Protein AF-0000000066530764 (afdb_homodimer)

InterPro domains:
  IPR000792 Transcription regulator LuxR, C-terminal [PF00196] (176-230)
  IPR000792 Transcription regulator LuxR, C-terminal [PR00038] (176-190)
  IPR000792 Transcription regulator LuxR, C-terminal [PR00038] (190-206)
  IPR000792 Transcription regulator LuxR, C-terminal [PR00038] (206-218)
  IPR000792 Transcription regulator LuxR, C-terminal [PS00622] (190-217)
  IPR000792 Transcription regulator LuxR, C-terminal [PS50043] (169-234)
  IPR000792 Transcription regulator LuxR, C-terminal [SM00421] (173-230)
  IPR000792 Transcription regulator LuxR, C-terminal [cd06170] (176-230)
  IPR005143 Transcription factor LuxR-like, autoinducer-binding domain [PF03472] (17-157)
  IPR016032 Signal transduction response regulator, C-terminal effector [SSF46894] (163-236)
  IPR036388 Winged helix-like DNA-binding domain superfamily [G3DSA:1.10.10.10] (168-237)
  IPR036693 Transcription factor LuxR-like, autoinducer-binding domain superfamily [G3DSA:3.30.450.80] (1-167)
  IPR036693 Transcription factor LuxR-like, autoinducer-binding domain superfamily [SSF75516] (4-166)

Sequence (474 aa):
MHDEREGYLEILSRITTEEEFFSLVLEICGNYGFEFFSFGARAPFPLTAPKYHFLSNYPGEWKSRYISEDYTSIDPIVRHGLLEYTPLIWNGEDFQENRFFWEEALHHGIRHGWSIPVRGKYGLISMLSLVRSSESIAATEILEKESFLLWITSMLQATFGDLLAPRIVPESNVRLTAR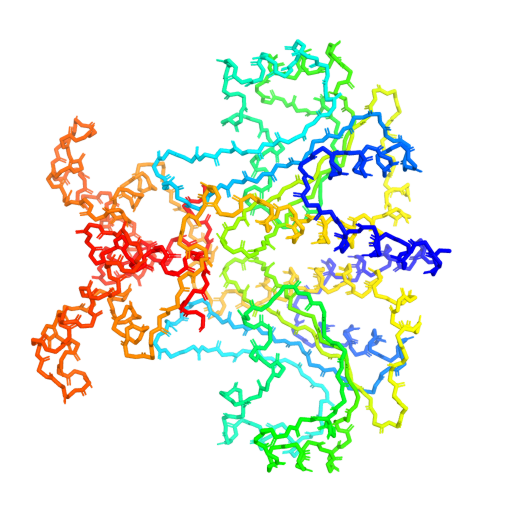ETEMLKWTAVGKTYGEIGLILSIDQRTVKFHIVNAMRKLNSSNKAEATMKAYAIGLLNMHDEREGYLEILSRITTEEEFFSLVLEICGNYGFEFFSFGARAPFPLTAPKYHFLSNYPGEWKSRYISEDYTSIDPIVRHGLLEYTPLIWNGEDFQENRFFWEEALHHGIRHGWSIPVRGKYGLISMLSLVRSSESIAATEILEKESFLLWITSMLQATFGDLLAPRIVPESNVRLTARETEMLKWTAVGKTYGEIGLILSIDQRTVKFHIVNAMRKLNSSNKAEATMKAYAIGLLN

pLDDT: mean 93.6, std 6.38, range [45.28, 98.62]

Structure (mmCIF, N/CA/C/O backbone):
data_AF-0000000066530764-model_v1
#
loop_
_entity.id
_entity.type
_entity.pdbx_description
1 polymer 'Quorum-sensing control repressor'
#
loop_
_atom_site.group_PDB
_atom_site.id
_atom_site.type_symbol
_atom_site.label_atom_id
_atom_site.label_alt_id
_atom_site.label_comp_id
_atom_site.label_asym_id
_atom_site.label_entity_id
_atom_site.label_seq_id
_atom_site.pdbx_PDB_ins_code
_atom_site.Cartn_x
_atom_site.Cartn_y
_atom_site.Cartn_z
_atom_site.occupancy
_atom_site.B_iso_or_equiv
_atom_site.auth_seq_id
_atom_site.auth_comp_id
_atom_site.auth_asym_id
_atom_site.auth_atom_id
_atom_site.pdbx_PDB_model_num
ATOM 1 N N . MET A 1 1 ? -0.906 -23.344 -18.797 1 45.28 1 MET A N 1
ATOM 2 C CA . MET A 1 1 ? -0.918 -22.359 -17.719 1 45.28 1 MET A CA 1
ATOM 3 C C . MET A 1 1 ? -0.268 -21.062 -18.156 1 45.28 1 MET A C 1
ATOM 5 O O . MET A 1 1 ? -0.785 -19.969 -17.875 1 45.28 1 MET A O 1
ATOM 9 N N . HIS A 1 2 ? 1.044 -21.141 -18.969 1 55.12 2 HIS A N 1
ATOM 10 C CA . HIS A 1 2 ? 1.862 -20.078 -19.531 1 55.12 2 HIS A CA 1
ATOM 11 C C . HIS A 1 2 ? 1.062 -19.234 -20.531 1 55.12 2 HIS A C 1
ATOM 13 O O . HIS A 1 2 ? 1.062 -18.016 -20.453 1 55.12 2 HIS A O 1
ATOM 19 N N . ASP A 1 3 ? 0.26 -20 -21.312 1 59.53 3 ASP A N 1
ATOM 20 C CA . ASP A 1 3 ? -0.562 -19.453 -22.375 1 59.53 3 ASP A CA 1
ATOM 21 C C . ASP A 1 3 ? -1.774 -18.719 -21.812 1 59.53 3 ASP A C 1
ATOM 23 O O . ASP A 1 3 ? -2.148 -17.656 -22.328 1 59.53 3 ASP A O 1
ATOM 27 N N . GLU A 1 4 ? -2.016 -19.047 -20.578 1 74.88 4 GLU A N 1
ATOM 28 C CA . GLU A 1 4 ? -3.254 -18.484 -20.047 1 74.88 4 GLU A CA 1
ATOM 29 C C . GLU A 1 4 ? -3.029 -17.078 -19.484 1 74.88 4 GLU A C 1
ATOM 31 O O . GLU A 1 4 ? -3.863 -16.188 -19.672 1 74.88 4 GLU A O 1
ATOM 36 N N . ARG A 1 5 ? -1.903 -16.766 -18.984 1 77.94 5 ARG A N 1
ATOM 37 C CA . ARG A 1 5 ? -1.623 -15.453 -18.406 1 77.94 5 ARG A CA 1
ATOM 38 C C . ARG A 1 5 ? -1.436 -14.398 -19.5 1 77.94 5 ARG A C 1
ATOM 40 O O . ARG A 1 5 ? -1.908 -13.273 -19.359 1 77.94 5 ARG A O 1
ATOM 47 N N . GLU A 1 6 ? -0.764 -14.875 -20.469 1 80.94 6 GLU A N 1
ATOM 48 C CA . GLU A 1 6 ? -0.585 -13.953 -21.578 1 80.94 6 GLU A CA 1
ATOM 49 C C . GLU A 1 6 ? -1.93 -13.516 -22.156 1 80.94 6 GLU A C 1
ATOM 51 O O . GLU A 1 6 ? -2.109 -12.352 -22.516 1 80.94 6 GLU A O 1
ATOM 56 N N . GLY A 1 7 ? -2.756 -14.453 -22.234 1 86.44 7 GLY A N 1
ATOM 57 C CA . GLY A 1 7 ? -4.094 -14.141 -22.719 1 86.44 7 GLY A CA 1
ATOM 58 C C . GLY A 1 7 ? -4.82 -13.133 -21.844 1 86.44 7 GLY A C 1
ATOM 59 O O . GLY A 1 7 ? -5.43 -12.188 -22.344 1 86.44 7 GLY A O 1
ATOM 60 N N . TYR A 1 8 ? -4.707 -13.281 -20.547 1 88.81 8 TYR A N 1
ATOM 61 C CA . TYR A 1 8 ? -5.352 -12.359 -19.625 1 88.81 8 TYR A CA 1
ATOM 62 C C . TYR A 1 8 ? -4.73 -10.969 -19.719 1 88.81 8 TYR A C 1
ATOM 64 O O . TYR A 1 8 ? -5.438 -9.961 -19.641 1 88.81 8 TYR A O 1
ATOM 72 N N . LEU A 1 9 ? -3.418 -10.977 -19.844 1 85.75 9 LEU A N 1
ATOM 73 C CA . LEU A 1 9 ? -2.734 -9.688 -19.953 1 85.75 9 LEU A CA 1
ATOM 74 C C . LEU A 1 9 ? -3.207 -8.922 -21.172 1 85.75 9 LEU A C 1
ATOM 76 O O . LEU A 1 9 ? -3.383 -7.703 -21.125 1 85.75 9 LEU A O 1
ATOM 80 N N . GLU A 1 10 ? -3.367 -9.672 -22.172 1 89.75 10 GLU A N 1
ATOM 81 C CA . GLU A 1 10 ? -3.854 -9.062 -23.406 1 89.75 10 GLU A CA 1
ATOM 82 C C . GLU A 1 10 ? -5.27 -8.516 -23.219 1 89.75 10 GLU A C 1
ATOM 84 O O . GLU A 1 10 ? -5.566 -7.402 -23.656 1 89.75 10 GLU A O 1
ATOM 89 N N . ILE A 1 11 ? -6.109 -9.258 -22.656 1 94.75 11 ILE A N 1
ATOM 90 C CA . ILE A 1 11 ? -7.484 -8.836 -22.422 1 94.75 11 ILE A CA 1
ATOM 91 C C . ILE A 1 11 ? -7.496 -7.598 -21.516 1 94.75 11 ILE A C 1
ATOM 93 O O . ILE A 1 11 ? -8.164 -6.609 -21.828 1 94.75 11 ILE A O 1
ATOM 97 N N . LEU A 1 12 ? -6.719 -7.621 -20.453 1 94.25 12 LEU A N 1
ATOM 98 C CA . LEU A 1 12 ? -6.672 -6.539 -19.484 1 94.25 12 LEU A CA 1
ATOM 99 C C . LEU A 1 12 ? -6.195 -5.242 -20.125 1 94.25 12 LEU A C 1
ATOM 101 O O . LEU A 1 12 ? -6.695 -4.164 -19.797 1 94.25 12 LEU A O 1
ATOM 105 N N . SER A 1 13 ? -5.23 -5.391 -21.016 1 91.81 13 SER A N 1
ATOM 106 C CA . SER A 1 13 ? -4.648 -4.211 -21.656 1 91.81 13 SER A CA 1
ATOM 107 C C . SER A 1 13 ? -5.668 -3.506 -22.531 1 91.81 13 SER A C 1
ATOM 109 O O . SER A 1 13 ? -5.48 -2.342 -22.906 1 91.81 13 SER A O 1
ATOM 111 N N . ARG A 1 14 ? -6.844 -4.156 -22.828 1 94.81 14 ARG A N 1
ATOM 112 C CA . ARG A 1 14 ? -7.824 -3.629 -23.766 1 94.81 14 ARG A CA 1
ATOM 113 C C . ARG A 1 14 ? -9.078 -3.16 -23.031 1 94.81 14 ARG A C 1
ATOM 115 O O . ARG A 1 14 ? -9.992 -2.607 -23.656 1 94.81 14 ARG A O 1
ATOM 122 N N . ILE A 1 15 ? -9.109 -3.371 -21.812 1 96.5 15 ILE A N 1
ATOM 123 C CA . ILE A 1 15 ? -10.305 -3.02 -21.047 1 96.5 15 ILE A CA 1
ATOM 124 C C . ILE A 1 15 ? -10.375 -1.505 -20.875 1 96.5 15 ILE A C 1
ATOM 126 O O . ILE A 1 15 ? -9.422 -0.876 -20.406 1 96.5 15 ILE A O 1
ATOM 130 N N . THR A 1 16 ? -11.578 -0.927 -21.219 1 95.06 16 THR A N 1
ATOM 131 C CA . THR A 1 16 ? -11.75 0.514 -21.078 1 95.06 16 THR A CA 1
ATOM 132 C C . THR A 1 16 ? -13.055 0.831 -20.344 1 95.06 16 THR A C 1
ATOM 134 O O . THR A 1 16 ? -13.328 1.992 -20.047 1 95.06 16 THR A O 1
ATOM 137 N N . THR A 1 17 ? -13.844 -0.212 -20.078 1 96.19 17 THR A N 1
ATOM 138 C CA . THR A 1 17 ? -15.109 0.01 -19.391 1 96.19 17 THR A CA 1
ATOM 139 C C . THR A 1 17 ? -15.258 -0.928 -18.188 1 96.19 17 THR A C 1
ATOM 141 O O . THR A 1 17 ? -14.617 -1.983 -18.141 1 96.19 17 THR A O 1
ATOM 144 N N . GLU A 1 18 ? -16.109 -0.542 -17.266 1 95.75 18 GLU A N 1
ATOM 145 C CA . GLU A 1 18 ? -16.375 -1.383 -16.109 1 95.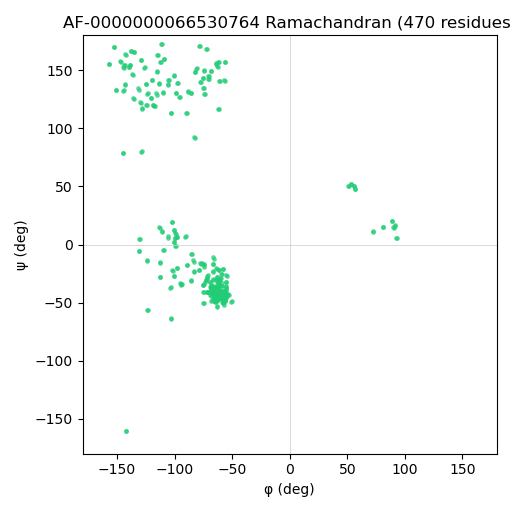75 18 GLU A CA 1
ATOM 146 C C . GLU A 1 18 ? -17.094 -2.672 -16.516 1 95.75 18 GLU A C 1
ATOM 148 O O . GLU A 1 18 ? -16.906 -3.713 -15.875 1 95.75 18 GLU A O 1
ATOM 153 N N . GLU A 1 19 ? -17.859 -2.6 -17.578 1 97 19 GLU A N 1
ATOM 154 C CA . GLU A 1 19 ? -18.562 -3.775 -18.062 1 97 19 GLU A CA 1
ATOM 155 C C . GLU A 1 19 ? -17.594 -4.84 -18.562 1 97 19 GLU A C 1
ATOM 157 O O . GLU A 1 19 ? -17.781 -6.027 -18.297 1 97 19 GLU A O 1
ATOM 162 N N . GLU A 1 20 ? -16.641 -4.379 -19.312 1 97.81 20 GLU A N 1
ATOM 163 C CA . GLU A 1 20 ? -15.617 -5.301 -19.781 1 97.81 20 GLU A CA 1
ATOM 164 C C . GLU A 1 20 ? -14.844 -5.91 -18.625 1 97.81 20 GLU A C 1
ATOM 166 O O . GLU A 1 20 ? -14.539 -7.105 -18.641 1 97.81 20 GLU A O 1
ATOM 171 N N . PHE A 1 21 ? -14.555 -5.066 -17.719 1 97.75 21 PHE A N 1
ATOM 172 C CA . PHE A 1 21 ? -13.875 -5.523 -16.5 1 97.75 21 PHE A CA 1
ATOM 173 C C . PHE A 1 21 ? -14.719 -6.562 -15.773 1 97.75 21 PHE A C 1
ATOM 175 O O . PHE A 1 21 ? -14.219 -7.641 -15.438 1 97.75 21 PHE A O 1
ATOM 182 N N . PHE A 1 22 ? -15.945 -6.281 -15.641 1 98 22 PHE A N 1
ATOM 183 C CA . PHE A 1 22 ? -16.891 -7.18 -14.984 1 98 22 PHE A CA 1
ATOM 184 C C . PHE A 1 22 ? -16.922 -8.539 -15.68 1 98 22 PHE A C 1
ATOM 186 O O . PHE A 1 22 ? -16.844 -9.578 -15.023 1 98 22 PHE A O 1
ATOM 193 N N . SER A 1 23 ? -17.016 -8.508 -16.953 1 97.88 23 SER A N 1
ATOM 194 C CA . SER A 1 23 ? -17.109 -9.734 -17.719 1 97.88 23 SER A CA 1
ATOM 195 C C . SER A 1 23 ? -15.875 -10.602 -17.531 1 97.88 23 SER A C 1
ATOM 197 O O . SER A 1 23 ? -15.977 -11.828 -17.406 1 97.88 23 SER A O 1
ATOM 199 N N . LEU A 1 24 ? -14.773 -9.953 -17.484 1 97.62 24 LEU A N 1
ATOM 200 C CA . LEU A 1 24 ? -13.523 -10.688 -17.297 1 97.62 24 LEU A CA 1
ATOM 201 C C . LEU A 1 24 ? -13.484 -11.336 -15.914 1 97.62 24 LEU A C 1
ATOM 203 O O . LEU A 1 24 ? -13.156 -12.516 -15.781 1 97.62 24 LEU A O 1
ATOM 207 N N . VAL A 1 25 ? -13.789 -10.57 -14.852 1 97.94 25 VAL A N 1
ATOM 208 C CA . VAL A 1 25 ? -13.719 -11.094 -13.492 1 97.94 25 VAL A CA 1
ATOM 209 C C . VAL A 1 25 ? -14.734 -12.227 -13.32 1 97.94 25 VAL A C 1
ATOM 211 O O . VAL A 1 25 ? -14.461 -13.227 -12.648 1 97.94 25 VAL A O 1
ATOM 214 N N . LEU A 1 26 ? -15.867 -12.055 -13.953 1 98 26 LEU A N 1
ATOM 215 C CA . LEU A 1 26 ? -16.891 -13.102 -13.922 1 98 26 LEU A CA 1
ATOM 216 C C . LEU A 1 26 ? -16.359 -14.391 -14.539 1 98 26 LEU A C 1
ATOM 218 O O . LEU A 1 26 ? -16.578 -15.477 -13.992 1 98 26 LEU A O 1
ATOM 222 N N . GLU A 1 27 ? -15.742 -14.219 -15.625 1 97.06 27 GLU A N 1
ATOM 223 C CA . GLU A 1 27 ? -15.156 -15.383 -16.281 1 97.06 27 GLU A CA 1
ATOM 224 C C . GLU A 1 27 ? -14.125 -16.062 -15.391 1 97.06 27 GLU A C 1
ATOM 226 O O . GLU A 1 27 ? -14.125 -17.297 -15.266 1 97.06 27 GLU A O 1
ATOM 231 N N . ILE A 1 28 ? -13.258 -15.305 -14.766 1 95.5 28 ILE A N 1
ATOM 232 C CA . ILE A 1 28 ? -12.242 -15.836 -13.867 1 95.5 28 ILE A CA 1
ATOM 233 C C . ILE A 1 28 ? -12.906 -16.531 -12.688 1 95.5 28 ILE A C 1
ATOM 235 O O . ILE A 1 28 ? -12.516 -17.641 -12.312 1 95.5 28 ILE A O 1
ATOM 239 N N . CYS A 1 29 ? -13.859 -15.883 -12.133 1 96.75 29 CYS A N 1
ATOM 240 C CA . CYS A 1 29 ? -14.625 -16.438 -11.023 1 96.75 29 CYS A CA 1
ATOM 241 C C . CYS A 1 29 ? -15.141 -17.828 -11.352 1 96.75 29 CYS A C 1
ATOM 243 O O . CYS A 1 29 ? -14.906 -18.781 -10.602 1 96.75 29 CYS A O 1
ATOM 245 N N . GLY A 1 30 ? -15.758 -18 -12.5 1 96.19 30 GLY A N 1
ATOM 246 C CA . GLY A 1 30 ? -16.281 -19.281 -12.938 1 96.19 30 GLY A CA 1
ATOM 247 C C . GLY A 1 30 ? -15.195 -20.297 -13.211 1 96.19 30 GLY A C 1
ATOM 248 O O . GLY A 1 30 ? -15.312 -21.469 -12.805 1 96.19 30 GLY A O 1
ATOM 249 N N . ASN A 1 31 ? -14.117 -19.906 -13.828 1 94.44 31 ASN A N 1
ATOM 250 C CA . ASN A 1 31 ? -13.023 -20.781 -14.203 1 94.44 31 ASN A CA 1
ATOM 251 C C . ASN A 1 31 ? -12.344 -21.391 -12.977 1 94.44 31 ASN A C 1
ATOM 253 O O . ASN A 1 31 ? -11.758 -22.469 -13.047 1 94.44 31 ASN A O 1
ATOM 257 N N . TYR A 1 32 ? -12.539 -20.719 -11.859 1 93.69 32 TYR A N 1
ATOM 258 C CA . TYR A 1 32 ? -11.82 -21.188 -10.688 1 93.69 32 TYR A CA 1
ATOM 259 C C . TYR A 1 32 ? -12.781 -21.75 -9.648 1 93.69 32 TYR A C 1
ATOM 261 O O . TYR A 1 32 ? -12.422 -21.906 -8.477 1 93.69 32 TYR A O 1
ATOM 269 N N . GLY A 1 33 ? -14.008 -21.984 -10.086 1 93.81 33 GLY A N 1
ATOM 270 C CA . GLY A 1 33 ? -14.938 -22.797 -9.312 1 93.81 33 GLY A CA 1
ATOM 271 C C . GLY A 1 33 ? -15.75 -22 -8.32 1 93.81 33 GLY A C 1
ATOM 272 O O . GLY A 1 33 ? -16.234 -22.531 -7.316 1 93.81 33 GLY A O 1
ATOM 273 N N . PHE A 1 34 ? -15.852 -20.734 -8.516 1 97.06 34 PHE A N 1
ATOM 274 C CA . PHE A 1 34 ? -16.656 -19.875 -7.648 1 97.06 34 PHE A CA 1
ATOM 275 C C . PHE A 1 34 ? -17.906 -19.406 -8.375 1 97.06 34 PHE A C 1
ATOM 277 O O . PHE A 1 34 ? -18 -19.5 -9.602 1 97.06 34 PHE A O 1
ATOM 284 N N . GLU A 1 35 ? -18.812 -19.016 -7.617 1 97.69 35 GLU A N 1
ATOM 285 C CA . GLU A 1 35 ? -20.109 -18.625 -8.148 1 97.69 35 GLU A CA 1
ATOM 286 C C . GLU A 1 35 ? -20.25 -17.109 -8.156 1 97.69 35 GLU A C 1
ATOM 288 O O . GLU A 1 35 ? -20.891 -16.547 -9.039 1 97.69 35 GLU A O 1
ATOM 293 N N . PHE A 1 36 ? -19.734 -16.5 -7.152 1 98.19 36 PHE A N 1
ATOM 294 C CA . PHE A 1 36 ? -19.875 -15.055 -6.98 1 98.19 36 PHE A CA 1
ATOM 295 C C . PHE A 1 36 ? -18.516 -14.406 -6.805 1 98.19 36 PHE A C 1
ATOM 297 O O . PHE A 1 36 ? -17.562 -15.047 -6.34 1 98.19 36 PHE A O 1
ATOM 304 N N . PHE A 1 37 ? -18.469 -13.18 -7.191 1 98.44 37 PHE A N 1
ATOM 305 C CA . PHE A 1 37 ? -17.297 -12.375 -6.898 1 98.44 37 PHE A CA 1
ATOM 306 C C . PHE A 1 37 ? -17.688 -10.961 -6.484 1 98.44 37 PHE A C 1
ATOM 308 O O . PHE A 1 37 ? -18.797 -10.508 -6.797 1 98.44 37 PHE A O 1
ATOM 315 N N . SER A 1 38 ? -16.891 -10.359 -5.738 1 97.81 38 SER A N 1
ATOM 316 C CA . SER A 1 38 ? -16.906 -8.914 -5.547 1 97.81 38 SER A CA 1
ATOM 317 C C . SER A 1 38 ? -15.508 -8.328 -5.695 1 97.81 38 SER A C 1
ATOM 319 O O . SER A 1 38 ? -14.523 -8.938 -5.266 1 97.81 38 SER A O 1
ATOM 321 N N . PHE A 1 39 ? -15.398 -7.285 -6.402 1 97.56 39 PHE A N 1
ATOM 322 C CA . PHE A 1 39 ? -14.18 -6.484 -6.496 1 97.56 39 PHE A CA 1
ATOM 323 C C . PHE A 1 39 ? -14.461 -5.027 -6.145 1 97.56 39 PHE A C 1
ATOM 325 O O . PHE A 1 39 ? -15.289 -4.379 -6.789 1 97.56 39 PHE A O 1
ATOM 332 N N . GLY A 1 40 ? -13.773 -4.586 -5.129 1 94.81 40 GLY A N 1
ATOM 333 C CA . GLY A 1 40 ? -14.039 -3.236 -4.664 1 94.81 40 GLY A CA 1
ATOM 334 C C . GLY A 1 40 ? -12.781 -2.461 -4.32 1 94.81 40 GLY A C 1
ATOM 335 O O . GLY A 1 40 ? -11.695 -3.033 -4.25 1 94.81 40 GLY A O 1
ATOM 336 N N . ALA A 1 41 ? -12.961 -1.152 -4.16 1 94.94 41 ALA A N 1
ATOM 337 C CA . ALA A 1 41 ? -11.883 -0.251 -3.77 1 94.94 41 ALA A CA 1
ATOM 338 C C . ALA A 1 41 ? -12.391 0.846 -2.84 1 94.94 41 ALA A C 1
ATOM 340 O O . ALA A 1 41 ? -13.492 1.37 -3.035 1 94.94 41 ALA A O 1
ATOM 341 N N . ARG A 1 42 ? -11.641 1.085 -1.899 1 95.38 42 ARG A N 1
ATOM 342 C CA . ARG A 1 42 ? -11.859 2.244 -1.041 1 95.38 42 ARG A CA 1
ATOM 343 C C . ARG A 1 42 ? -11 3.428 -1.488 1 95.38 42 ARG A C 1
ATOM 345 O O . ARG A 1 42 ? -9.781 3.305 -1.618 1 95.38 42 ARG A O 1
ATOM 352 N N . ALA A 1 43 ? -11.711 4.543 -1.678 1 94.19 43 ALA A N 1
ATOM 353 C CA . ALA A 1 43 ? -10.977 5.762 -2.012 1 94.19 43 ALA A CA 1
ATOM 354 C C . ALA A 1 43 ? -10.148 6.25 -0.823 1 94.19 43 ALA A C 1
ATOM 356 O O . ALA A 1 43 ? -10.555 6.074 0.331 1 94.19 43 ALA A O 1
ATOM 357 N N . PRO A 1 44 ? -9.023 6.891 -1.1 1 93.38 44 PRO A N 1
ATOM 358 C CA . PRO A 1 44 ? -8.164 7.352 -0.008 1 93.38 44 PRO A CA 1
ATOM 359 C C . PRO A 1 44 ? -8.758 8.531 0.756 1 93.38 44 PRO A C 1
ATOM 361 O O . PRO A 1 44 ? -8.43 8.742 1.929 1 93.38 44 PRO A O 1
ATOM 364 N N . PHE A 1 45 ? -9.609 9.352 0.112 1 92 45 PHE A N 1
ATOM 365 C CA . PHE A 1 45 ? -10.25 10.5 0.75 1 92 45 PHE A CA 1
ATOM 366 C C . PHE A 1 45 ? -11.711 10.609 0.327 1 92 45 PHE A C 1
ATOM 368 O O . PHE A 1 45 ? -12.086 10.156 -0.757 1 92 45 PHE A O 1
ATOM 375 N N . PRO A 1 46 ? -12.484 11.234 1.188 1 92.56 46 PRO A N 1
ATOM 376 C CA . PRO A 1 46 ? -12.141 11.789 2.5 1 92.56 46 PRO A CA 1
ATOM 377 C C . PRO A 1 46 ? -11.953 10.711 3.564 1 92.56 46 PRO A C 1
ATOM 379 O O . PRO A 1 46 ? -12.648 9.695 3.549 1 92.56 46 PRO A O 1
ATOM 382 N N . LEU A 1 47 ? -11.078 10.969 4.562 1 92.5 47 LEU A N 1
ATOM 383 C CA . LEU A 1 47 ? -10.773 10.016 5.625 1 92.5 47 LEU A CA 1
ATOM 384 C C . LEU A 1 47 ? -11.938 9.906 6.602 1 92.5 47 LEU A C 1
ATOM 386 O O . LEU A 1 47 ? -12.148 8.852 7.203 1 92.5 47 LEU A O 1
ATOM 390 N N . THR A 1 48 ? -12.664 10.977 6.75 1 93.25 48 THR A N 1
ATOM 391 C CA . THR A 1 48 ? -13.727 11.055 7.746 1 93.25 48 THR A CA 1
ATOM 392 C C . THR A 1 48 ? -14.977 10.336 7.258 1 93.25 48 THR A C 1
ATOM 394 O O . THR A 1 48 ? -15.859 9.992 8.055 1 93.25 48 THR A O 1
ATOM 397 N N . ALA A 1 49 ? -15.141 10.156 5.988 1 91.5 49 ALA A N 1
ATOM 398 C CA . ALA A 1 49 ? -16.266 9.469 5.367 1 91.5 49 ALA A CA 1
ATOM 399 C C . ALA A 1 49 ? -15.82 8.688 4.133 1 91.5 49 ALA A C 1
ATOM 401 O O . ALA A 1 49 ? -16.062 9.109 3 1 91.5 49 ALA A O 1
ATOM 402 N N . PRO A 1 50 ? -15.25 7.555 4.387 1 89.56 50 PRO A N 1
ATOM 403 C CA . PRO A 1 50 ? -14.672 6.797 3.271 1 89.56 50 PRO A CA 1
ATOM 404 C C . PRO A 1 50 ? -15.719 6.391 2.234 1 89.56 50 PRO A C 1
ATOM 406 O O . PRO A 1 50 ? -16.844 6.059 2.59 1 89.56 50 PRO A O 1
ATOM 409 N N . LYS A 1 51 ? -15.336 6.469 0.997 1 92.56 51 LYS A N 1
ATOM 410 C CA . LYS A 1 51 ? -16.188 6.051 -0.114 1 92.56 51 LYS A CA 1
ATOM 411 C C . LYS A 1 51 ? -15.711 4.719 -0.693 1 92.56 51 LYS A C 1
ATOM 413 O O . LYS A 1 51 ? -14.516 4.496 -0.861 1 92.56 51 LYS A O 1
ATOM 418 N N . TYR A 1 52 ? -16.672 3.885 -0.977 1 93.31 52 TYR A N 1
ATOM 419 C CA . TYR A 1 52 ? -16.391 2.568 -1.544 1 93.31 52 TYR A CA 1
ATOM 420 C C . TYR A 1 52 ? -17.062 2.416 -2.908 1 93.31 52 TYR A C 1
ATOM 422 O O . TYR A 1 52 ? -18.172 2.885 -3.117 1 93.31 52 TYR A O 1
ATOM 430 N N . HIS A 1 53 ? -16.328 1.763 -3.758 1 92.81 53 HIS A N 1
ATOM 431 C CA . HIS A 1 53 ? -16.812 1.411 -5.086 1 92.81 53 HIS A CA 1
ATOM 432 C C . HIS A 1 53 ? -16.594 -0.066 -5.383 1 92.81 53 HIS A C 1
ATOM 434 O O . HIS A 1 53 ? -15.469 -0.567 -5.242 1 92.81 53 HIS A O 1
ATOM 440 N N . PHE A 1 54 ? -17.672 -0.767 -5.676 1 92.12 54 PHE A N 1
ATOM 441 C CA . PHE A 1 54 ? -17.406 -2.174 -5.953 1 92.12 54 PHE A CA 1
ATOM 442 C C . PHE A 1 54 ? -18.312 -2.689 -7.055 1 92.12 54 PHE A C 1
ATOM 444 O O . PHE A 1 54 ? -19.375 -2.102 -7.32 1 92.12 54 PHE A O 1
ATOM 451 N N . LEU A 1 55 ? -17.844 -3.707 -7.734 1 95.75 55 LEU A N 1
ATOM 452 C CA . LEU A 1 55 ? -18.547 -4.531 -8.711 1 95.75 55 LEU A CA 1
ATOM 453 C C . LEU A 1 55 ? -18.719 -5.953 -8.188 1 95.75 55 LEU A C 1
ATOM 455 O O . LEU A 1 55 ? -17.828 -6.504 -7.547 1 95.75 55 LEU A O 1
ATOM 459 N N . SER A 1 56 ? -19.891 -6.492 -8.43 1 97.31 56 SER A N 1
ATOM 460 C CA . SER A 1 56 ? -20.141 -7.863 -7.988 1 97.31 56 SER A CA 1
ATOM 461 C C . SER A 1 56 ? -21.266 -8.508 -8.797 1 97.31 56 SER A C 1
ATOM 463 O O . SER A 1 56 ? -22.047 -7.809 -9.445 1 97.31 56 SER A O 1
ATOM 465 N N . ASN A 1 57 ? -21.219 -9.797 -8.844 1 97.94 57 ASN A N 1
ATOM 466 C CA . ASN A 1 57 ? -22.359 -10.516 -9.406 1 97.94 57 ASN A CA 1
ATOM 467 C C . ASN A 1 57 ? -23.234 -11.125 -8.32 1 97.94 57 ASN A C 1
ATOM 469 O O . ASN A 1 57 ? -23.922 -12.117 -8.555 1 97.94 57 ASN A O 1
ATOM 473 N N . TYR A 1 58 ? -23.078 -10.586 -7.109 1 97 58 TYR A N 1
ATOM 474 C CA . TYR A 1 58 ? -23.953 -11.031 -6.031 1 97 58 TYR A CA 1
ATOM 475 C C . TYR A 1 58 ? -25.422 -10.852 -6.406 1 97 58 TYR A C 1
ATOM 477 O O . TYR A 1 58 ? -25.75 -10.023 -7.254 1 97 58 TYR A O 1
ATOM 485 N N . PRO A 1 59 ? -26.266 -11.648 -5.719 1 96.44 59 PRO A N 1
ATOM 486 C CA . PRO A 1 59 ? -27.688 -11.461 -5.961 1 96.44 59 PRO A CA 1
ATOM 487 C C . PRO A 1 59 ? -28.156 -10.031 -5.688 1 96.44 59 PRO A C 1
ATOM 489 O O . PRO A 1 59 ? -27.719 -9.406 -4.719 1 96.44 59 PRO A O 1
ATOM 492 N N . GLY A 1 60 ? -29.047 -9.547 -6.512 1 95.69 60 GLY A N 1
ATOM 493 C CA . GLY A 1 60 ? -29.5 -8.172 -6.453 1 95.69 60 GLY A CA 1
ATOM 494 C C . GLY A 1 60 ? -30.047 -7.777 -5.094 1 95.69 60 GLY A C 1
ATOM 495 O O . GLY A 1 60 ? -29.75 -6.691 -4.59 1 95.69 60 GLY A O 1
ATOM 496 N N . GLU A 1 61 ? -30.781 -8.656 -4.492 1 95.62 61 GLU A N 1
ATOM 497 C CA . GLU A 1 61 ? -31.359 -8.383 -3.178 1 95.62 61 GLU A CA 1
ATOM 498 C C . GLU A 1 61 ? -30.266 -8.172 -2.129 1 95.62 61 GLU A C 1
ATOM 500 O O . GLU A 1 61 ? -30.359 -7.266 -1.3 1 95.62 61 GLU A O 1
ATOM 505 N N . TRP A 1 62 ? -29.359 -9.016 -2.207 1 95.88 62 TRP A N 1
ATOM 506 C CA . TRP A 1 62 ? -28.25 -8.906 -1.261 1 95.88 62 TRP A CA 1
ATOM 507 C C . TRP A 1 62 ? -27.484 -7.605 -1.474 1 95.88 62 TRP A C 1
ATOM 509 O O . TRP A 1 62 ? -27.156 -6.902 -0.514 1 95.88 62 TRP A O 1
ATOM 519 N N . LYS A 1 63 ? -27.25 -7.305 -2.721 1 94.56 63 LYS A N 1
ATOM 520 C CA . LYS A 1 63 ? -26.516 -6.074 -3.043 1 94.56 63 LYS A CA 1
ATOM 521 C C . LYS A 1 63 ? -27.25 -4.852 -2.494 1 94.56 63 LYS A C 1
ATOM 523 O O . LYS A 1 63 ? -26.641 -3.99 -1.861 1 94.56 63 LYS A O 1
ATOM 528 N N . SER A 1 64 ? -28.5 -4.777 -2.766 1 95.06 64 SER A N 1
ATOM 529 C CA . SER A 1 64 ? -29.328 -3.664 -2.301 1 95.06 64 SER A CA 1
ATOM 530 C C . SER A 1 64 ? -29.328 -3.574 -0.778 1 95.06 64 SER A C 1
ATOM 532 O O . SER A 1 64 ? -29.188 -2.484 -0.217 1 95.06 64 SER A O 1
ATOM 534 N N . ARG A 1 65 ? -29.422 -4.695 -0.182 1 94.88 65 ARG A N 1
ATOM 535 C CA . ARG A 1 65 ? -29.438 -4.758 1.276 1 94.88 65 ARG A CA 1
ATOM 536 C C . ARG A 1 65 ? -28.094 -4.328 1.854 1 94.88 65 ARG A C 1
ATOM 538 O O . ARG A 1 65 ? -28.047 -3.584 2.836 1 94.88 65 ARG A O 1
ATOM 545 N N . TYR A 1 66 ? -27.078 -4.766 1.292 1 95.56 66 TYR A N 1
ATOM 546 C CA . TYR A 1 66 ? -25.719 -4.477 1.738 1 95.56 66 TYR A CA 1
ATOM 547 C C . TYR A 1 66 ? -25.469 -2.975 1.765 1 95.56 66 TYR A C 1
ATOM 549 O O . TYR A 1 66 ? -24.859 -2.455 2.713 1 95.56 66 TYR A O 1
ATOM 557 N N . ILE A 1 67 ? -25.969 -2.287 0.741 1 92.38 67 ILE A N 1
ATOM 558 C CA . ILE A 1 67 ? -25.797 -0.844 0.61 1 92.38 67 ILE A CA 1
ATOM 559 C C . ILE A 1 67 ? -26.719 -0.122 1.591 1 92.38 67 ILE A C 1
ATOM 561 O O . ILE A 1 67 ? -26.266 0.742 2.35 1 92.38 67 ILE A O 1
ATOM 565 N N . SER A 1 68 ? -27.953 -0.488 1.581 1 94.88 68 SER A N 1
ATOM 566 C CA . SER A 1 68 ? -28.953 0.208 2.377 1 94.88 68 SER A CA 1
ATOM 567 C C . SER A 1 68 ? -28.625 0.13 3.865 1 94.88 68 SER A C 1
ATOM 569 O O . SER A 1 68 ? -28.875 1.081 4.609 1 94.88 68 SER A O 1
ATOM 571 N N . GLU A 1 69 ? -27.969 -0.979 4.297 1 94.88 69 GLU A N 1
ATOM 572 C CA . GLU A 1 69 ? -27.703 -1.185 5.715 1 94.88 69 GLU A CA 1
ATOM 573 C C . GLU A 1 69 ? -26.266 -0.793 6.059 1 94.88 69 GLU A C 1
ATOM 575 O O . GLU A 1 69 ? -25.812 -0.974 7.195 1 94.88 69 GLU A O 1
ATOM 580 N N . ASP A 1 70 ? -25.484 -0.369 5.125 1 93.56 70 ASP A N 1
ATOM 581 C CA . ASP A 1 70 ? -24.094 0 5.309 1 93.56 70 ASP A CA 1
ATOM 582 C C . ASP A 1 70 ? -23.297 -1.147 5.926 1 93.56 70 ASP A C 1
ATOM 584 O O . ASP A 1 70 ? -22.609 -0.966 6.941 1 93.56 70 ASP A O 1
ATOM 588 N N . TYR A 1 71 ? -23.438 -2.287 5.348 1 95.31 71 TYR A N 1
ATOM 589 C CA . TYR A 1 71 ? -22.781 -3.475 5.879 1 95.31 71 TYR A CA 1
ATOM 590 C C . TYR A 1 71 ? -21.266 -3.363 5.742 1 95.31 71 TYR A C 1
ATOM 592 O O . TYR A 1 71 ? -20.516 -4.094 6.398 1 95.31 71 TYR A O 1
ATOM 600 N N . THR A 1 72 ? -20.781 -2.469 4.91 1 93.56 72 THR A N 1
ATOM 601 C CA . THR A 1 72 ? -19.359 -2.242 4.77 1 93.56 72 THR A CA 1
ATOM 602 C C . THR A 1 72 ? -18.719 -1.923 6.121 1 93.56 72 THR A C 1
ATOM 604 O O . THR A 1 72 ? -17.578 -2.295 6.379 1 93.56 72 THR A O 1
ATOM 607 N N . SER A 1 73 ? -19.422 -1.294 6.977 1 91.62 73 SER A N 1
ATOM 608 C CA . SER A 1 73 ? -18.906 -0.816 8.25 1 91.62 73 SER A CA 1
ATOM 609 C C . SER A 1 73 ? -18.781 -1.953 9.266 1 91.62 73 SER A C 1
ATOM 611 O O . SER A 1 73 ? -18.047 -1.841 10.25 1 91.62 73 SER A O 1
ATOM 613 N N . ILE A 1 74 ? -19.438 -3.072 9 1 94.44 74 ILE A N 1
ATOM 614 C CA . ILE A 1 74 ? -19.438 -4.117 10.016 1 94.44 74 ILE A CA 1
ATOM 615 C C . ILE A 1 74 ? -18.906 -5.422 9.414 1 94.44 74 ILE A C 1
ATOM 617 O O . ILE A 1 74 ? -18.672 -6.395 10.133 1 94.44 74 ILE A O 1
ATOM 621 N N . ASP A 1 75 ? -18.797 -5.547 8.102 1 96.38 75 ASP A N 1
ATOM 622 C CA . ASP A 1 75 ? -18.328 -6.742 7.402 1 96.38 75 ASP A CA 1
ATOM 623 C C . ASP A 1 75 ? -16.891 -7.074 7.789 1 96.38 75 ASP A C 1
ATOM 625 O O . ASP A 1 75 ? -15.977 -6.312 7.492 1 96.38 75 ASP A O 1
ATOM 629 N N . PRO A 1 76 ? -16.703 -8.242 8.414 1 96.5 76 PRO A N 1
ATOM 630 C CA . PRO A 1 76 ? -15.344 -8.586 8.844 1 96.5 76 PRO A CA 1
ATOM 631 C C . PRO A 1 76 ? -14.398 -8.82 7.672 1 96.5 76 PRO A C 1
ATOM 633 O O . PRO A 1 76 ? -13.172 -8.734 7.832 1 96.5 76 PRO A O 1
ATOM 636 N N . ILE A 1 77 ? -14.953 -9.141 6.516 1 96.75 77 ILE A N 1
ATOM 637 C CA . ILE A 1 77 ? -14.109 -9.344 5.34 1 96.75 77 ILE A CA 1
ATOM 638 C C . ILE A 1 77 ? -13.555 -8 4.867 1 96.75 77 ILE A C 1
ATOM 640 O O . ILE A 1 77 ? -12.375 -7.895 4.543 1 96.75 77 ILE A O 1
ATOM 644 N N . VAL A 1 78 ? -14.406 -7.027 4.914 1 95.75 78 VAL A N 1
ATOM 645 C CA . VAL A 1 78 ? -13.969 -5.68 4.57 1 95.75 78 VAL A CA 1
ATOM 646 C C . VAL A 1 78 ? -12.945 -5.191 5.59 1 95.75 78 VAL A C 1
ATOM 648 O O . VAL A 1 78 ? -11.914 -4.621 5.223 1 95.75 78 VAL A O 1
ATOM 651 N N . ARG A 1 79 ? -13.219 -5.48 6.828 1 94.12 79 ARG A N 1
ATOM 652 C CA . ARG A 1 79 ? -12.273 -5.109 7.879 1 94.12 79 ARG A CA 1
ATOM 653 C C . ARG A 1 79 ? -10.914 -5.75 7.641 1 94.12 79 ARG A C 1
ATOM 655 O O . ARG A 1 79 ? -9.883 -5.09 7.77 1 94.12 79 ARG A O 1
ATOM 662 N N . HIS A 1 80 ? -10.906 -6.992 7.312 1 94.5 80 HIS A N 1
ATOM 663 C CA . HIS A 1 80 ? -9.664 -7.68 6.984 1 94.5 80 HIS A CA 1
ATOM 664 C C . HIS A 1 80 ? -8.938 -6.988 5.836 1 94.5 80 HIS A C 1
ATOM 666 O O . HIS A 1 80 ? -7.73 -6.758 5.906 1 94.5 80 HIS A O 1
ATOM 672 N N . GLY A 1 81 ? -9.664 -6.621 4.824 1 94.38 81 GLY A N 1
ATOM 673 C CA . GLY A 1 81 ? -9.07 -5.996 3.652 1 94.38 81 GLY A CA 1
ATOM 674 C C . GLY A 1 81 ? -8.438 -4.652 3.951 1 94.38 81 GLY A C 1
ATOM 675 O O . GLY A 1 81 ? -7.445 -4.27 3.32 1 94.38 81 GLY A O 1
ATOM 676 N N . LEU A 1 82 ? -8.977 -3.979 4.926 1 92.5 82 LEU A N 1
ATOM 677 C CA . LEU A 1 82 ? -8.492 -2.643 5.262 1 92.5 82 LEU A CA 1
ATOM 678 C C . LEU A 1 82 ? -7.266 -2.715 6.16 1 92.5 82 LEU A C 1
ATOM 680 O O . LEU A 1 82 ? -6.43 -1.81 6.148 1 92.5 82 LEU A O 1
ATOM 684 N N . LEU A 1 83 ? -7.125 -3.834 6.855 1 89.12 83 LEU A N 1
ATOM 685 C CA . LEU A 1 83 ? -6.117 -3.875 7.91 1 89.12 83 LEU A CA 1
ATOM 686 C C . LEU A 1 83 ? -4.988 -4.836 7.551 1 89.12 83 LEU A C 1
ATOM 688 O O . LEU A 1 83 ? -3.863 -4.691 8.031 1 89.12 83 LEU A O 1
ATOM 692 N N . GLU A 1 84 ? -5.379 -5.797 6.758 1 88.25 84 GLU A N 1
ATOM 693 C CA . GLU A 1 84 ? -4.418 -6.863 6.484 1 88.25 84 GLU A CA 1
ATOM 694 C C . GLU A 1 84 ? -3.949 -6.828 5.035 1 88.25 84 GLU A C 1
ATOM 696 O O . GLU A 1 84 ? -4.465 -6.051 4.227 1 88.25 84 GLU A O 1
ATOM 701 N N . TYR A 1 85 ? -2.945 -7.691 4.789 1 86.94 85 TYR A N 1
ATOM 702 C CA . TYR A 1 85 ? -2.33 -7.719 3.465 1 86.94 85 TYR A CA 1
ATOM 703 C C . TYR A 1 85 ? -2.256 -9.141 2.93 1 86.94 85 TYR A C 1
ATOM 705 O O . TYR A 1 85 ? -1.621 -9.398 1.902 1 86.94 85 TYR A O 1
ATOM 713 N N . THR A 1 86 ? -2.811 -10.102 3.643 1 85.06 86 THR A N 1
ATOM 714 C CA . THR A 1 86 ? -2.789 -11.516 3.268 1 85.06 86 THR A CA 1
ATOM 715 C C . THR A 1 86 ? -4.191 -12 2.9 1 85.06 86 THR A C 1
ATOM 717 O O . THR A 1 86 ? -5.188 -11.406 3.318 1 85.06 86 THR A O 1
ATOM 720 N N . PRO A 1 87 ? -4.219 -13.055 2.133 1 89.75 87 PRO A N 1
ATOM 721 C CA . PRO A 1 87 ? -5.531 -13.625 1.829 1 89.75 87 PRO A CA 1
ATOM 722 C C . PRO A 1 87 ? -6.238 -14.172 3.066 1 89.75 87 PRO A C 1
ATOM 724 O O . PRO A 1 87 ? -5.586 -14.492 4.066 1 89.75 87 PRO A O 1
ATOM 727 N N . LEU A 1 88 ? -7.527 -14.211 2.932 1 92.44 88 LEU A N 1
ATOM 728 C CA . LEU A 1 88 ? -8.367 -14.797 3.971 1 92.44 88 LEU A CA 1
ATOM 729 C C . LEU A 1 88 ? -9.312 -15.836 3.383 1 92.44 88 LEU A C 1
ATOM 731 O O . LEU A 1 88 ? -10.094 -15.531 2.477 1 92.44 88 LEU A O 1
ATOM 735 N N . ILE A 1 89 ? -9.148 -17.016 3.807 1 94.31 89 ILE A N 1
ATOM 736 C CA . ILE A 1 89 ? -10.156 -18.031 3.553 1 94.31 89 ILE A CA 1
ATOM 737 C C . ILE A 1 89 ? -11.203 -18.016 4.672 1 94.31 89 ILE A C 1
ATOM 739 O O . ILE A 1 89 ? -10.852 -17.984 5.852 1 94.31 89 ILE A O 1
ATOM 743 N N . TRP A 1 90 ? -12.469 -18.016 4.258 1 95.44 90 TRP A N 1
ATOM 744 C CA . TRP A 1 90 ? -13.453 -17.844 5.32 1 95.44 90 TRP A CA 1
ATOM 745 C C . TRP A 1 90 ? -14.711 -18.656 5.031 1 95.44 90 TRP A C 1
ATOM 747 O O . TRP A 1 90 ? -14.984 -19.016 3.879 1 95.44 90 TRP A O 1
ATOM 757 N N . ASN A 1 91 ? -15.328 -19 6.082 1 96.25 91 ASN A N 1
ATOM 758 C CA . ASN A 1 91 ? -16.656 -19.578 6.148 1 96.25 91 ASN A CA 1
ATOM 759 C C . ASN A 1 91 ? -17.625 -18.703 6.945 1 96.25 91 ASN A C 1
ATOM 761 O O . ASN A 1 91 ? -17.391 -18.438 8.125 1 96.25 91 ASN A O 1
ATOM 765 N N . GLY A 1 92 ? -18.688 -18.281 6.266 1 95.69 92 GLY A N 1
ATOM 766 C CA . GLY A 1 92 ? -19.625 -17.375 6.883 1 95.69 92 GLY A CA 1
ATOM 767 C C . GLY A 1 92 ? -20.172 -17.875 8.203 1 95.69 92 GLY A C 1
ATOM 768 O O . GLY A 1 92 ? -20.484 -17.078 9.102 1 95.69 92 GLY A O 1
ATOM 769 N N . GLU A 1 93 ? -20.219 -19.109 8.383 1 94.44 93 GLU A N 1
ATOM 770 C CA . GLU A 1 93 ? -20.781 -19.719 9.586 1 94.44 93 GLU A CA 1
ATOM 771 C C . GLU A 1 93 ? -19.844 -19.578 10.773 1 94.44 93 GLU A C 1
ATOM 773 O O . GLU A 1 93 ? -20.25 -19.734 11.922 1 94.44 93 GLU A O 1
ATOM 778 N N . ASP A 1 94 ? -18.625 -19.281 10.5 1 93.81 94 ASP A N 1
ATOM 779 C CA . ASP A 1 94 ? -17.625 -19.266 11.555 1 93.81 94 ASP A CA 1
ATOM 780 C C . ASP A 1 94 ? -17.625 -17.922 12.289 1 93.81 94 ASP A C 1
ATOM 782 O O . ASP A 1 94 ? -17.047 -17.812 13.375 1 93.81 94 ASP A O 1
ATOM 786 N N . PHE A 1 95 ? -18.297 -16.922 11.688 1 93.38 95 PHE A N 1
ATOM 787 C CA . PHE A 1 95 ? -18.266 -15.594 12.297 1 93.38 95 PHE A CA 1
ATOM 788 C C . PHE A 1 95 ? -19.344 -15.461 13.367 1 93.38 95 PHE A C 1
ATOM 790 O O . PHE A 1 95 ? -20.5 -15.781 13.125 1 93.38 95 PHE A O 1
ATOM 797 N N . GLN A 1 96 ? -18.859 -14.992 14.492 1 91 96 GLN A N 1
ATOM 798 C CA . GLN A 1 96 ? -19.75 -14.906 15.641 1 91 96 GLN A CA 1
ATOM 799 C C . GLN A 1 96 ? -20.266 -13.477 15.836 1 91 96 GLN A C 1
ATOM 801 O O . GLN A 1 96 ? -21.312 -13.266 16.438 1 91 96 GLN A O 1
ATOM 806 N N . GLU A 1 97 ? -19.516 -12.578 15.414 1 91 97 GLU A N 1
ATOM 807 C CA . GLU A 1 97 ? -19.953 -11.18 15.5 1 91 97 GLU A CA 1
ATOM 808 C C . GLU A 1 97 ? -20.875 -10.812 14.352 1 91 97 GLU A C 1
ATOM 810 O O . GLU A 1 97 ? -20.766 -11.383 13.258 1 91 97 GLU A O 1
ATOM 815 N N . ASN A 1 98 ? -21.828 -9.875 14.641 1 91 98 ASN A N 1
ATOM 816 C CA . ASN A 1 98 ? -22.766 -9.414 13.617 1 91 98 ASN A CA 1
ATOM 817 C C . ASN A 1 98 ? -23.484 -10.578 12.945 1 91 98 ASN A C 1
ATOM 819 O O . ASN A 1 98 ? -23.531 -10.656 11.711 1 91 98 ASN A O 1
ATOM 823 N N . ARG A 1 99 ? -24.078 -11.453 13.656 1 92.5 99 ARG A N 1
ATOM 824 C CA . ARG A 1 99 ? -24.703 -12.672 13.164 1 92.5 99 ARG A CA 1
ATOM 825 C C . ARG A 1 99 ? -25.844 -12.344 12.195 1 92.5 99 ARG A C 1
ATOM 827 O O . ARG A 1 99 ? -26.094 -13.094 11.25 1 92.5 99 ARG A O 1
ATOM 834 N N . PHE A 1 100 ? -26.5 -11.258 12.477 1 93.62 100 PHE A N 1
ATOM 835 C CA . PHE A 1 100 ? -27.594 -10.875 11.586 1 93.62 100 PHE A CA 1
ATOM 836 C C . PHE A 1 100 ? -27.078 -10.648 10.172 1 93.62 100 PHE A C 1
ATOM 838 O O . PHE A 1 100 ? -27.75 -11.023 9.203 1 93.62 100 PHE A O 1
ATOM 845 N N . PHE A 1 101 ? -25.969 -10.023 10.031 1 96.31 101 PHE A N 1
ATOM 846 C CA . PHE A 1 101 ? -25.328 -9.82 8.742 1 96.31 101 PHE A CA 1
ATOM 847 C C . PHE A 1 101 ? -25.078 -11.148 8.039 1 96.31 101 PHE A C 1
ATOM 849 O O . PHE A 1 101 ? -25.422 -11.32 6.871 1 96.31 101 PHE A O 1
ATOM 856 N N . TRP A 1 102 ? -24.547 -12.102 8.719 1 96 102 TRP A N 1
ATOM 857 C CA . TRP A 1 102 ? -24.156 -13.367 8.109 1 96 102 TRP A CA 1
ATOM 858 C C . TRP A 1 102 ? -25.375 -14.242 7.816 1 96 102 TRP A C 1
ATOM 860 O O . TRP A 1 102 ? -25.391 -14.984 6.836 1 96 102 TRP A O 1
ATOM 870 N N . GLU A 1 103 ? -26.359 -14.164 8.672 1 95.38 103 GLU A N 1
ATOM 871 C CA . GLU A 1 103 ? -27.594 -14.875 8.375 1 95.38 103 GLU A CA 1
ATOM 872 C C . GLU A 1 103 ? -28.156 -14.469 7.012 1 95.38 103 GLU A C 1
ATOM 874 O O . GLU A 1 103 ? -28.578 -15.312 6.223 1 95.38 103 GLU A O 1
ATOM 879 N N . GLU A 1 104 ? -28.109 -13.211 6.777 1 95.88 104 GLU A N 1
ATOM 880 C CA . GLU A 1 104 ? -28.562 -12.711 5.488 1 95.88 104 GLU A CA 1
ATOM 881 C C . GLU A 1 104 ? -27.641 -13.148 4.359 1 95.88 104 GLU A C 1
ATOM 883 O O . GLU A 1 104 ? -28.109 -13.602 3.309 1 95.88 104 GLU A O 1
ATOM 888 N N . ALA A 1 105 ? -26.391 -12.977 4.559 1 96.5 105 ALA A N 1
ATOM 889 C CA . ALA A 1 105 ? -25.406 -13.383 3.559 1 96.5 105 ALA A CA 1
ATOM 890 C C . ALA A 1 105 ? -25.562 -14.852 3.197 1 96.5 105 ALA A C 1
ATOM 892 O O . ALA A 1 105 ? -25.609 -15.211 2.018 1 96.5 105 ALA A O 1
ATOM 893 N N . LEU A 1 106 ? -25.75 -15.711 4.227 1 95.88 106 LEU A N 1
ATOM 894 C CA . LEU A 1 106 ? -25.891 -17.156 4.039 1 95.88 106 LEU A CA 1
ATOM 895 C C . LEU A 1 106 ? -27.172 -17.484 3.275 1 95.88 106 LEU A C 1
ATOM 897 O O . LEU A 1 106 ? -27.188 -18.391 2.443 1 95.88 106 LEU A O 1
ATOM 901 N N . HIS A 1 107 ? -28.156 -16.75 3.596 1 95.88 107 HIS A N 1
ATOM 902 C CA . HIS A 1 107 ? -29.438 -16.953 2.928 1 95.88 107 HIS A CA 1
ATOM 903 C C . HIS A 1 107 ? -29.312 -16.734 1.425 1 95.88 107 HIS A C 1
ATOM 905 O O . HIS A 1 107 ? -30.016 -17.359 0.639 1 95.88 107 HIS A O 1
ATOM 911 N N . HIS A 1 108 ? -28.375 -15.891 1.065 1 96.38 108 HIS A N 1
ATOM 912 C CA . HIS A 1 108 ? -28.219 -15.562 -0.347 1 96.38 108 HIS A CA 1
ATOM 913 C C . HIS A 1 108 ? -27.094 -16.391 -0.975 1 96.38 108 HIS A C 1
ATOM 915 O O . HIS A 1 108 ? -26.656 -16.094 -2.094 1 96.38 108 HIS A O 1
ATOM 921 N N . GLY A 1 109 ? -26.562 -17.297 -0.248 1 95.44 109 GLY A N 1
ATOM 922 C CA . GLY A 1 109 ? -25.578 -18.219 -0.799 1 95.44 109 GLY A CA 1
ATOM 923 C C . GLY A 1 109 ? -24.156 -17.734 -0.598 1 95.44 109 GLY A C 1
ATOM 924 O O . GLY A 1 109 ? -23.219 -18.328 -1.141 1 95.44 109 GLY A O 1
ATOM 925 N N . ILE A 1 110 ? -23.922 -16.656 0.101 1 96.88 110 ILE A N 1
ATOM 926 C CA . ILE A 1 110 ? -22.594 -16.172 0.436 1 96.88 110 ILE A CA 1
ATOM 927 C C . ILE A 1 110 ? -22.062 -16.906 1.662 1 96.88 110 ILE A C 1
ATOM 929 O O . ILE A 1 110 ? -22.266 -16.469 2.797 1 96.88 110 ILE A O 1
ATOM 933 N N . ARG A 1 111 ? -21.328 -18 1.376 1 97 111 ARG A N 1
ATOM 934 C CA . ARG A 1 111 ? -21.047 -18.922 2.475 1 97 111 ARG A CA 1
ATOM 935 C C . ARG A 1 111 ? -19.547 -19.141 2.639 1 97 111 ARG A C 1
ATOM 937 O O . ARG A 1 111 ? -19.016 -19 3.742 1 97 111 ARG A O 1
ATOM 944 N N . HIS A 1 112 ? -18.906 -19.594 1.536 1 97.31 112 HIS A N 1
ATOM 945 C CA . HIS A 1 112 ? -17.469 -19.875 1.533 1 97.31 112 HIS A CA 1
ATOM 946 C C . HIS A 1 112 ? -16.734 -18.938 0.585 1 97.31 112 HIS A C 1
ATOM 948 O O . HIS A 1 112 ? -17.156 -18.75 -0.564 1 97.31 112 HIS A O 1
ATOM 954 N N . GLY A 1 113 ? -15.672 -18.312 1.134 1 97.31 113 GLY A N 1
ATOM 955 C CA . GLY A 1 113 ? -15.039 -17.344 0.255 1 97.31 113 GLY A CA 1
ATOM 956 C C . GLY A 1 113 ? -13.539 -17.25 0.454 1 97.31 113 GLY A C 1
ATOM 957 O O . GLY A 1 113 ? -13.008 -17.75 1.443 1 97.31 113 GLY A O 1
ATOM 958 N N . TRP A 1 114 ? -12.883 -16.812 -0.501 1 96.44 114 TRP A N 1
ATOM 959 C CA . TRP A 1 114 ? -11.484 -16.375 -0.515 1 96.44 114 TRP A CA 1
ATOM 960 C C . TRP A 1 114 ? -11.383 -14.891 -0.866 1 96.44 114 TRP A C 1
ATOM 962 O O . TRP A 1 114 ? -11.93 -14.445 -1.878 1 96.44 114 TRP A O 1
ATOM 972 N N . SER A 1 115 ? -10.828 -14.133 0.054 1 96.69 115 SER A N 1
ATOM 973 C CA . SER A 1 115 ? -10.703 -12.695 -0.154 1 96.69 115 SER A CA 1
ATOM 974 C C . SER A 1 115 ? -9.258 -12.234 0.001 1 96.69 115 SER A C 1
ATOM 976 O O . SER A 1 115 ? -8.547 -12.695 0.896 1 96.69 115 SER A O 1
ATOM 978 N N . ILE A 1 116 ? -8.797 -11.352 -0.873 1 94.31 116 ILE A N 1
ATOM 979 C CA . ILE A 1 116 ? -7.438 -10.836 -0.786 1 94.31 116 ILE A CA 1
ATOM 980 C C . ILE A 1 116 ? -7.441 -9.328 -0.997 1 94.31 116 ILE A C 1
ATOM 982 O O . ILE A 1 116 ? -7.984 -8.828 -1.987 1 94.31 116 ILE A O 1
ATOM 986 N N . PRO A 1 117 ? -6.879 -8.617 -0.072 1 93.94 117 PRO A N 1
ATOM 987 C CA . PRO A 1 117 ? -6.699 -7.18 -0.286 1 93.94 117 PRO A CA 1
ATOM 988 C C . PRO A 1 117 ? -5.473 -6.863 -1.144 1 93.94 117 PRO A C 1
ATOM 990 O O . PRO A 1 117 ? -4.488 -7.605 -1.118 1 93.94 117 PRO A O 1
ATOM 993 N N . VAL A 1 118 ? -5.555 -5.801 -1.817 1 91.56 118 VAL A N 1
ATOM 994 C CA . VAL A 1 118 ? -4.426 -5.34 -2.619 1 91.56 118 VAL A CA 1
ATOM 995 C C . VAL A 1 118 ? -4.367 -3.812 -2.596 1 91.56 118 VAL A C 1
ATOM 997 O O . VAL A 1 118 ? -5.402 -3.145 -2.678 1 91.56 118 VAL A O 1
ATOM 1000 N N . ARG A 1 119 ? -3.191 -3.359 -2.354 1 90.69 119 ARG A N 1
ATOM 1001 C CA . ARG A 1 119 ? -2.953 -1.922 -2.441 1 90.69 119 ARG A CA 1
ATOM 1002 C C . ARG A 1 119 ? -2.363 -1.546 -3.797 1 90.69 119 ARG A C 1
ATOM 1004 O O . ARG A 1 119 ? -1.522 -2.27 -4.336 1 90.69 119 ARG A O 1
ATOM 1011 N N . GLY A 1 120 ? -2.838 -0.465 -4.32 1 88.25 120 GLY A N 1
ATOM 1012 C CA . GLY A 1 120 ? -2.365 -0.053 -5.633 1 88.25 120 GLY A CA 1
ATOM 1013 C C . GLY A 1 120 ? -2.209 1.45 -5.766 1 88.25 120 GLY A C 1
ATOM 1014 O O . GLY A 1 120 ? -2.082 2.156 -4.766 1 88.25 120 GLY A O 1
ATOM 1015 N N . LYS A 1 121 ? -2.176 1.873 -6.996 1 88.75 121 LYS A N 1
ATOM 1016 C CA . LYS A 1 121 ? -1.962 3.285 -7.297 1 88.75 121 LYS A CA 1
ATOM 1017 C C . LYS A 1 121 ? -3.086 4.145 -6.73 1 88.75 121 LYS A C 1
ATOM 1019 O O . LYS A 1 121 ? -4.133 3.627 -6.332 1 88.75 121 LYS A O 1
ATOM 1024 N N . TYR A 1 122 ? -2.807 5.379 -6.523 1 92.81 122 TYR A N 1
ATOM 1025 C CA . TYR A 1 122 ? -3.752 6.438 -6.191 1 92.81 122 TYR A CA 1
ATOM 1026 C C . TYR A 1 122 ? -4.262 6.285 -4.766 1 92.81 122 TYR A C 1
ATOM 1028 O O . TYR A 1 122 ? -5.324 6.805 -4.418 1 92.81 122 TYR A O 1
ATOM 1036 N N . GLY A 1 123 ? -3.629 5.422 -4.016 1 92.44 123 GLY A N 1
ATOM 1037 C CA . GLY A 1 123 ? -4.016 5.246 -2.625 1 92.44 123 GLY A CA 1
ATOM 1038 C C . GLY A 1 123 ? -5.23 4.352 -2.453 1 92.44 123 GLY A C 1
ATOM 1039 O O . GLY A 1 123 ? -5.836 4.316 -1.38 1 92.44 123 GLY A O 1
ATOM 1040 N N . LEU A 1 124 ? -5.562 3.646 -3.49 1 94.06 124 LEU A N 1
ATOM 1041 C CA . LEU A 1 124 ? -6.723 2.766 -3.428 1 94.06 124 LEU A CA 1
ATOM 1042 C C . LEU A 1 124 ? -6.414 1.516 -2.609 1 94.06 124 LEU A C 1
ATOM 1044 O O . LEU A 1 124 ? -5.32 0.956 -2.711 1 94.06 124 LEU A O 1
ATOM 1048 N N . ILE A 1 125 ? -7.293 1.128 -1.74 1 94.88 125 ILE A N 1
ATOM 1049 C CA . ILE A 1 125 ? -7.312 -0.185 -1.105 1 94.88 125 ILE A CA 1
ATOM 1050 C C . ILE A 1 125 ? -8.391 -1.053 -1.743 1 94.88 125 ILE A C 1
ATOM 1052 O O . ILE A 1 125 ? -9.586 -0.783 -1.585 1 94.88 125 ILE A O 1
ATOM 1056 N N . SER A 1 126 ? -7.957 -2.076 -2.418 1 95.75 126 SER A N 1
ATOM 1057 C CA . SER A 1 126 ? -8.891 -2.928 -3.146 1 95.75 126 SER A CA 1
ATOM 1058 C C . SER A 1 126 ? -8.922 -4.336 -2.562 1 95.75 126 SER A C 1
ATOM 1060 O O . SER A 1 126 ? -8.047 -4.715 -1.786 1 95.75 126 SER A O 1
ATOM 1062 N N . MET A 1 127 ? -9.961 -5.023 -2.934 1 96.62 127 MET A N 1
ATOM 1063 C CA . MET A 1 127 ? -10.109 -6.406 -2.488 1 96.62 127 MET A CA 1
ATOM 1064 C C . MET A 1 127 ? -10.891 -7.227 -3.504 1 96.62 127 MET A C 1
ATOM 1066 O O . MET A 1 127 ? -11.922 -6.773 -4.012 1 96.62 127 MET A O 1
ATOM 1070 N N . LEU A 1 128 ? -10.391 -8.352 -3.812 1 97.5 128 LEU A N 1
ATOM 1071 C CA . LEU A 1 128 ? -11.141 -9.359 -4.543 1 97.5 128 LEU A CA 1
ATOM 1072 C C . LEU A 1 128 ? -11.703 -10.414 -3.588 1 97.5 128 LEU A C 1
ATOM 1074 O O . LEU A 1 128 ? -10.992 -10.914 -2.721 1 97.5 128 LEU A O 1
ATOM 1078 N N . SER A 1 129 ? -12.953 -10.695 -3.709 1 97.88 129 SER A N 1
ATOM 1079 C CA . SER A 1 129 ? -13.586 -11.82 -3.02 1 97.88 129 SER A CA 1
ATOM 1080 C C . SER A 1 129 ? -14.211 -12.797 -4.008 1 97.88 129 SER A C 1
ATOM 1082 O O . SER A 1 129 ? -14.969 -12.391 -4.895 1 97.88 129 SER A O 1
ATOM 1084 N N . LEU A 1 130 ? -13.859 -13.992 -3.896 1 97.75 130 LEU A N 1
ATOM 1085 C CA . LEU A 1 130 ? -14.484 -15.094 -4.613 1 97.75 130 LEU A CA 1
ATOM 1086 C C . LEU A 1 130 ? -15.273 -15.984 -3.654 1 97.75 130 LEU A C 1
ATOM 1088 O O . LEU A 1 130 ? -14.75 -16.406 -2.619 1 97.75 130 LEU A O 1
ATOM 1092 N N . VAL A 1 131 ? -16.484 -16.25 -4.074 1 97.94 131 VAL A N 1
ATOM 1093 C CA . VAL A 1 131 ? -17.391 -16.859 -3.109 1 97.94 131 VAL A CA 1
ATOM 1094 C C . VAL A 1 131 ? -18.172 -17.984 -3.777 1 97.94 131 VAL A C 1
ATOM 1096 O O . VAL A 1 131 ? -18.453 -17.938 -4.977 1 97.94 131 VAL A O 1
ATOM 1099 N N . ARG A 1 132 ? -18.453 -18.953 -3.027 1 97.25 132 ARG A N 1
ATOM 1100 C CA . ARG A 1 132 ? -19.359 -20 -3.5 1 97.25 132 ARG A CA 1
ATOM 1101 C C . ARG A 1 132 ? -20.25 -20.5 -2.371 1 97.25 132 ARG A C 1
ATOM 1103 O O . ARG A 1 132 ? -19.953 -20.281 -1.193 1 97.25 132 ARG A O 1
ATOM 1110 N N . SER A 1 133 ? -21.344 -21.203 -2.744 1 95.38 133 SER A N 1
ATOM 1111 C CA . SER A 1 133 ? -22.422 -21.5 -1.816 1 95.38 133 SER A CA 1
ATOM 1112 C C . SER A 1 133 ? -22.344 -22.938 -1.323 1 95.38 133 SER A C 1
ATOM 1114 O O . SER A 1 133 ? -22.922 -23.281 -0.286 1 95.38 133 SER A O 1
ATOM 1116 N N . SER A 1 134 ? -21.75 -23.75 -1.969 1 89.38 134 SER A N 1
ATOM 1117 C CA . SER A 1 134 ? -21.953 -25.172 -1.735 1 89.38 134 SER A CA 1
ATOM 1118 C C . SER A 1 134 ? -20.797 -25.781 -0.95 1 89.38 134 SER A C 1
ATOM 1120 O O . SER A 1 134 ? -21 -26.281 0.162 1 89.38 134 SER A O 1
ATOM 1122 N N . GLU A 1 135 ? -19.625 -25.812 -1.461 1 91.31 135 GLU A N 1
ATOM 1123 C CA . GLU A 1 135 ? -18.5 -26.531 -0.862 1 91.31 135 GLU A CA 1
ATOM 1124 C C . GLU A 1 135 ? -17.516 -25.562 -0.207 1 91.31 135 GLU A C 1
ATOM 1126 O O . GLU A 1 135 ? -17.266 -24.484 -0.73 1 91.31 135 GLU A O 1
ATOM 1131 N N . SER A 1 136 ? -17.078 -26.109 0.906 1 93.5 136 SER A N 1
ATOM 1132 C CA . SER A 1 136 ? -16 -25.359 1.562 1 93.5 136 SER A CA 1
ATOM 1133 C C . SER A 1 136 ? -14.75 -25.297 0.685 1 93.5 136 SER A C 1
ATOM 1135 O O . SER A 1 136 ? -14.57 -26.141 -0.207 1 93.5 136 SER A O 1
ATOM 1137 N N . ILE A 1 137 ? -14.031 -24.281 0.926 1 93.5 137 ILE A N 1
ATOM 1138 C CA . ILE A 1 137 ? -12.766 -24.125 0.206 1 93.5 137 ILE A CA 1
ATOM 1139 C C . ILE A 1 137 ? -11.648 -24.797 0.986 1 93.5 137 ILE A C 1
ATOM 1141 O O . ILE A 1 137 ? -11.258 -24.328 2.057 1 93.5 137 ILE A O 1
ATOM 1145 N N . ALA A 1 138 ? -11.148 -25.812 0.412 1 90.56 138 ALA A N 1
ATOM 1146 C CA . ALA A 1 138 ? -10.07 -26.547 1.071 1 90.56 138 ALA A CA 1
ATOM 1147 C C . ALA A 1 138 ? -8.75 -25.781 0.964 1 90.56 138 ALA A C 1
ATOM 1149 O O . ALA A 1 138 ? -8.461 -25.172 -0.067 1 90.56 138 ALA A O 1
ATOM 1150 N N . ALA A 1 139 ? -8.016 -25.891 2.035 1 81.81 139 ALA A N 1
ATOM 1151 C CA . ALA A 1 139 ? -6.711 -25.234 2.045 1 81.81 139 ALA A CA 1
ATOM 1152 C C . ALA A 1 139 ? -5.855 -25.688 0.868 1 81.81 139 ALA A C 1
ATOM 1154 O O . ALA A 1 139 ? -5.148 -24.891 0.254 1 81.81 139 ALA A O 1
ATOM 1155 N N . THR A 1 140 ? -5.949 -26.922 0.56 1 82.5 140 THR A N 1
ATOM 1156 C CA . THR A 1 140 ? -5.164 -27.5 -0.527 1 82.5 140 THR A CA 1
ATOM 1157 C C . THR A 1 140 ? -5.625 -26.953 -1.875 1 82.5 140 THR A C 1
ATOM 1159 O O . THR A 1 140 ? -4.812 -26.75 -2.777 1 82.5 140 THR A O 1
ATOM 1162 N N . GLU A 1 141 ? -6.895 -26.766 -1.935 1 87.31 141 GLU A N 1
ATOM 1163 C CA . GLU A 1 141 ? -7.461 -26.203 -3.16 1 87.31 141 GLU A CA 1
ATOM 1164 C C . GLU A 1 141 ? -6.926 -24.797 -3.43 1 87.31 141 GLU A C 1
ATOM 1166 O O . GLU A 1 141 ? -6.488 -24.5 -4.543 1 87.31 141 GLU A O 1
ATOM 1171 N N . ILE A 1 142 ? -6.949 -24.016 -2.426 1 82.69 142 ILE A N 1
ATOM 1172 C CA . ILE A 1 142 ? -6.516 -22.625 -2.574 1 82.69 142 ILE A CA 1
ATOM 1173 C C . ILE A 1 142 ? -5.008 -22.578 -2.822 1 82.69 142 ILE A C 1
ATOM 1175 O O . ILE A 1 142 ? -4.531 -21.766 -3.617 1 82.69 142 ILE A O 1
ATOM 1179 N N . LEU A 1 143 ? -4.387 -23.422 -2.162 1 75.38 143 LEU A N 1
ATOM 1180 C CA . LEU A 1 143 ? -2.943 -23.453 -2.377 1 75.38 143 LEU A CA 1
ATOM 1181 C C . LEU A 1 143 ? -2.617 -23.641 -3.854 1 75.38 143 LEU A C 1
ATOM 1183 O O . LEU A 1 143 ? -1.685 -23.016 -4.371 1 75.38 143 LEU A O 1
ATOM 1187 N N . GLU A 1 144 ? -3.363 -24.359 -4.5 1 80.12 144 GLU A N 1
ATOM 1188 C CA . GLU A 1 144 ? -3.154 -24.641 -5.918 1 80.12 144 GLU A CA 1
ATOM 1189 C C . GLU A 1 144 ? -3.529 -23.422 -6.773 1 80.12 144 GLU A C 1
ATOM 1191 O O . GLU A 1 144 ? -2.887 -23.156 -7.789 1 80.12 144 GLU A O 1
ATOM 1196 N N . LYS A 1 145 ? -4.504 -22.688 -6.352 1 85.44 145 LYS A N 1
ATOM 1197 C CA . LYS A 1 145 ? -5.078 -21.625 -7.172 1 85.44 145 LYS A CA 1
ATOM 1198 C C . LYS A 1 145 ? -4.496 -20.266 -6.801 1 85.44 145 LYS A C 1
ATOM 1200 O O . LYS A 1 145 ? -4.59 -19.312 -7.574 1 85.44 145 LYS A O 1
ATOM 1205 N N . GLU A 1 146 ? -3.977 -20.188 -5.691 1 83.38 146 GLU A N 1
ATOM 1206 C CA . GLU A 1 146 ? -3.725 -18.906 -5.051 1 83.38 146 GLU A CA 1
ATOM 1207 C C . GLU A 1 146 ? -2.65 -18.109 -5.797 1 83.38 146 GLU A C 1
ATOM 1209 O O . GLU A 1 146 ? -2.707 -16.891 -5.863 1 83.38 146 GLU A O 1
ATOM 1214 N N . SER A 1 147 ? -1.635 -18.875 -6.293 1 78.38 147 SER A N 1
ATOM 1215 C CA . SER A 1 147 ? -0.587 -18.156 -7.016 1 78.38 147 SER A CA 1
ATOM 1216 C C . SER A 1 147 ? -1.167 -17.344 -8.172 1 78.38 147 SER A C 1
ATOM 1218 O O . SER A 1 147 ? -0.839 -16.172 -8.336 1 78.38 147 SER A O 1
ATOM 1220 N N . PHE A 1 148 ? -1.983 -17.984 -8.938 1 82.69 148 PHE A N 1
ATOM 1221 C CA . PHE A 1 148 ? -2.619 -17.281 -10.047 1 82.69 148 PHE A CA 1
ATOM 1222 C C . PHE A 1 148 ? -3.551 -16.188 -9.539 1 82.69 148 PHE A C 1
ATOM 1224 O O . PHE A 1 148 ? -3.566 -15.078 -10.078 1 82.69 148 PHE A O 1
ATOM 1231 N N . LEU A 1 149 ? -4.297 -16.469 -8.555 1 89.19 149 LEU A N 1
ATOM 1232 C CA . LEU A 1 149 ? -5.297 -15.531 -8.047 1 89.19 149 LEU A CA 1
ATOM 1233 C C . LEU A 1 149 ? -4.637 -14.281 -7.488 1 89.19 149 LEU A C 1
ATOM 1235 O O . LEU A 1 149 ? -5.152 -13.172 -7.656 1 89.19 149 LEU A O 1
ATOM 1239 N N . LEU A 1 150 ? -3.523 -14.492 -6.855 1 86.62 150 LEU A N 1
ATOM 1240 C CA . LEU A 1 150 ? -2.768 -13.344 -6.367 1 86.62 150 LEU A CA 1
ATOM 1241 C C . LEU A 1 150 ? -2.275 -12.484 -7.527 1 86.62 150 LEU A C 1
ATOM 1243 O O . LEU A 1 150 ? -2.402 -11.258 -7.496 1 86.62 150 LEU A O 1
ATOM 1247 N N . TRP A 1 151 ? -1.777 -13.133 -8.492 1 83.38 151 TRP A N 1
ATOM 1248 C CA . TRP A 1 151 ? -1.265 -12.422 -9.664 1 83.38 151 TRP A CA 1
ATOM 1249 C C . TRP A 1 151 ? -2.381 -11.672 -10.375 1 83.38 151 TRP A C 1
ATOM 1251 O O . TRP A 1 151 ? -2.27 -10.469 -10.617 1 83.38 151 TRP A O 1
ATOM 1261 N N . ILE A 1 152 ? -3.436 -12.398 -10.695 1 89.62 152 ILE A N 1
ATOM 1262 C CA . ILE A 1 152 ? -4.492 -11.789 -11.5 1 89.62 152 ILE A CA 1
ATOM 1263 C C . ILE A 1 152 ? -5.145 -10.648 -10.727 1 89.62 152 ILE A C 1
ATOM 1265 O O . ILE A 1 152 ? -5.547 -9.641 -11.312 1 89.62 152 ILE A O 1
ATOM 1269 N N . THR A 1 153 ? -5.266 -10.812 -9.398 1 92.5 153 THR A N 1
ATOM 1270 C CA . THR A 1 153 ? -5.848 -9.75 -8.586 1 92.5 153 THR A CA 1
ATOM 1271 C C . THR A 1 153 ? -5.012 -8.477 -8.672 1 92.5 153 THR A C 1
ATOM 1273 O O . THR A 1 153 ? -5.559 -7.371 -8.734 1 92.5 153 THR A O 1
ATOM 1276 N N . SER A 1 154 ? -3.736 -8.648 -8.633 1 87.94 154 SER A N 1
ATOM 1277 C CA . SER A 1 154 ? -2.859 -7.488 -8.773 1 87.94 154 SER A CA 1
ATOM 1278 C C . SER A 1 154 ? -3.072 -6.793 -10.117 1 87.94 154 SER A C 1
ATOM 1280 O O . SER A 1 154 ? -3.07 -5.559 -10.188 1 87.94 154 SER A O 1
ATOM 1282 N N . MET A 1 155 ? -3.246 -7.582 -11.148 1 88.56 155 MET A N 1
ATOM 1283 C CA . MET A 1 155 ? -3.5 -7.004 -12.469 1 88.56 155 MET A CA 1
ATOM 1284 C C . MET A 1 155 ? -4.871 -6.34 -12.516 1 88.56 155 MET A C 1
ATOM 1286 O O . MET A 1 155 ? -5.023 -5.262 -13.086 1 88.56 155 MET A O 1
ATOM 1290 N N . LEU A 1 156 ? -5.789 -6.977 -11.945 1 94.56 156 LEU A N 1
ATOM 1291 C CA . LEU A 1 156 ? -7.141 -6.426 -11.891 1 94.56 156 LEU A CA 1
ATOM 1292 C C . LEU A 1 156 ? -7.152 -5.098 -11.141 1 94.56 156 LEU A C 1
ATOM 1294 O O . LEU A 1 156 ? -7.836 -4.156 -11.555 1 94.56 156 LEU A O 1
ATOM 1298 N N . GLN A 1 157 ? -6.473 -5.098 -10.062 1 93.38 157 GLN A N 1
ATOM 1299 C CA . GLN A 1 157 ? -6.41 -3.865 -9.289 1 93.38 157 GLN A CA 1
ATOM 1300 C C . GLN A 1 157 ? -5.867 -2.711 -10.125 1 93.38 157 GLN A C 1
ATOM 1302 O O . GLN A 1 157 ? -6.406 -1.603 -10.094 1 93.38 157 GLN A O 1
ATOM 1307 N N . ALA A 1 158 ? -4.797 -2.945 -10.805 1 91 158 ALA A N 1
ATOM 1308 C CA . ALA A 1 158 ? -4.211 -1.906 -11.648 1 91 158 ALA A CA 1
ATOM 1309 C C . ALA A 1 158 ? -5.215 -1.405 -12.68 1 91 158 ALA A C 1
ATOM 1311 O O . ALA A 1 158 ? -5.391 -0.196 -12.852 1 91 158 ALA A O 1
ATOM 1312 N N . THR A 1 159 ? -5.844 -2.326 -13.32 1 93.62 159 THR A N 1
ATOM 1313 C CA . THR A 1 159 ? -6.812 -1.996 -14.359 1 93.62 159 THR A CA 1
ATOM 1314 C C . THR A 1 159 ? -8.016 -1.271 -13.766 1 93.62 159 THR A C 1
ATOM 1316 O O . THR A 1 159 ? -8.453 -0.246 -14.297 1 93.62 159 THR A O 1
ATOM 1319 N N . PHE A 1 160 ? -8.5 -1.787 -12.695 1 94.5 160 PHE A N 1
ATOM 1320 C CA . PHE A 1 160 ? -9.656 -1.197 -12.023 1 94.5 160 PHE A CA 1
ATOM 1321 C C . PHE A 1 160 ? -9.328 0.204 -11.516 1 94.5 160 PHE A C 1
ATOM 1323 O O . PHE A 1 160 ? -10.156 1.114 -11.625 1 94.5 160 PHE A O 1
ATOM 1330 N N . GLY A 1 161 ? -8.164 0.322 -10.945 1 93.12 161 GLY A N 1
ATOM 1331 C CA . GLY A 1 161 ? -7.715 1.63 -10.5 1 93.12 161 GLY A CA 1
ATOM 1332 C C . GLY A 1 161 ? -7.691 2.666 -11.609 1 93.12 161 GLY A C 1
ATOM 1333 O O . GLY A 1 161 ? -8.172 3.789 -11.422 1 93.12 161 GLY A O 1
ATOM 1334 N N . ASP A 1 162 ? -7.234 2.291 -12.695 1 92.62 162 ASP A N 1
ATOM 1335 C CA . ASP A 1 162 ? -7.156 3.209 -13.828 1 92.62 162 ASP A CA 1
ATOM 1336 C C . ASP A 1 162 ? -8.555 3.598 -14.32 1 92.62 162 ASP A C 1
ATOM 1338 O O . ASP A 1 162 ? -8.773 4.73 -14.75 1 92.62 162 ASP A O 1
ATOM 1342 N N . LEU A 1 163 ? -9.406 2.646 -14.266 1 93.94 163 LEU A N 1
ATOM 1343 C CA . LEU A 1 163 ? -10.773 2.895 -14.703 1 93.94 163 LEU A CA 1
ATOM 1344 C C . LEU A 1 163 ? -11.484 3.848 -13.75 1 93.94 163 LEU A C 1
ATOM 1346 O O . LEU A 1 163 ? -12.242 4.715 -14.188 1 93.94 163 LEU A O 1
ATOM 1350 N N . LEU A 1 164 ? -11.203 3.752 -12.461 1 93.19 164 LEU A N 1
ATOM 1351 C CA . LEU A 1 164 ? -11.984 4.445 -11.445 1 93.19 164 LEU A CA 1
ATOM 1352 C C . LEU A 1 164 ? -11.344 5.781 -11.078 1 93.19 164 LEU A C 1
ATOM 1354 O O . LEU A 1 164 ? -12.047 6.738 -10.742 1 93.19 164 LEU A O 1
ATOM 1358 N N . ALA A 1 165 ? -10.07 5.816 -11.117 1 91.94 165 ALA A N 1
ATOM 1359 C CA . ALA A 1 165 ? -9.289 6.898 -10.516 1 91.94 165 ALA A CA 1
ATOM 1360 C C . ALA A 1 165 ? -9.75 8.258 -11.031 1 91.94 165 ALA A C 1
ATOM 1362 O O . ALA A 1 165 ? -9.961 9.188 -10.242 1 91.94 165 ALA A O 1
ATOM 1363 N N . PRO A 1 166 ? -10.016 8.414 -12.312 1 90.62 166 PRO A N 1
ATOM 1364 C CA . PRO A 1 166 ? -10.438 9.734 -12.781 1 90.62 166 PRO A CA 1
ATOM 1365 C C . PRO A 1 166 ? -11.711 10.227 -12.094 1 90.62 166 PRO A C 1
ATOM 1367 O O . PRO A 1 166 ? -11.906 11.438 -11.953 1 90.62 166 PRO A O 1
ATOM 1370 N N . ARG A 1 167 ? -12.5 9.32 -11.633 1 91.81 167 ARG A N 1
ATOM 1371 C CA . ARG A 1 167 ? -13.789 9.664 -11.039 1 91.81 167 ARG A CA 1
ATOM 1372 C C . ARG A 1 167 ? -13.68 9.812 -9.523 1 91.81 167 ARG A C 1
ATOM 1374 O O . ARG A 1 167 ? -14.305 10.695 -8.93 1 91.81 167 ARG A O 1
ATOM 1381 N N . ILE A 1 168 ? -12.828 9.016 -8.914 1 91.88 168 ILE A N 1
ATOM 1382 C CA . ILE A 1 168 ? -12.938 8.938 -7.465 1 91.88 168 ILE A CA 1
ATOM 1383 C C . ILE A 1 168 ? -11.695 9.547 -6.82 1 91.88 168 ILE A C 1
ATOM 1385 O O . ILE A 1 168 ? -11.688 9.82 -5.613 1 91.88 168 ILE A O 1
ATOM 1389 N N . VAL A 1 169 ? -10.719 9.711 -7.578 1 94 169 VAL A N 1
ATOM 1390 C CA . VAL A 1 169 ? -9.508 10.406 -7.152 1 94 169 VAL A CA 1
ATOM 1391 C C . VAL A 1 169 ? -9.148 11.492 -8.172 1 94 169 VAL A C 1
ATOM 1393 O O . VAL A 1 169 ? -8.211 11.328 -8.953 1 94 169 VAL A O 1
ATOM 1396 N N . PRO A 1 170 ? -9.82 12.57 -8.07 1 92.31 170 PRO A N 1
ATOM 1397 C CA . PRO A 1 170 ? -9.617 13.609 -9.086 1 92.31 170 PRO A CA 1
ATOM 1398 C C . PRO A 1 170 ? -8.164 14.07 -9.18 1 92.31 170 PRO A C 1
ATOM 1400 O O . PRO A 1 170 ? -7.738 14.562 -10.227 1 92.31 170 PRO A O 1
ATOM 1403 N N . GLU A 1 171 ? -7.41 13.859 -8.195 1 94.31 171 GLU A N 1
ATOM 1404 C CA . GLU A 1 171 ? -6.023 14.312 -8.156 1 94.31 171 GLU A CA 1
ATOM 1405 C C . GLU A 1 171 ? -5.078 13.25 -8.711 1 94.31 171 GLU A C 1
ATOM 1407 O O . GLU A 1 171 ? -3.857 13.398 -8.656 1 94.31 171 GLU A O 1
ATOM 1412 N N . SER A 1 172 ? -5.613 12.188 -9.25 1 91.88 172 SER A N 1
ATOM 1413 C CA . SER A 1 172 ? -4.801 11.047 -9.672 1 91.88 172 SER A CA 1
ATOM 1414 C C . SER A 1 172 ? -3.811 11.453 -10.758 1 91.88 172 SER A C 1
ATOM 1416 O O . SER A 1 172 ? -2.768 10.812 -10.922 1 91.88 172 SER A O 1
ATOM 1418 N N . ASN A 1 173 ? -4.055 12.547 -11.484 1 92.12 173 ASN A N 1
ATOM 1419 C CA . ASN A 1 173 ? -3.184 12.938 -12.586 1 92.12 173 ASN A CA 1
ATOM 1420 C C . ASN A 1 173 ? -2.312 14.133 -12.211 1 92.12 173 ASN A C 1
ATOM 1422 O O . ASN A 1 173 ? -1.591 14.672 -13.055 1 92.12 173 ASN A O 1
ATOM 1426 N N . VAL A 1 174 ? -2.387 14.5 -11.039 1 95.38 174 VAL A N 1
ATOM 1427 C CA . VAL A 1 174 ? -1.622 15.656 -10.578 1 95.38 174 VAL A CA 1
ATOM 1428 C C . VAL A 1 174 ? -0.135 15.312 -10.547 1 95.38 174 VAL A C 1
ATOM 1430 O O . VAL A 1 174 ? 0.242 14.188 -10.211 1 95.38 174 VAL A O 1
ATOM 1433 N N . ARG A 1 175 ? 0.682 16.328 -10.93 1 95.56 175 ARG A N 1
ATOM 1434 C CA . ARG A 1 175 ? 2.135 16.281 -10.805 1 95.56 175 ARG A CA 1
ATOM 1435 C C . ARG A 1 175 ? 2.658 17.453 -9.984 1 95.56 175 ARG A C 1
ATOM 1437 O O . ARG A 1 175 ? 2.236 18.594 -10.18 1 95.56 175 ARG A O 1
ATOM 1444 N N . LEU A 1 176 ? 3.484 17.109 -9.023 1 97.88 176 LEU A N 1
ATOM 1445 C CA . LEU A 1 176 ? 4.105 18.156 -8.219 1 97.88 176 LEU A CA 1
ATOM 1446 C C . LEU A 1 176 ? 5.535 18.422 -8.68 1 97.88 176 LEU A C 1
ATOM 1448 O O . LEU A 1 176 ? 6.238 17.5 -9.102 1 97.88 176 LEU A O 1
ATOM 1452 N N . THR A 1 177 ? 5.934 19.641 -8.594 1 97.56 177 THR A N 1
ATOM 1453 C CA . THR A 1 177 ? 7.344 19.969 -8.805 1 97.56 177 THR A CA 1
ATOM 1454 C C . THR A 1 177 ? 8.188 19.484 -7.629 1 97.56 177 THR A C 1
ATOM 1456 O O . THR A 1 177 ? 7.656 19.172 -6.562 1 97.56 177 THR A O 1
ATOM 1459 N N . ALA A 1 178 ? 9.469 19.516 -7.852 1 96 178 ALA A N 1
ATOM 1460 C CA . ALA A 1 178 ? 10.383 19.109 -6.793 1 96 178 ALA A CA 1
ATOM 1461 C C . ALA A 1 178 ? 10.25 20 -5.57 1 96 178 ALA A C 1
ATOM 1463 O O . ALA A 1 178 ? 10.266 19.531 -4.434 1 96 178 ALA A O 1
ATOM 1464 N N . ARG A 1 179 ? 10.078 21.25 -5.789 1 97.56 179 ARG A N 1
ATOM 1465 C CA . ARG A 1 179 ? 9.984 22.203 -4.691 1 97.56 179 ARG A CA 1
ATOM 1466 C C . ARG A 1 179 ? 8.664 22.062 -3.939 1 97.56 179 ARG A C 1
ATOM 1468 O O . ARG A 1 179 ? 8.633 22.125 -2.711 1 97.56 179 ARG A O 1
ATOM 1475 N N . GLU A 1 180 ? 7.586 21.859 -4.715 1 98.31 180 GLU A N 1
ATOM 1476 C CA . GLU A 1 180 ? 6.293 21.625 -4.074 1 98.31 180 GLU A CA 1
ATOM 1477 C C . GLU A 1 180 ? 6.328 20.391 -3.191 1 98.31 180 GLU A C 1
ATOM 1479 O O . GLU A 1 180 ? 5.836 20.406 -2.062 1 98.31 180 GLU A O 1
ATOM 1484 N N . THR A 1 181 ? 6.949 19.359 -3.729 1 97.88 181 THR A N 1
ATOM 1485 C CA . THR A 1 181 ? 7.098 18.109 -2.986 1 97.88 181 THR A CA 1
ATOM 1486 C C . THR A 1 181 ? 7.914 18.328 -1.717 1 97.88 181 THR A C 1
ATOM 1488 O O . THR A 1 181 ? 7.531 17.875 -0.637 1 97.88 181 THR A O 1
ATOM 1491 N N . GLU A 1 182 ? 8.945 19 -1.879 1 97.56 182 GLU A N 1
ATOM 1492 C CA . GLU A 1 182 ? 9.828 19.266 -0.749 1 97.56 182 GLU A CA 1
ATOM 1493 C C . GLU A 1 182 ? 9.102 20.062 0.334 1 97.56 182 GLU A C 1
ATOM 1495 O O . GLU A 1 182 ? 9.227 19.766 1.522 1 97.56 182 GLU A O 1
ATOM 1500 N N . MET A 1 183 ? 8.344 21.094 -0.052 1 98.38 183 MET A N 1
ATOM 1501 C CA . MET A 1 183 ? 7.57 21.891 0.897 1 98.38 183 MET A CA 1
ATOM 1502 C C . MET A 1 183 ? 6.594 21 1.668 1 98.38 183 MET A C 1
ATOM 1504 O O . MET A 1 183 ? 6.465 21.141 2.887 1 98.38 183 MET A O 1
ATOM 1508 N N . LEU A 1 184 ? 5.93 20.141 0.951 1 98.31 184 LEU A N 1
ATOM 1509 C CA . LEU A 1 184 ? 4.902 19.312 1.574 1 98.31 184 LEU A CA 1
ATOM 1510 C C . LEU A 1 184 ? 5.527 18.297 2.521 1 98.31 184 LEU A C 1
ATOM 1512 O O . LEU A 1 184 ? 4.938 17.953 3.547 1 98.31 184 LEU A O 1
ATOM 1516 N N . LYS A 1 185 ? 6.723 17.844 2.193 1 98.12 185 LYS A N 1
ATOM 1517 C CA . LYS A 1 185 ? 7.406 16.906 3.086 1 98.12 185 LYS A CA 1
ATOM 1518 C C . LYS A 1 185 ? 7.727 17.562 4.426 1 98.12 185 LYS A C 1
ATOM 1520 O O . LYS A 1 185 ? 7.543 16.953 5.48 1 98.12 185 LYS A O 1
ATOM 1525 N N . TRP A 1 186 ? 8.172 18.766 4.383 1 98.12 186 TRP A N 1
ATOM 1526 C CA . TRP A 1 186 ? 8.445 19.484 5.617 1 98.12 186 TRP A CA 1
ATOM 1527 C C . TRP A 1 186 ? 7.156 19.812 6.359 1 98.12 186 TRP A C 1
ATOM 1529 O O . TRP A 1 186 ? 7.113 19.766 7.59 1 98.12 186 TRP A O 1
ATOM 1539 N N . THR A 1 187 ? 6.086 20.125 5.59 1 97.75 187 THR A N 1
ATOM 1540 C CA . THR A 1 187 ? 4.777 20.375 6.191 1 97.75 187 THR A CA 1
ATOM 1541 C C . THR A 1 187 ? 4.277 19.125 6.918 1 97.75 187 THR A C 1
ATOM 1543 O O . THR A 1 187 ? 3.674 19.234 7.992 1 97.75 187 THR A O 1
ATOM 1546 N N . ALA A 1 188 ? 4.578 17.984 6.383 1 97.25 188 ALA A N 1
ATOM 1547 C CA . ALA A 1 188 ? 4.133 16.703 6.934 1 97.25 188 ALA A CA 1
ATOM 1548 C C . ALA A 1 188 ? 4.707 16.484 8.328 1 97.25 188 ALA A C 1
ATOM 1550 O O . ALA A 1 188 ? 4.098 15.789 9.156 1 97.25 188 ALA A O 1
ATOM 1551 N N . VAL A 1 189 ? 5.871 17.094 8.539 1 96.19 189 VAL A N 1
ATOM 1552 C CA . VAL A 1 189 ? 6.492 16.891 9.844 1 96.19 189 VAL A CA 1
ATOM 1553 C C . VAL A 1 189 ? 6.234 18.094 10.734 1 96.19 189 VAL A C 1
ATOM 1555 O O . VAL A 1 189 ? 6.91 18.281 11.75 1 96.19 189 VAL A O 1
ATOM 1558 N N . GLY A 1 190 ? 5.301 18.969 10.281 1 96.5 190 GLY A N 1
ATOM 1559 C CA . GLY A 1 190 ? 4.746 20 11.148 1 96.5 190 GLY A CA 1
ATOM 1560 C C . GLY A 1 190 ? 5.527 21.297 11.109 1 96.5 190 GLY A C 1
ATOM 1561 O O . GLY A 1 190 ? 5.383 22.141 11.992 1 96.5 190 GLY A O 1
ATOM 1562 N N . LYS A 1 191 ? 6.391 21.438 10.117 1 97.69 191 LYS A N 1
ATOM 1563 C CA . LYS A 1 191 ? 7.145 22.688 10.039 1 97.69 191 LYS A CA 1
ATOM 1564 C C . LYS A 1 191 ? 6.281 23.828 9.484 1 97.69 191 LYS A C 1
ATOM 1566 O O . LYS A 1 191 ? 5.492 23.609 8.562 1 97.69 191 LYS A O 1
ATOM 1571 N N . THR A 1 192 ? 6.434 25.016 10.07 1 96.94 192 THR A N 1
ATOM 1572 C CA . THR A 1 192 ? 5.738 26.203 9.594 1 96.94 192 THR A CA 1
ATOM 1573 C C . THR A 1 192 ? 6.426 26.781 8.359 1 96.94 192 THR A C 1
ATOM 1575 O O . THR A 1 192 ? 7.547 26.375 8.023 1 96.94 192 THR A O 1
ATOM 1578 N N . TYR A 1 193 ? 5.715 27.75 7.762 1 97.69 193 TYR A N 1
ATOM 1579 C CA . TYR A 1 193 ? 6.309 28.438 6.613 1 97.69 193 TYR A CA 1
ATOM 1580 C C . TYR A 1 193 ? 7.66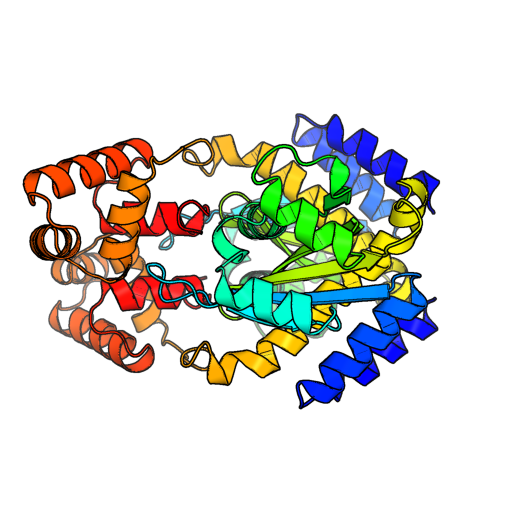 29.031 6.973 1 97.69 193 TYR A C 1
ATOM 1582 O O . TYR A 1 193 ? 8.625 28.906 6.215 1 97.69 193 TYR A O 1
ATOM 1590 N N . GLY A 1 194 ? 7.645 29.656 8.094 1 98 194 GLY A N 1
ATOM 1591 C CA . GLY A 1 194 ? 8.875 30.281 8.547 1 98 194 GLY A CA 1
ATOM 1592 C C . GLY A 1 194 ? 9.992 29.281 8.797 1 98 194 GLY A C 1
ATOM 1593 O O . GLY A 1 194 ? 11.133 29.516 8.375 1 98 194 GLY A O 1
ATOM 1594 N N . GLU A 1 195 ? 9.734 28.203 9.438 1 98.25 195 GLU A N 1
ATOM 1595 C CA . GLU A 1 195 ? 10.719 27.172 9.734 1 98.25 195 GLU A CA 1
ATOM 1596 C C . GLU A 1 195 ? 11.25 26.531 8.445 1 98.25 195 GLU A C 1
ATOM 1598 O O . GLU A 1 195 ? 12.453 26.312 8.32 1 98.25 195 GLU A O 1
ATOM 1603 N N . ILE A 1 196 ? 10.375 26.344 7.523 1 98.25 196 ILE A N 1
ATOM 1604 C CA . ILE A 1 196 ? 10.781 25.75 6.254 1 98.25 196 ILE A CA 1
ATOM 1605 C C . ILE A 1 196 ? 11.711 26.703 5.516 1 98.25 196 ILE A C 1
ATOM 1607 O O . ILE A 1 196 ? 12.734 26.281 4.965 1 98.25 196 ILE A O 1
ATOM 1611 N N . GLY A 1 197 ? 11.352 27.938 5.566 1 98.44 197 GLY A N 1
ATOM 1612 C CA . GLY A 1 197 ? 12.219 28.938 4.969 1 98.44 197 GLY A CA 1
ATOM 1613 C C . GLY A 1 197 ? 13.633 28.922 5.531 1 98.44 197 GLY A C 1
ATOM 1614 O O . GLY A 1 197 ? 14.609 28.984 4.781 1 98.44 197 GLY A O 1
ATOM 1615 N N . LEU A 1 198 ? 13.719 28.797 6.793 1 98.31 198 LEU A N 1
ATOM 1616 C CA . LEU A 1 198 ? 15.008 28.75 7.465 1 98.31 198 LEU A CA 1
ATOM 1617 C C . LEU A 1 198 ? 15.781 27.5 7.078 1 98.31 198 LEU A C 1
ATOM 1619 O O . LEU A 1 198 ? 16.969 27.562 6.777 1 98.31 198 LEU A O 1
ATOM 1623 N N . ILE A 1 199 ? 15.109 26.422 7.055 1 97.69 199 ILE A N 1
ATOM 1624 C CA . ILE A 1 199 ? 15.727 25.125 6.762 1 97.69 199 ILE A CA 1
ATOM 1625 C C . ILE A 1 199 ? 16.297 25.141 5.344 1 97.69 199 ILE A C 1
ATOM 1627 O O . ILE A 1 199 ? 17.391 24.641 5.109 1 97.69 199 ILE A O 1
ATOM 1631 N N . LEU A 1 200 ? 15.523 25.734 4.438 1 97.38 200 LEU A N 1
ATOM 1632 C CA . LEU A 1 200 ? 15.883 25.641 3.027 1 97.38 200 LEU A CA 1
ATOM 1633 C C . LEU A 1 200 ? 16.562 26.922 2.555 1 97.38 200 LEU A C 1
ATOM 1635 O O . LEU A 1 200 ? 16.922 27.031 1.381 1 97.38 200 LEU A O 1
ATOM 1639 N N . SER A 1 201 ? 16.734 27.797 3.418 1 98 201 SER A N 1
ATOM 1640 C CA . SER A 1 201 ? 17.391 29.062 3.131 1 98 201 SER A CA 1
ATOM 1641 C C . SER A 1 201 ? 16.688 29.812 2.006 1 98 201 SER A C 1
ATOM 1643 O O . SER A 1 201 ? 17.328 30.25 1.048 1 98 201 SER A O 1
ATOM 1645 N N . ILE A 1 202 ? 15.352 29.875 2.15 1 97.94 202 ILE A N 1
ATOM 1646 C CA . ILE A 1 202 ? 14.539 30.672 1.239 1 97.94 202 ILE A CA 1
ATOM 1647 C C . ILE A 1 202 ? 13.516 31.484 2.035 1 97.94 202 ILE A C 1
ATOM 1649 O O . ILE A 1 202 ? 13.32 31.25 3.229 1 97.94 202 ILE A O 1
ATOM 1653 N N . ASP A 1 203 ? 12.953 32.438 1.359 1 97.81 203 ASP A N 1
ATOM 1654 C CA . ASP A 1 203 ? 11.984 33.312 2.012 1 97.81 203 ASP A CA 1
ATOM 1655 C C . ASP A 1 203 ? 10.688 32.562 2.311 1 97.81 203 ASP A C 1
ATOM 1657 O O . ASP A 1 203 ? 10.227 31.781 1.499 1 97.81 203 ASP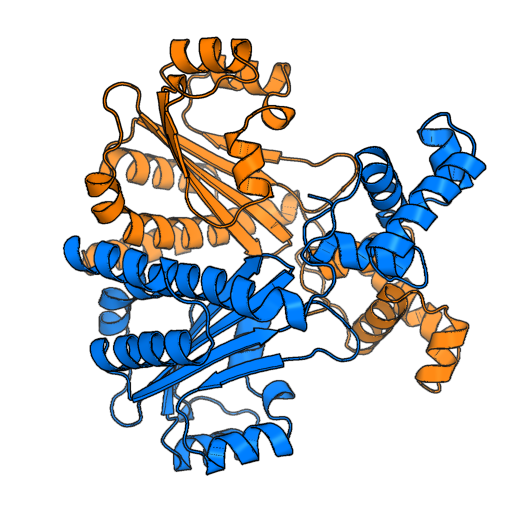 A O 1
ATOM 1661 N N . GLN A 1 204 ? 10.133 32.938 3.408 1 97.69 204 GLN A N 1
ATOM 1662 C CA . GLN A 1 204 ? 8.867 32.344 3.801 1 97.69 204 GLN A CA 1
ATOM 1663 C C . GLN A 1 204 ? 7.789 32.562 2.748 1 97.69 204 GLN A C 1
ATOM 1665 O O . GLN A 1 204 ? 6.93 31.703 2.523 1 97.69 204 GLN A O 1
ATOM 1670 N N . ARG A 1 205 ? 7.875 33.688 2.08 1 98 205 ARG A N 1
ATOM 1671 C CA . ARG A 1 205 ? 6.918 34 1.019 1 98 205 ARG A CA 1
ATOM 1672 C C . ARG A 1 205 ? 7.051 33 -0.131 1 98 205 ARG A C 1
ATOM 1674 O O . ARG A 1 205 ? 6.051 32.625 -0.741 1 98 205 ARG A O 1
ATOM 1681 N N . THR A 1 206 ? 8.211 32.625 -0.409 1 98.12 206 THR A N 1
ATOM 1682 C CA . THR A 1 206 ? 8.469 31.609 -1.44 1 98.12 206 THR A CA 1
ATOM 1683 C C . THR A 1 206 ? 7.934 30.25 -1.019 1 98.12 206 THR A C 1
ATOM 1685 O O . THR A 1 206 ? 7.355 29.531 -1.831 1 98.12 206 THR A O 1
ATOM 1688 N N . VAL A 1 207 ? 8.148 29.953 0.212 1 98.44 207 VAL A N 1
ATOM 1689 C CA . VAL A 1 207 ? 7.602 28.703 0.754 1 98.44 207 VAL A CA 1
ATOM 1690 C C . VAL A 1 207 ? 6.086 28.688 0.562 1 98.44 207 VAL A C 1
ATOM 1692 O O . VAL A 1 207 ? 5.539 27.719 0.025 1 98.44 207 VAL A O 1
ATOM 1695 N N . LYS A 1 208 ? 5.461 29.734 0.996 1 98.38 208 LYS A N 1
ATOM 1696 C CA . LYS A 1 208 ? 4.008 29.844 0.884 1 98.38 208 LYS A CA 1
ATOM 1697 C C . LYS A 1 208 ? 3.561 29.719 -0.569 1 98.38 208 LYS A C 1
ATOM 1699 O O . LYS A 1 208 ? 2.549 29.062 -0.859 1 98.38 208 LYS A O 1
ATOM 1704 N N . PHE A 1 209 ? 4.32 30.312 -1.425 1 98.44 209 PHE A N 1
ATOM 1705 C CA . PHE A 1 209 ? 4.008 30.25 -2.848 1 98.44 209 PHE A CA 1
ATOM 1706 C C . PHE A 1 209 ? 3.941 28.797 -3.322 1 98.44 209 PHE A C 1
ATOM 1708 O O . PHE A 1 209 ? 2.969 28.391 -3.965 1 98.44 209 PHE A O 1
ATOM 1715 N N . HIS A 1 210 ? 4.926 27.984 -2.994 1 98.62 210 HIS A N 1
ATOM 1716 C CA . HIS A 1 210 ? 4.98 26.594 -3.43 1 98.62 210 HIS A CA 1
ATOM 1717 C C . HIS A 1 210 ? 3.875 25.766 -2.781 1 98.62 210 HIS A C 1
ATOM 1719 O O . HIS A 1 210 ? 3.275 24.906 -3.43 1 98.62 210 HIS A O 1
ATOM 1725 N N . ILE A 1 211 ? 3.625 26.031 -1.57 1 98.5 211 ILE A N 1
ATOM 1726 C CA . ILE A 1 211 ? 2.605 25.281 -0.855 1 98.5 211 ILE A CA 1
ATOM 1727 C C . ILE A 1 211 ? 1.225 25.609 -1.414 1 98.5 211 ILE A C 1
ATOM 1729 O O . ILE A 1 211 ? 0.401 24.719 -1.632 1 98.5 211 ILE A O 1
ATOM 1733 N N . VAL A 1 212 ? 0.958 26.828 -1.641 1 98.56 212 VAL A N 1
ATOM 1734 C CA . VAL A 1 212 ? -0.327 27.25 -2.186 1 98.56 212 VAL A CA 1
ATOM 1735 C C . VAL A 1 212 ? -0.517 26.672 -3.582 1 98.56 212 VAL A C 1
ATOM 1737 O O . VAL A 1 212 ? -1.614 26.234 -3.934 1 98.56 212 VAL A O 1
ATOM 1740 N N . ASN A 1 213 ? 0.546 26.656 -4.359 1 98.56 213 ASN A N 1
ATOM 1741 C CA . ASN A 1 213 ? 0.483 26.016 -5.668 1 98.56 213 ASN A CA 1
ATOM 1742 C C . ASN A 1 213 ? 0.12 24.531 -5.551 1 98.56 213 ASN A C 1
ATOM 1744 O O . ASN A 1 213 ? -0.72 24.031 -6.301 1 98.56 213 ASN A O 1
ATOM 1748 N N . ALA A 1 214 ? 0.753 23.859 -4.641 1 98.5 214 ALA A N 1
ATOM 1749 C CA . ALA A 1 214 ? 0.454 22.453 -4.402 1 98.5 214 ALA A CA 1
ATOM 1750 C C . ALA A 1 214 ? -0.996 22.266 -3.965 1 98.5 214 ALA A C 1
ATOM 1752 O O . ALA A 1 214 ? -1.669 21.328 -4.406 1 98.5 214 ALA A O 1
ATOM 1753 N N . MET A 1 215 ? -1.447 23.156 -3.096 1 98.38 215 MET A N 1
ATOM 1754 C CA . MET A 1 215 ? -2.834 23.109 -2.641 1 98.38 215 MET A CA 1
ATOM 1755 C C . MET A 1 215 ? -3.797 23.219 -3.816 1 98.38 215 MET A C 1
ATOM 1757 O O . MET A 1 215 ? -4.77 22.469 -3.908 1 98.38 215 MET A O 1
ATOM 1761 N N . ARG A 1 216 ? -3.523 24.078 -4.672 1 98.12 216 ARG A N 1
ATOM 1762 C CA . ARG A 1 216 ? -4.363 24.281 -5.848 1 98.12 216 ARG A CA 1
ATOM 1763 C C . ARG A 1 216 ? -4.371 23.047 -6.734 1 98.12 216 ARG A C 1
ATOM 1765 O O . ARG A 1 216 ? -5.438 22.562 -7.133 1 98.12 216 ARG A O 1
ATOM 1772 N N . LYS A 1 217 ? -3.221 22.453 -6.973 1 98.06 217 LYS A N 1
ATOM 1773 C CA . LYS A 1 217 ? -3.104 21.266 -7.805 1 98.06 217 LYS A CA 1
ATOM 1774 C C . LYS A 1 217 ? -3.857 20.094 -7.188 1 98.06 217 LYS A C 1
ATOM 1776 O O . LYS A 1 217 ? -4.438 19.281 -7.906 1 98.06 217 LYS A O 1
ATOM 1781 N N . LEU A 1 218 ? -3.885 20.078 -5.871 1 97.62 218 LEU A N 1
ATOM 1782 C CA . LEU A 1 218 ? -4.457 18.938 -5.16 1 97.62 218 LEU A CA 1
ATOM 1783 C C . LEU A 1 218 ? -5.879 19.25 -4.703 1 97.62 218 LEU A C 1
ATOM 1785 O O . LEU A 1 218 ? -6.469 18.484 -3.932 1 97.62 218 LEU A O 1
ATOM 1789 N N . ASN A 1 219 ? -6.398 20.406 -5.113 1 96 219 ASN A N 1
ATOM 1790 C CA . ASN A 1 219 ? -7.746 20.828 -4.754 1 96 219 ASN A CA 1
ATOM 1791 C C . ASN A 1 219 ? -7.984 20.734 -3.25 1 96 219 ASN A C 1
ATOM 1793 O O . ASN A 1 219 ? -8.938 20.078 -2.809 1 96 219 ASN A O 1
ATOM 1797 N N . SER A 1 220 ? -7.07 21.312 -2.535 1 97.12 220 SER A N 1
ATOM 1798 C CA . SER A 1 220 ? -7.133 21.266 -1.077 1 97.12 220 SER A CA 1
ATOM 1799 C C . SER A 1 220 ? -7.344 22.656 -0.488 1 97.12 220 SER A C 1
ATOM 1801 O O . SER A 1 220 ? -6.82 23.641 -1.009 1 97.12 220 SER A O 1
ATOM 1803 N N . SER A 1 221 ? -8 22.703 0.596 1 96 221 SER A N 1
ATOM 1804 C CA . SER A 1 221 ? -8.359 23.969 1.207 1 96 221 SER A CA 1
ATOM 1805 C C . SER A 1 221 ? -7.273 24.453 2.16 1 96 221 SER A C 1
ATOM 1807 O O . SER A 1 221 ? -7.266 25.625 2.561 1 96 221 SER A O 1
ATOM 1809 N N . ASN A 1 222 ? -6.434 23.594 2.553 1 97.12 222 ASN A N 1
ATOM 1810 C CA . ASN A 1 222 ? -5.344 23.938 3.461 1 97.12 222 ASN A CA 1
ATOM 1811 C C . ASN A 1 222 ? -4.148 23.016 3.277 1 97.12 222 ASN A C 1
ATOM 1813 O O . ASN A 1 222 ? -4.23 22.016 2.549 1 97.12 222 ASN A O 1
ATOM 1817 N N . LYS A 1 223 ? -3.029 23.391 3.918 1 97.38 223 LYS A N 1
ATOM 1818 C CA . LYS A 1 223 ? -1.779 22.688 3.654 1 97.38 223 LYS A CA 1
ATOM 1819 C C . LYS A 1 223 ? -1.792 21.281 4.277 1 97.38 223 LYS A C 1
ATOM 1821 O O . LYS A 1 223 ? -1.16 20.359 3.76 1 97.38 223 LYS A O 1
ATOM 1826 N N . ALA A 1 224 ? -2.545 21.125 5.371 1 96.88 224 ALA A N 1
ATOM 1827 C CA . ALA A 1 224 ? -2.637 19.797 5.98 1 96.88 224 ALA A CA 1
ATOM 1828 C C . ALA A 1 224 ? -3.318 18.812 5.043 1 96.88 224 ALA A C 1
ATOM 1830 O O . ALA A 1 224 ? -2.805 17.719 4.805 1 96.88 224 ALA A O 1
ATOM 1831 N N . GLU A 1 225 ? -4.43 19.219 4.527 1 97.19 225 GLU A N 1
ATOM 1832 C CA . GLU A 1 225 ? -5.164 18.375 3.584 1 97.19 225 GLU A CA 1
ATOM 1833 C C . GLU A 1 225 ? -4.332 18.094 2.336 1 97.19 225 GLU A C 1
ATOM 1835 O O . GLU A 1 225 ? -4.312 16.969 1.838 1 97.19 225 GLU A O 1
ATOM 1840 N N . ALA A 1 226 ? -3.672 19.062 1.811 1 98.06 226 ALA A N 1
ATOM 1841 C CA . ALA A 1 226 ? -2.828 18.906 0.629 1 98.06 226 ALA A CA 1
ATOM 1842 C C . ALA A 1 226 ? -1.725 17.875 0.883 1 98.06 226 ALA A C 1
ATOM 1844 O O . ALA A 1 226 ? -1.463 17.016 0.041 1 98.06 226 ALA A O 1
ATOM 1845 N N . THR A 1 227 ? -1.108 18.016 2.047 1 98.06 227 THR A N 1
ATOM 1846 C CA . THR A 1 227 ? -0.026 17.109 2.418 1 98.06 227 THR A CA 1
ATOM 1847 C C . THR A 1 227 ? -0.536 15.672 2.529 1 98.06 227 THR A C 1
ATOM 1849 O O . THR A 1 227 ? 0.078 14.742 1.994 1 98.06 227 THR A O 1
ATOM 1852 N N . MET A 1 228 ? -1.665 15.484 3.131 1 96.81 228 MET A N 1
ATOM 1853 C CA . MET A 1 228 ? -2.258 14.164 3.301 1 96.81 228 MET A CA 1
ATOM 1854 C C . MET A 1 228 ? -2.633 13.562 1.952 1 96.81 228 MET A C 1
ATOM 1856 O O . MET A 1 228 ? -2.344 12.391 1.69 1 96.81 228 MET A O 1
ATOM 1860 N N . LYS A 1 229 ? -3.252 14.359 1.144 1 96.62 229 LYS A N 1
ATOM 1861 C CA . LYS A 1 229 ? -3.641 13.883 -0.181 1 96.62 229 LYS A CA 1
ATOM 1862 C C . LYS A 1 229 ? -2.418 13.484 -1.002 1 96.62 229 LYS A C 1
ATOM 1864 O O . LYS A 1 229 ? -2.406 12.422 -1.626 1 96.62 229 LYS A O 1
ATOM 1869 N N . ALA A 1 230 ? -1.414 14.305 -0.981 1 97.56 230 ALA A N 1
ATOM 1870 C CA . ALA A 1 230 ? -0.192 14.031 -1.729 1 97.56 230 ALA A CA 1
ATOM 1871 C C . ALA A 1 230 ? 0.442 12.719 -1.276 1 97.56 230 ALA A C 1
ATOM 1873 O O . ALA A 1 230 ? 0.853 11.898 -2.104 1 97.56 230 ALA A O 1
ATOM 1874 N N . TYR A 1 231 ? 0.465 12.562 -0.003 1 96.25 231 TYR A N 1
ATOM 1875 C CA . TYR A 1 231 ? 1.04 11.328 0.531 1 96.25 231 TYR A CA 1
ATOM 1876 C C . TYR A 1 231 ? 0.214 10.117 0.119 1 96.25 231 TYR A C 1
ATOM 1878 O O . TYR A 1 231 ? 0.762 9.109 -0.336 1 96.25 231 TYR A O 1
ATOM 1886 N N . ALA A 1 232 ? -1.019 10.227 0.292 1 94.56 232 ALA A N 1
ATOM 1887 C CA . ALA A 1 232 ? -1.936 9.117 0.06 1 94.56 232 ALA A CA 1
ATOM 1888 C C . ALA A 1 232 ? -1.849 8.625 -1.383 1 94.56 232 ALA A C 1
ATOM 1890 O O . ALA A 1 232 ? -1.925 7.418 -1.642 1 94.56 232 ALA A O 1
ATOM 1891 N N . ILE A 1 233 ? -1.649 9.555 -2.291 1 93.94 233 ILE A N 1
ATOM 1892 C CA . ILE A 1 233 ? -1.69 9.133 -3.688 1 93.94 233 ILE A CA 1
ATOM 1893 C C . ILE A 1 233 ? -0.269 8.938 -4.211 1 93.94 233 ILE A C 1
ATOM 1895 O O . ILE A 1 233 ? -0.05 8.875 -5.422 1 93.94 233 ILE A O 1
ATOM 1899 N N . GLY A 1 234 ? 0.727 8.984 -3.316 1 93.5 234 GLY A N 1
ATOM 1900 C CA . GLY A 1 234 ? 2.07 8.539 -3.641 1 93.5 234 GLY A CA 1
ATOM 1901 C C . GLY A 1 234 ? 2.959 9.648 -4.172 1 93.5 234 GLY A C 1
ATOM 1902 O O . GLY A 1 234 ? 4.016 9.383 -4.746 1 93.5 234 GLY A O 1
ATOM 1903 N N . LEU A 1 235 ? 2.59 10.867 -3.99 1 95.19 235 LEU A N 1
ATOM 1904 C CA . LEU A 1 235 ? 3.344 11.969 -4.578 1 95.19 235 LEU A CA 1
ATOM 1905 C C . LEU A 1 235 ? 4.508 12.375 -3.68 1 95.19 235 LEU A C 1
ATOM 1907 O O . LEU A 1 235 ? 5.383 13.141 -4.098 1 95.19 235 LEU A O 1
ATOM 1911 N N . LEU A 1 236 ? 4.551 11.805 -2.469 1 95.06 236 LEU A N 1
ATOM 1912 C CA . LEU A 1 236 ? 5.613 12.203 -1.551 1 95.06 236 LEU A CA 1
ATOM 1913 C C . LEU A 1 236 ? 6.605 11.062 -1.346 1 95.06 236 LEU A C 1
ATOM 1915 O O . LEU A 1 236 ? 7.383 11.078 -0.388 1 95.06 236 LEU A O 1
ATOM 1919 N N . ASN A 1 237 ? 6.5 10.008 -2.18 1 85.88 237 ASN A N 1
ATOM 1920 C CA . ASN A 1 237 ? 7.422 8.883 -2.074 1 85.88 237 ASN A CA 1
ATOM 1921 C C . ASN A 1 237 ? 8.82 9.258 -2.557 1 85.88 237 ASN A C 1
ATOM 1923 O O . ASN A 1 237 ? 8.977 10.156 -3.385 1 85.88 237 ASN A O 1
ATOM 1927 N N . MET B 1 1 ? 4.426 -28.797 -7.039 1 45.38 1 MET B N 1
ATOM 1928 C CA . MET B 1 1 ? 4.277 -27.344 -6.93 1 45.38 1 MET B CA 1
ATOM 1929 C C . MET B 1 1 ? 3.531 -26.969 -5.656 1 45.38 1 MET B C 1
ATOM 1931 O O . MET B 1 1 ? 3.922 -26.047 -4.953 1 45.38 1 MET B O 1
ATOM 1935 N N . HIS B 1 2 ? 2.279 -27.781 -5.262 1 55.03 2 HIS B N 1
ATOM 1936 C CA . HIS B 1 2 ? 1.399 -27.672 -4.102 1 55.03 2 HIS B CA 1
ATOM 1937 C C . HIS B 1 2 ? 2.178 -27.859 -2.803 1 55.03 2 HIS B C 1
ATOM 1939 O O . HIS B 1 2 ? 2.045 -27.047 -1.876 1 55.03 2 HIS B O 1
ATOM 1945 N N . ASP B 1 3 ? 3.09 -28.844 -2.895 1 59.75 3 ASP B N 1
ATOM 1946 C CA . ASP B 1 3 ? 3.924 -29.266 -1.773 1 59.75 3 ASP B CA 1
ATOM 1947 C C . ASP B 1 3 ? 5.023 -28.234 -1.491 1 59.75 3 ASP B C 1
ATOM 1949 O O . ASP B 1 3 ? 5.328 -27.953 -0.331 1 59.75 3 ASP B O 1
ATOM 1953 N N . GLU B 1 4 ? 5.227 -27.453 -2.496 1 75.06 4 GLU B N 1
ATOM 1954 C CA . GLU B 1 4 ? 6.371 -26.562 -2.336 1 75.06 4 GLU B CA 1
ATOM 1955 C C . GLU B 1 4 ? 5.98 -25.297 -1.589 1 75.06 4 GLU B C 1
ATOM 1957 O O . GLU B 1 4 ? 6.734 -24.812 -0.742 1 75.06 4 GLU B O 1
ATOM 1962 N N . ARG B 1 5 ? 4.809 -24.812 -1.704 1 78.06 5 ARG B N 1
ATOM 1963 C CA . ARG B 1 5 ? 4.367 -23.578 -1.047 1 78.06 5 ARG B CA 1
ATOM 1964 C C . ARG B 1 5 ? 4.133 -23.812 0.442 1 78.06 5 ARG B C 1
ATOM 1966 O O . ARG B 1 5 ? 4.484 -22.969 1.27 1 78.06 5 ARG B O 1
ATOM 1973 N N . GLU B 1 6 ? 3.564 -24.938 0.646 1 81.06 6 GLU B N 1
ATOM 1974 C CA . GLU B 1 6 ? 3.355 -25.281 2.051 1 81.06 6 GLU B CA 1
ATOM 1975 C C . GLU B 1 6 ? 4.68 -25.328 2.809 1 81.06 6 GLU B C 1
ATOM 1977 O O . GLU B 1 6 ? 4.762 -24.891 3.957 1 81.06 6 GLU B O 1
ATOM 1982 N N . GLY B 1 7 ? 5.594 -25.875 2.17 1 86.5 7 GLY B N 1
ATOM 1983 C CA . GLY B 1 7 ? 6.918 -25.922 2.771 1 86.5 7 GLY B CA 1
ATOM 1984 C C . GLY B 1 7 ? 7.492 -24.547 3.061 1 86.5 7 GLY B C 1
ATOM 1985 O O . GLY B 1 7 ? 8.031 -24.312 4.145 1 86.5 7 GLY B O 1
ATOM 1986 N N . TYR B 1 8 ? 7.332 -23.625 2.133 1 88.94 8 TYR B N 1
ATOM 1987 C CA . TYR B 1 8 ? 7.836 -22.266 2.32 1 88.94 8 TYR B CA 1
ATOM 1988 C C . TYR B 1 8 ? 7.086 -21.562 3.441 1 88.94 8 TYR B C 1
ATOM 1990 O O . TYR B 1 8 ? 7.684 -20.828 4.227 1 88.94 8 TYR B O 1
ATOM 1998 N N . LEU B 1 9 ? 5.797 -21.797 3.463 1 85.94 9 LEU B N 1
ATOM 1999 C CA . LEU B 1 9 ? 4.996 -21.172 4.508 1 85.94 9 LEU B CA 1
ATOM 2000 C C . LEU B 1 9 ? 5.457 -21.625 5.891 1 85.94 9 LEU B C 1
ATOM 2002 O O . LEU B 1 9 ? 5.512 -20.812 6.824 1 85.94 9 LEU B O 1
ATOM 2006 N N . GLU B 1 10 ? 5.746 -22.828 5.918 1 89.94 10 GLU B N 1
ATOM 2007 C CA . GLU B 1 10 ? 6.234 -23.375 7.18 1 89.94 10 GLU B CA 1
ATOM 2008 C C . GLU B 1 10 ? 7.578 -22.766 7.562 1 89.94 10 GLU B C 1
ATOM 2010 O O . GLU B 1 10 ? 7.789 -22.391 8.719 1 89.94 10 GLU B O 1
ATOM 2015 N N . ILE B 1 11 ? 8.453 -22.688 6.676 1 94.88 11 ILE B N 1
ATOM 2016 C CA . ILE B 1 11 ? 9.766 -22.109 6.922 1 94.88 11 ILE B CA 1
ATOM 2017 C C . ILE B 1 11 ? 9.609 -20.641 7.344 1 94.88 11 ILE B C 1
ATOM 2019 O O . ILE B 1 11 ? 10.195 -20.219 8.336 1 94.88 11 ILE B O 1
ATOM 2023 N N . LEU B 1 12 ? 8.773 -19.906 6.633 1 94.31 12 LEU B N 1
ATOM 2024 C CA . LEU B 1 12 ? 8.57 -18.484 6.879 1 94.31 12 LEU B CA 1
ATOM 2025 C C . LEU B 1 12 ? 8.008 -18.25 8.273 1 94.31 12 LEU B C 1
ATOM 2027 O O . LEU B 1 12 ? 8.375 -17.281 8.953 1 94.31 12 LEU B O 1
ATOM 2031 N N . SER B 1 13 ? 7.109 -19.141 8.664 1 92 13 SER B N 1
ATOM 2032 C CA . SER B 1 13 ? 6.449 -18.984 9.961 1 92 13 SER B CA 1
ATOM 2033 C C . SER B 1 13 ? 7.438 -19.156 11.109 1 92 13 SER B C 1
ATOM 2035 O O . SER B 1 13 ? 7.156 -18.75 12.234 1 92 13 SER B O 1
ATOM 2037 N N . ARG B 1 14 ? 8.68 -19.641 10.828 1 95 14 ARG B N 1
ATOM 2038 C CA . ARG B 1 14 ? 9.656 -19.953 11.867 1 95 14 ARG B CA 1
ATOM 2039 C C . ARG B 1 14 ? 10.82 -18.969 11.844 1 95 14 ARG B C 1
ATOM 2041 O O . ARG B 1 14 ? 11.703 -19.031 12.703 1 95 14 ARG B O 1
ATOM 2048 N N . ILE B 1 15 ? 10.812 -18.141 10.93 1 96.56 15 ILE B N 1
ATOM 2049 C CA . ILE B 1 15 ? 11.922 -17.203 10.789 1 96.56 15 ILE B CA 1
ATOM 2050 C C . ILE B 1 15 ? 11.836 -16.141 11.883 1 96.56 15 ILE B C 1
ATOM 2052 O O . ILE B 1 15 ? 10.805 -15.484 12.047 1 96.56 15 ILE B O 1
ATOM 2056 N N . THR B 1 16 ? 12.984 -15.938 12.602 1 95.12 16 THR B N 1
ATOM 2057 C CA . THR B 1 16 ? 13.008 -14.93 13.656 1 95.12 16 THR B CA 1
ATOM 2058 C C . THR B 1 16 ? 14.227 -14.023 13.516 1 95.12 16 THR B C 1
ATOM 2060 O O . THR B 1 16 ? 14.375 -13.055 14.258 1 95.12 16 THR B O 1
ATOM 2063 N N . THR B 1 17 ? 15.109 -14.359 12.555 1 96.31 17 THR B N 1
ATOM 2064 C CA . THR B 1 17 ? 16.312 -13.555 12.367 1 96.31 17 THR B CA 1
ATOM 2065 C C . THR B 1 17 ? 16.469 -13.164 10.898 1 96.31 17 THR B C 1
ATOM 2067 O O . THR B 1 17 ? 15.945 -13.836 10.016 1 96.31 17 THR B O 1
ATOM 2070 N N . GLU B 1 18 ? 17.234 -12.117 10.672 1 95.88 18 GLU B N 1
ATOM 2071 C CA . GLU B 1 18 ? 17.531 -11.688 9.312 1 95.88 18 GLU B CA 1
ATOM 2072 C C . GLU B 1 18 ? 18.375 -12.711 8.57 1 95.88 18 GLU B C 1
ATOM 2074 O O . GLU B 1 18 ? 18.266 -12.867 7.355 1 95.88 18 GLU B O 1
ATOM 2079 N N . GLU B 1 19 ? 19.203 -13.43 9.32 1 97 19 GLU B N 1
ATOM 2080 C CA . GLU B 1 19 ? 20.047 -14.453 8.727 1 97 19 GLU B CA 1
ATOM 2081 C C . GLU B 1 19 ? 19.219 -15.594 8.148 1 97 19 GLU B C 1
ATOM 2083 O O . GLU B 1 19 ? 19.5 -16.094 7.055 1 97 19 GLU B O 1
ATOM 2088 N N . GLU B 1 20 ? 18.266 -16.016 8.93 1 97.81 20 GLU B N 1
ATOM 2089 C CA . GLU B 1 20 ? 17.359 -17.062 8.453 1 97.81 20 GLU B CA 1
ATOM 2090 C C . GLU B 1 20 ? 16.594 -16.594 7.219 1 97.81 20 GLU B C 1
ATOM 2092 O O . GLU B 1 20 ? 16.406 -17.359 6.27 1 97.81 20 GLU B O 1
ATOM 2097 N N . PHE B 1 21 ? 16.172 -15.391 7.312 1 97.81 21 PHE B N 1
ATOM 2098 C CA . PHE B 1 21 ? 15.469 -14.789 6.18 1 97.81 21 PHE B CA 1
ATOM 2099 C C . PHE B 1 21 ? 16.375 -14.75 4.949 1 97.81 21 PHE B C 1
ATOM 2101 O O . PHE B 1 21 ? 15.969 -15.195 3.869 1 97.81 21 PHE B O 1
ATOM 2108 N N . PHE B 1 22 ? 17.547 -14.336 5.137 1 98 22 PHE B N 1
ATOM 2109 C CA . PHE B 1 22 ? 18.547 -14.266 4.07 1 98 22 PHE B CA 1
ATOM 2110 C C . PHE B 1 22 ? 18.75 -15.633 3.43 1 98 22 PHE B C 1
ATOM 2112 O O . PHE B 1 22 ? 18.75 -15.758 2.203 1 98 22 PHE B O 1
ATOM 2119 N N . SER B 1 23 ? 18.922 -16.609 4.234 1 97.94 23 SER B N 1
ATOM 2120 C CA . SER B 1 23 ? 19.172 -17.953 3.748 1 97.94 23 SER B CA 1
ATOM 2121 C C . SER B 1 23 ? 18.016 -18.469 2.891 1 97.94 23 SER B C 1
ATOM 2123 O O . SER B 1 23 ? 18.234 -19.109 1.861 1 97.94 23 SER B O 1
ATOM 2125 N N . LEU B 1 24 ? 16.844 -18.156 3.332 1 97.69 24 LEU B N 1
ATOM 2126 C CA . LEU B 1 24 ? 15.68 -18.578 2.576 1 97.69 24 LEU B CA 1
ATOM 2127 C C . LEU B 1 24 ? 15.625 -17.891 1.218 1 97.69 24 LEU B C 1
ATOM 2129 O O . LEU B 1 24 ? 15.406 -18.547 0.193 1 97.69 24 LEU B O 1
ATOM 2133 N N . VAL B 1 25 ? 15.797 -16.547 1.178 1 98 25 VAL B N 1
ATOM 2134 C CA . VAL B 1 25 ? 15.711 -15.805 -0.074 1 98 25 VAL B CA 1
ATOM 2135 C C . VAL B 1 25 ? 16.828 -16.25 -1.02 1 98 25 VAL B C 1
ATOM 2137 O O . VAL B 1 25 ? 16.609 -16.359 -2.229 1 98 25 VAL B O 1
ATOM 2140 N N . LEU B 1 26 ? 17.969 -16.531 -0.446 1 98 26 LEU B N 1
ATOM 2141 C CA . LEU B 1 26 ? 19.078 -17.047 -1.24 1 98 26 LEU B CA 1
ATOM 2142 C C . LEU B 1 26 ? 18.719 -18.359 -1.907 1 98 26 LEU B C 1
ATOM 2144 O O . LEU B 1 26 ? 19.016 -18.562 -3.086 1 98 26 LEU B O 1
ATOM 2148 N N . GLU B 1 27 ? 18.141 -19.188 -1.134 1 97.12 27 GLU B N 1
ATOM 2149 C CA . GLU B 1 27 ? 17.719 -20.469 -1.671 1 97.12 27 GLU B CA 1
ATOM 2150 C C . GLU B 1 27 ? 16.703 -20.297 -2.805 1 97.12 27 GLU B C 1
ATOM 2152 O O . GLU B 1 27 ? 16.828 -20.938 -3.85 1 97.12 27 GLU B O 1
ATOM 2157 N N . ILE B 1 28 ? 15.75 -19.422 -2.627 1 95.62 28 ILE B N 1
ATOM 2158 C CA . ILE B 1 28 ? 14.742 -19.141 -3.645 1 95.62 28 ILE B CA 1
ATOM 2159 C C . ILE B 1 28 ? 15.414 -18.562 -4.891 1 95.62 28 ILE B C 1
ATOM 2161 O O . ILE B 1 28 ? 15.109 -18.984 -6.012 1 95.62 28 ILE B O 1
ATOM 2165 N N . CYS B 1 29 ? 16.25 -17.625 -4.668 1 96.75 29 CYS B N 1
ATOM 2166 C CA . CYS B 1 29 ? 17.016 -17.016 -5.75 1 96.75 29 CYS B CA 1
ATOM 2167 C C . CYS B 1 29 ? 17.688 -18.062 -6.621 1 96.75 29 CYS B C 1
ATOM 2169 O O . CYS B 1 29 ? 17.5 -18.078 -7.84 1 96.75 29 CYS B O 1
ATOM 2171 N N . GLY B 1 30 ? 18.375 -19.016 -6.023 1 96.25 30 GLY B N 1
ATOM 2172 C CA . GLY B 1 30 ? 19.031 -20.078 -6.738 1 96.25 30 GLY B CA 1
ATOM 2173 C C . GLY B 1 30 ? 18.078 -21.031 -7.43 1 96.25 30 GLY B C 1
ATOM 2174 O O . GLY B 1 30 ? 18.281 -21.406 -8.586 1 96.25 30 GLY B O 1
ATOM 2175 N N . ASN B 1 31 ? 17 -21.391 -6.785 1 94.44 31 ASN B N 1
ATOM 2176 C CA . ASN B 1 31 ? 16.016 -22.344 -7.305 1 94.44 31 ASN B CA 1
ATOM 2177 C C . ASN B 1 31 ? 15.336 -21.812 -8.562 1 94.44 31 ASN B C 1
ATOM 2179 O O . ASN B 1 31 ? 14.867 -22.578 -9.391 1 94.44 31 ASN B O 1
ATOM 2183 N N . TYR B 1 32 ? 15.414 -20.5 -8.711 1 93.69 32 TYR B N 1
ATOM 2184 C CA . TYR B 1 32 ? 14.68 -19.938 -9.844 1 93.69 32 TYR B CA 1
ATOM 2185 C C . TYR B 1 32 ? 15.633 -19.359 -10.883 1 93.69 32 TYR B C 1
ATOM 2187 O O . TYR B 1 32 ? 15.227 -18.578 -11.734 1 93.69 32 TYR B O 1
ATOM 2195 N N . GLY B 1 33 ? 16.891 -19.719 -10.75 1 93.81 33 GLY B N 1
ATOM 2196 C CA . GLY B 1 33 ? 17.859 -19.516 -11.82 1 93.81 33 GLY B CA 1
ATOM 2197 C C . GLY B 1 33 ? 18.531 -18.156 -11.75 1 93.81 33 GLY B C 1
ATOM 2198 O O . GLY B 1 33 ? 19.016 -17.656 -12.766 1 93.81 33 GLY B O 1
ATOM 2199 N N . PHE B 1 34 ? 18.516 -17.531 -10.617 1 97.06 34 PHE B N 1
ATOM 2200 C CA . PHE B 1 34 ? 19.188 -16.25 -10.445 1 97.06 34 PHE B CA 1
ATOM 2201 C C . PHE B 1 34 ? 20.422 -16.391 -9.562 1 97.06 34 PHE B C 1
ATOM 2203 O O . PHE B 1 34 ? 20.594 -17.406 -8.891 1 97.06 34 PHE B O 1
ATOM 2210 N N . GLU B 1 35 ? 21.234 -15.477 -9.703 1 97.69 35 GLU B N 1
ATOM 2211 C CA . GLU B 1 35 ? 22.516 -15.523 -9 1 97.69 35 GLU B CA 1
ATOM 2212 C C . GLU B 1 35 ? 22.516 -14.586 -7.797 1 97.69 35 GLU B C 1
ATOM 2214 O O . GLU B 1 35 ? 23.156 -14.883 -6.781 1 97.69 35 GLU B O 1
ATOM 2219 N N . PHE B 1 36 ? 21.875 -13.484 -7.949 1 98.19 36 PHE B N 1
ATOM 2220 C CA . PHE B 1 36 ? 21.859 -12.453 -6.914 1 98.19 36 PHE B CA 1
ATOM 2221 C C . PHE B 1 36 ? 20.438 -12.055 -6.566 1 98.19 36 PHE B C 1
ATOM 2223 O O . PHE B 1 36 ? 19.531 -12.18 -7.398 1 98.19 36 PHE B O 1
ATOM 2230 N N . PHE B 1 37 ? 20.297 -11.625 -5.367 1 98.44 37 PHE B N 1
ATOM 2231 C CA . PHE B 1 37 ? 19.031 -11.023 -4.965 1 98.44 37 PHE B CA 1
ATOM 2232 C C . PHE B 1 37 ? 19.266 -9.805 -4.086 1 98.44 37 PHE B C 1
ATOM 2234 O O . PHE B 1 37 ? 20.328 -9.656 -3.484 1 98.44 37 PHE B O 1
ATOM 2241 N N . SER B 1 38 ? 18.375 -8.93 -4.117 1 97.81 38 SER B N 1
ATOM 2242 C CA . SER B 1 38 ? 18.234 -7.898 -3.094 1 97.81 38 SER B CA 1
ATOM 2243 C C . SER B 1 38 ? 16.781 -7.801 -2.605 1 97.81 38 SER B C 1
ATOM 2245 O O . SER B 1 38 ? 15.852 -7.938 -3.395 1 97.81 38 SER B O 1
ATOM 2247 N N . PHE B 1 39 ? 16.609 -7.754 -1.35 1 97.56 39 PHE B N 1
ATOM 2248 C CA . PHE B 1 39 ? 15.328 -7.465 -0.715 1 97.56 39 PHE B CA 1
ATOM 2249 C C . PHE B 1 39 ? 15.445 -6.277 0.231 1 97.56 39 PHE B C 1
ATOM 2251 O O . PHE B 1 39 ? 16.234 -6.309 1.178 1 97.56 39 PHE B O 1
ATOM 2258 N N . GLY B 1 40 ? 14.664 -5.27 -0.083 1 94.81 40 GLY B N 1
ATOM 2259 C CA . GLY B 1 40 ? 14.773 -4.059 0.713 1 94.81 40 GLY B CA 1
ATOM 2260 C C . GLY B 1 40 ? 13.43 -3.447 1.056 1 94.81 40 GLY B C 1
ATOM 2261 O O . GLY B 1 40 ? 12.398 -3.848 0.504 1 94.81 40 GLY B O 1
ATOM 2262 N N . ALA B 1 41 ? 13.461 -2.508 2.008 1 94.94 41 ALA B N 1
ATOM 2263 C CA . ALA B 1 41 ? 12.281 -1.764 2.432 1 94.94 41 ALA B CA 1
ATOM 2264 C C . ALA B 1 41 ? 12.633 -0.314 2.756 1 94.94 41 ALA B C 1
ATOM 2266 O O . ALA B 1 41 ? 13.688 -0.04 3.34 1 94.94 41 ALA B O 1
ATOM 2267 N N . ARG B 1 42 ? 11.812 0.5 2.324 1 95.38 42 ARG B N 1
ATOM 2268 C CA . ARG B 1 42 ? 11.867 1.901 2.729 1 95.38 42 ARG B CA 1
ATOM 2269 C C . ARG B 1 42 ? 10.93 2.176 3.896 1 95.38 42 ARG B C 1
ATOM 2271 O O . ARG B 1 42 ? 9.734 1.878 3.818 1 95.38 42 ARG B O 1
ATOM 2278 N N . ALA B 1 43 ? 11.523 2.773 4.934 1 94.19 43 ALA B N 1
ATOM 2279 C CA . ALA B 1 43 ? 10.688 3.176 6.062 1 94.19 43 ALA B CA 1
ATOM 2280 C C . ALA B 1 43 ? 9.758 4.324 5.676 1 94.19 43 ALA B C 1
ATOM 2282 O O . ALA B 1 43 ? 10.117 5.164 4.848 1 94.19 43 ALA B O 1
ATOM 2283 N N . PRO B 1 44 ? 8.586 4.375 6.305 1 93.44 44 PRO B N 1
ATOM 2284 C CA . PRO B 1 44 ? 7.633 5.426 5.957 1 93.44 44 PRO B CA 1
ATOM 2285 C C . PRO B 1 44 ? 8.07 6.805 6.441 1 93.44 44 PRO B C 1
ATOM 2287 O O . PRO B 1 44 ? 7.66 7.82 5.875 1 93.44 44 PRO B O 1
ATOM 2290 N N . PHE B 1 45 ? 8.875 6.891 7.512 1 92.06 45 PHE B N 1
ATOM 2291 C CA . PHE B 1 45 ? 9.359 8.156 8.055 1 92.06 45 PHE B CA 1
ATOM 2292 C C . PHE B 1 45 ? 10.828 8.039 8.453 1 92.06 45 PHE B C 1
ATOM 2294 O O . PHE B 1 45 ? 11.305 6.949 8.773 1 92.06 45 PHE B O 1
ATOM 2301 N N . PRO B 1 46 ? 11.492 9.172 8.453 1 92.56 46 PRO B N 1
ATOM 2302 C CA . PRO B 1 46 ? 11.023 10.5 8.07 1 92.56 46 PRO B CA 1
ATOM 2303 C C . PRO B 1 46 ? 10.891 10.664 6.555 1 92.56 46 PRO B C 1
ATOM 2305 O O . PRO B 1 46 ? 11.688 10.102 5.801 1 92.56 46 PRO B O 1
ATOM 2308 N N . LEU B 1 47 ? 9.938 11.523 6.113 1 92.62 47 LEU B N 1
ATOM 2309 C CA . LEU B 1 47 ? 9.68 11.758 4.695 1 92.62 47 LEU B CA 1
ATOM 2310 C C . LEU B 1 47 ? 10.805 12.578 4.07 1 92.62 47 LEU B C 1
ATOM 2312 O O . LEU B 1 47 ? 11.094 12.438 2.877 1 92.62 47 LEU B O 1
ATOM 2316 N N . THR B 1 48 ? 11.414 13.414 4.859 1 93.38 48 THR B N 1
ATOM 2317 C CA . THR B 1 48 ? 12.414 14.359 4.375 1 93.38 48 THR B CA 1
ATOM 2318 C C . THR B 1 48 ? 13.758 13.664 4.176 1 93.38 48 THR B C 1
ATOM 2320 O O . THR B 1 48 ? 14.625 14.18 3.473 1 93.38 48 THR B O 1
ATOM 2323 N N . ALA B 1 49 ? 13.992 12.57 4.812 1 91.62 49 ALA B N 1
ATOM 2324 C CA . ALA B 1 49 ? 15.211 11.773 4.711 1 91.62 49 ALA B CA 1
ATOM 2325 C C . ALA B 1 49 ? 14.906 10.281 4.816 1 91.62 49 ALA B C 1
ATOM 2327 O O . ALA B 1 49 ? 15.141 9.672 5.859 1 91.62 49 ALA B O 1
ATOM 2328 N N . PRO B 1 50 ? 14.445 9.742 3.734 1 89.69 50 PRO B N 1
ATOM 2329 C CA . PRO B 1 50 ? 14.008 8.344 3.781 1 89.69 50 PRO B CA 1
ATOM 2330 C C . PRO B 1 50 ? 15.133 7.383 4.16 1 89.69 50 PRO B C 1
ATOM 2332 O O . PRO B 1 50 ? 16.281 7.574 3.748 1 89.69 50 PRO B O 1
ATOM 2335 N N . LYS B 1 51 ? 14.805 6.422 4.949 1 92.69 51 LYS B N 1
ATOM 2336 C CA . LYS B 1 51 ? 15.734 5.375 5.352 1 92.69 51 LYS B CA 1
ATOM 2337 C C . LYS B 1 51 ? 15.438 4.062 4.637 1 92.69 51 LYS B C 1
ATOM 2339 O O . LYS B 1 51 ? 14.273 3.668 4.512 1 92.69 51 LYS B O 1
ATOM 2344 N N . TYR B 1 52 ? 16.469 3.426 4.203 1 93.25 52 TYR B N 1
ATOM 2345 C CA . TYR B 1 52 ? 16.359 2.154 3.5 1 93.25 52 TYR B CA 1
ATOM 2346 C C . TYR B 1 52 ? 17.109 1.052 4.25 1 93.25 52 TYR B C 1
ATOM 2348 O O . TYR B 1 52 ? 18.188 1.286 4.809 1 93.25 52 TYR B O 1
ATOM 2356 N N . HIS B 1 53 ? 16.484 -0.086 4.211 1 92.88 53 HIS B N 1
ATOM 2357 C CA . HIS B 1 53 ? 17.078 -1.298 4.77 1 92.88 53 HIS B CA 1
ATOM 2358 C C . HIS B 1 53 ? 17.016 -2.451 3.773 1 92.88 53 HIS B C 1
ATOM 2360 O O . HIS B 1 53 ? 15.945 -2.76 3.242 1 92.88 53 HIS B O 1
ATOM 2366 N N . PHE B 1 54 ? 18.172 -2.992 3.457 1 92.12 54 PHE B N 1
ATOM 2367 C CA . PHE B 1 54 ? 18.062 -4.09 2.504 1 92.12 54 PHE B CA 1
ATOM 2368 C C . PHE B 1 54 ? 19.078 -5.176 2.811 1 92.12 54 PHE B C 1
ATOM 2370 O O . PHE B 1 54 ? 20.078 -4.918 3.48 1 92.12 54 PHE B O 1
ATOM 2377 N N . LEU B 1 55 ? 18.75 -6.375 2.393 1 95.75 55 LEU B N 1
ATOM 2378 C CA . LEU B 1 55 ? 19.578 -7.57 2.373 1 95.75 55 LEU B CA 1
ATOM 2379 C C . LEU B 1 55 ? 19.875 -8 0.941 1 95.75 55 LEU B C 1
ATOM 2381 O O . LEU B 1 55 ? 19 -7.926 0.073 1 95.75 55 LEU B O 1
ATOM 2385 N N . SER B 1 56 ? 21.094 -8.391 0.723 1 97.31 56 SER B N 1
ATOM 2386 C CA . SER B 1 56 ? 21.469 -8.852 -0.615 1 97.31 56 SER B CA 1
ATOM 2387 C C . SER B 1 56 ? 22.688 -9.758 -0.575 1 97.31 56 SER B C 1
ATOM 2389 O O . SER B 1 56 ? 23.438 -9.766 0.406 1 97.31 56 SER B O 1
ATOM 2391 N N . ASN B 1 57 ? 22.766 -10.578 -1.569 1 97.88 57 ASN B N 1
ATOM 2392 C CA . ASN B 1 57 ? 24 -11.344 -1.74 1 97.88 57 ASN B CA 1
ATOM 2393 C C . ASN B 1 57 ? 24.875 -10.766 -2.85 1 97.88 57 ASN B C 1
ATOM 2395 O O . ASN B 1 57 ? 25.688 -11.484 -3.439 1 97.88 57 ASN B O 1
ATOM 2399 N N . TYR B 1 58 ? 24.609 -9.508 -3.17 1 97 58 TYR B N 1
ATOM 2400 C CA . TYR B 1 58 ? 25.469 -8.828 -4.141 1 97 58 TYR B CA 1
ATOM 2401 C C . TYR B 1 58 ? 26.922 -8.859 -3.701 1 97 58 TYR B C 1
ATOM 2403 O O . TYR B 1 58 ? 27.219 -8.984 -2.508 1 97 58 TYR B O 1
ATOM 2411 N N . PRO B 1 59 ? 27.812 -8.719 -4.707 1 96.38 59 PRO B N 1
ATOM 2412 C CA . PRO B 1 59 ? 29.234 -8.641 -4.344 1 96.38 59 PRO B CA 1
ATOM 2413 C C .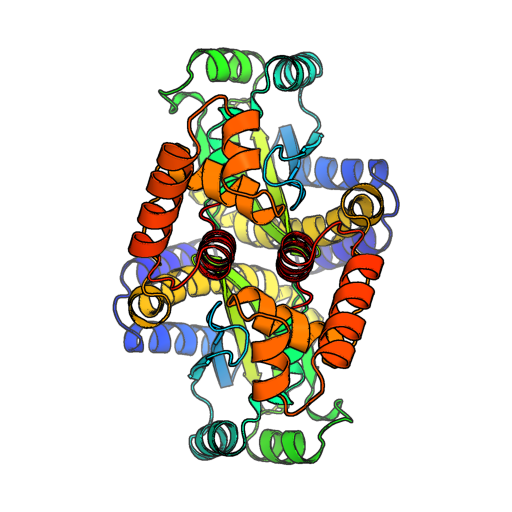 PRO B 1 59 ? 29.531 -7.512 -3.365 1 96.38 59 PRO B C 1
ATOM 2415 O O . PRO B 1 59 ? 28.969 -6.418 -3.49 1 96.38 59 PRO B O 1
ATOM 2418 N N . GLY B 1 60 ? 30.406 -7.777 -2.428 1 95.62 60 GLY B N 1
ATOM 2419 C CA . GLY B 1 60 ? 30.703 -6.844 -1.356 1 95.62 60 GLY B CA 1
ATOM 2420 C C . GLY B 1 60 ? 31.141 -5.48 -1.86 1 95.62 60 GLY B C 1
ATOM 2421 O O . GLY B 1 60 ? 30.719 -4.453 -1.326 1 95.62 60 GLY B O 1
ATOM 2422 N N . GLU B 1 61 ? 31.922 -5.461 -2.887 1 95.5 61 GLU B N 1
ATOM 2423 C CA . GLU B 1 61 ? 32.406 -4.203 -3.455 1 95.5 61 GLU B CA 1
ATOM 2424 C C . GLU B 1 61 ? 31.25 -3.363 -3.986 1 95.5 61 GLU B C 1
ATOM 2426 O O . GLU B 1 61 ? 31.219 -2.148 -3.777 1 95.5 61 GLU B O 1
ATOM 2431 N N . TRP B 1 62 ? 30.438 -4.031 -4.645 1 95.81 62 TRP B N 1
ATOM 2432 C CA . TRP B 1 62 ? 29.281 -3.338 -5.191 1 95.81 62 TRP B CA 1
ATOM 2433 C C . TRP B 1 62 ? 28.391 -2.795 -4.074 1 95.81 62 TRP B C 1
ATOM 2435 O O . TRP B 1 62 ? 27.953 -1.646 -4.125 1 95.81 62 TRP B O 1
ATOM 2445 N N . LYS B 1 63 ? 28.188 -3.615 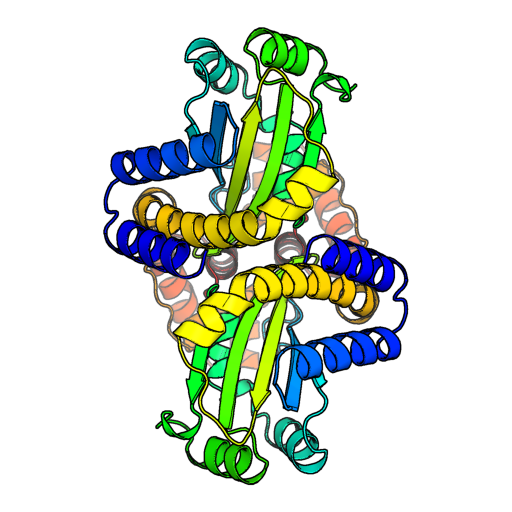-3.082 1 94.5 63 LYS B N 1
ATOM 2446 C CA . LYS B 1 63 ? 27.375 -3.189 -1.95 1 94.5 63 LYS B CA 1
ATOM 2447 C C . LYS B 1 63 ? 27.953 -1.939 -1.293 1 94.5 63 LYS B C 1
ATOM 2449 O O . LYS B 1 63 ? 27.219 -0.979 -1.029 1 94.5 63 LYS B O 1
ATOM 2454 N N . SER B 1 64 ? 29.203 -1.982 -1.005 1 95.06 64 SER B N 1
ATOM 2455 C CA . SER B 1 64 ? 29.891 -0.854 -0.382 1 95.06 64 SER B CA 1
ATOM 2456 C C . SER B 1 64 ? 29.797 0.397 -1.249 1 95.06 64 SER B C 1
ATOM 2458 O O . SER B 1 64 ? 29.531 1.49 -0.744 1 95.06 64 SER B O 1
ATOM 2460 N N . ARG B 1 65 ? 29.984 0.199 -2.492 1 94.81 65 ARG B N 1
ATOM 2461 C CA . ARG B 1 65 ? 29.922 1.307 -3.441 1 94.81 65 ARG B CA 1
ATOM 2462 C C . ARG B 1 65 ? 28.516 1.885 -3.518 1 94.81 65 ARG B C 1
ATOM 2464 O O . ARG B 1 65 ? 28.328 3.105 -3.543 1 94.81 65 ARG B O 1
ATOM 2471 N N . TYR B 1 66 ? 27.562 1.061 -3.564 1 95.56 66 TYR B N 1
ATOM 2472 C CA . TYR B 1 66 ? 26.156 1.449 -3.67 1 95.56 66 TYR B CA 1
ATOM 2473 C C . TYR B 1 66 ? 25.766 2.361 -2.516 1 95.56 66 TYR B C 1
ATOM 2475 O O . TYR B 1 66 ? 25.062 3.359 -2.719 1 95.56 66 TYR B O 1
ATOM 2483 N N . ILE B 1 67 ? 26.25 2.027 -1.32 1 92.38 67 ILE B N 1
ATOM 2484 C CA . ILE B 1 67 ? 25.953 2.787 -0.113 1 92.38 67 ILE B CA 1
ATOM 2485 C C . ILE B 1 67 ? 26.734 4.094 -0.111 1 92.38 67 ILE B C 1
ATOM 2487 O O . ILE B 1 67 ? 26.172 5.172 0.079 1 92.38 67 ILE B O 1
ATOM 2491 N N . SER B 1 68 ? 27.984 3.998 -0.334 1 94.88 68 SER B N 1
ATOM 2492 C CA . SER B 1 68 ? 28.875 5.152 -0.233 1 94.88 68 SER B CA 1
ATOM 2493 C C . SER B 1 68 ? 28.484 6.238 -1.227 1 94.88 68 SER B C 1
ATOM 2495 O O . SER B 1 68 ? 28.594 7.43 -0.926 1 94.88 68 SER B O 1
ATOM 2497 N N . GLU B 1 69 ? 27.922 5.832 -2.4 1 94.88 69 GLU B N 1
ATOM 2498 C CA . GLU B 1 69 ? 27.594 6.793 -3.449 1 94.88 69 GLU B CA 1
ATOM 2499 C C . GLU B 1 69 ? 26.109 7.156 -3.418 1 94.88 69 GLU B C 1
ATOM 2501 O O . GLU B 1 69 ? 25.625 7.895 -4.277 1 94.88 69 GLU B O 1
ATOM 2506 N N . ASP B 1 70 ? 25.344 6.594 -2.537 1 93.56 70 ASP B N 1
ATOM 2507 C CA . ASP B 1 70 ? 23.906 6.816 -2.42 1 93.56 70 ASP B CA 1
ATOM 2508 C C . ASP B 1 70 ? 23.203 6.516 -3.738 1 93.56 70 ASP B C 1
ATOM 2510 O O . ASP B 1 70 ? 22.453 7.352 -4.25 1 93.56 70 ASP B O 1
ATOM 2514 N N . TYR B 1 71 ? 23.484 5.387 -4.285 1 95.38 71 TYR B N 1
ATOM 2515 C CA . TYR B 1 71 ? 22.922 5.008 -5.57 1 95.38 71 TYR B CA 1
ATOM 2516 C C . TYR B 1 71 ? 21.406 4.812 -5.465 1 95.38 71 TYR B C 1
ATOM 2518 O O . TYR B 1 71 ? 20.703 4.805 -6.473 1 95.38 71 TYR B O 1
ATOM 2526 N N . THR B 1 72 ? 20.891 4.66 -4.27 1 93.56 72 THR B N 1
ATOM 2527 C CA . THR B 1 72 ? 19.453 4.539 -4.066 1 93.56 72 THR B CA 1
ATOM 2528 C C . THR B 1 72 ? 18.719 5.727 -4.672 1 93.56 72 THR B C 1
ATOM 2530 O O . THR B 1 72 ? 17.609 5.582 -5.18 1 93.56 72 THR B O 1
ATOM 2533 N N . SER B 1 73 ? 19.312 6.859 -4.672 1 91.69 73 SER B N 1
ATOM 2534 C CA . SER B 1 73 ? 18.672 8.102 -5.102 1 91.69 73 SER B CA 1
ATOM 2535 C C . SER B 1 73 ? 18.609 8.188 -6.625 1 91.69 73 SER B C 1
ATOM 2537 O O . SER B 1 73 ? 17.812 8.953 -7.172 1 91.69 73 SER B O 1
ATOM 2539 N N . ILE B 1 74 ? 19.391 7.367 -7.32 1 94.56 74 ILE B N 1
ATOM 2540 C CA . ILE B 1 74 ? 19.438 7.535 -8.766 1 94.56 74 ILE B CA 1
ATOM 2541 C C . ILE B 1 74 ? 19.078 6.215 -9.453 1 94.56 74 ILE B C 1
ATOM 2543 O O . ILE B 1 74 ? 18.906 6.168 -10.672 1 94.56 74 ILE B O 1
ATOM 2547 N N . ASP B 1 75 ? 19.047 5.09 -8.75 1 96.44 75 ASP B N 1
ATOM 2548 C CA . ASP B 1 75 ? 18.734 3.768 -9.281 1 96.44 75 ASP B CA 1
ATOM 2549 C C . ASP B 1 75 ? 17.312 3.719 -9.844 1 96.44 75 ASP B C 1
ATOM 2551 O O . ASP B 1 75 ? 16.344 3.848 -9.102 1 96.44 75 ASP B O 1
ATOM 2555 N N . PRO B 1 76 ? 17.203 3.48 -11.148 1 96.5 76 PRO B N 1
ATOM 2556 C CA . PRO B 1 76 ? 15.875 3.467 -11.75 1 96.5 76 PRO B CA 1
ATOM 2557 C C . PRO B 1 76 ? 15.016 2.305 -11.25 1 96.5 76 PRO B C 1
ATOM 2559 O O . PRO B 1 76 ? 13.789 2.359 -11.336 1 96.5 76 PRO B O 1
ATOM 2562 N N . ILE B 1 77 ? 15.664 1.255 -10.773 1 96.75 77 ILE B N 1
ATOM 2563 C CA . ILE B 1 77 ? 14.922 0.121 -10.242 1 96.75 77 ILE B CA 1
ATOM 2564 C C . ILE B 1 77 ? 14.266 0.509 -8.922 1 96.75 77 ILE B C 1
ATOM 2566 O O . ILE B 1 77 ? 13.094 0.196 -8.688 1 96.75 77 ILE B O 1
ATOM 2570 N N . VAL B 1 78 ? 15.008 1.229 -8.148 1 95.81 78 VAL B N 1
ATOM 2571 C CA . VAL B 1 78 ? 14.461 1.732 -6.895 1 95.81 78 VAL B CA 1
ATOM 2572 C C . VAL B 1 78 ? 13.336 2.725 -7.184 1 95.81 78 VAL B C 1
ATOM 2574 O O . VAL B 1 78 ? 12.273 2.676 -6.551 1 95.81 78 VAL B O 1
ATOM 2577 N N . ARG B 1 79 ? 13.57 3.553 -8.156 1 94.12 79 ARG B N 1
ATOM 2578 C CA . ARG B 1 79 ? 12.531 4.508 -8.547 1 94.12 79 ARG B CA 1
ATOM 2579 C C . ARG B 1 79 ? 11.258 3.787 -8.969 1 94.12 79 ARG B C 1
ATOM 2581 O O . ARG B 1 79 ? 10.156 4.18 -8.57 1 94.12 79 ARG B O 1
ATOM 2588 N N . HIS B 1 80 ? 11.398 2.77 -9.742 1 94.5 80 HIS B N 1
ATOM 2589 C CA . HIS B 1 80 ? 10.242 1.961 -10.133 1 94.5 80 HIS B CA 1
ATOM 2590 C C . HIS B 1 80 ? 9.523 1.402 -8.914 1 94.5 80 HIS B C 1
ATOM 2592 O O . HIS B 1 80 ? 8.297 1.472 -8.82 1 94.5 80 HIS B O 1
ATOM 2598 N N . GLY B 1 81 ? 10.258 0.902 -7.969 1 94.44 81 GLY B N 1
ATOM 2599 C CA . GLY B 1 81 ? 9.688 0.301 -6.777 1 94.44 81 GLY B CA 1
ATOM 2600 C C . GLY B 1 81 ? 8.898 1.285 -5.934 1 94.44 81 GLY B C 1
ATOM 2601 O O . GLY B 1 81 ? 7.914 0.911 -5.289 1 94.44 81 GLY B O 1
ATOM 2602 N N . LEU B 1 82 ? 9.312 2.518 -5.984 1 92.62 82 LEU B N 1
ATOM 2603 C CA . LEU B 1 82 ? 8.688 3.539 -5.156 1 92.62 82 LEU B CA 1
ATOM 2604 C C . LEU B 1 82 ? 7.422 4.074 -5.82 1 92.62 82 LEU B C 1
ATOM 2606 O O . LEU B 1 82 ? 6.5 4.531 -5.137 1 92.62 82 LEU B O 1
ATOM 2610 N N . LEU B 1 83 ? 7.348 3.938 -7.133 1 89.25 83 LEU B N 1
ATOM 2611 C CA . LEU B 1 83 ? 6.293 4.641 -7.855 1 89.25 83 LEU B CA 1
ATOM 2612 C C . LEU B 1 83 ? 5.289 3.654 -8.445 1 89.25 83 LEU B C 1
ATOM 2614 O O . LEU B 1 83 ? 4.129 4.004 -8.68 1 89.25 83 LEU B O 1
ATOM 2618 N N . GLU B 1 84 ? 5.816 2.492 -8.703 1 88.38 84 GLU B N 1
ATOM 2619 C CA . GLU B 1 84 ? 4.988 1.533 -9.43 1 88.38 84 GLU B CA 1
ATOM 2620 C C . GLU B 1 84 ? 4.59 0.365 -8.531 1 88.38 84 GLU B C 1
ATOM 2622 O O . GLU B 1 84 ? 5.055 0.259 -7.395 1 88.38 84 GLU B O 1
ATOM 2627 N N . TYR B 1 85 ? 3.693 -0.457 -9.117 1 87.06 85 TYR B N 1
ATOM 2628 C CA . TYR B 1 85 ? 3.148 -1.577 -8.359 1 87.06 85 TYR B CA 1
ATOM 2629 C C . TYR B 1 85 ? 3.238 -2.873 -9.156 1 87.06 85 TYR B C 1
ATOM 2631 O O . TYR B 1 85 ? 2.682 -3.896 -8.758 1 87.06 85 TYR B O 1
ATOM 2639 N N . THR B 1 86 ? 3.857 -2.84 -10.312 1 85.12 86 THR B N 1
ATOM 2640 C CA . THR B 1 86 ? 3.994 -3.994 -11.195 1 85.12 86 THR B CA 1
ATOM 2641 C C . THR B 1 86 ? 5.453 -4.434 -11.289 1 85.12 86 THR B C 1
ATOM 2643 O O . THR B 1 86 ? 6.363 -3.645 -11.031 1 85.12 86 THR B O 1
ATOM 2646 N N . PRO B 1 87 ? 5.625 -5.676 -11.648 1 89.62 87 PRO B N 1
ATOM 2647 C CA . PRO B 1 87 ? 7.004 -6.133 -11.852 1 89.62 87 PRO B CA 1
ATOM 2648 C C . PRO B 1 87 ? 7.695 -5.418 -13.008 1 89.62 87 PRO B C 1
ATOM 2650 O O . PRO B 1 87 ? 7.027 -4.887 -13.906 1 89.62 87 PRO B O 1
ATOM 2653 N N . LEU B 1 88 ? 8.984 -5.414 -12.898 1 92.31 88 LEU B N 1
ATOM 2654 C CA . LEU B 1 88 ? 9.82 -4.863 -13.961 1 92.31 88 LEU B CA 1
ATOM 2655 C C . LEU B 1 88 ? 10.898 -5.859 -14.375 1 92.31 88 LEU B C 1
ATOM 2657 O O . LEU B 1 88 ? 11.688 -6.309 -13.539 1 92.31 88 LEU B O 1
ATOM 2661 N N . ILE B 1 89 ? 10.828 -6.262 -15.562 1 94.19 89 ILE B N 1
ATOM 2662 C CA . ILE B 1 89 ? 11.945 -6.98 -16.156 1 94.19 89 ILE B CA 1
ATOM 2663 C C . ILE B 1 89 ? 12.922 -5.988 -16.797 1 94.19 89 ILE B C 1
ATOM 2665 O O . ILE B 1 89 ? 12.508 -5.074 -17.516 1 94.19 89 ILE B O 1
ATOM 2669 N N . TRP B 1 90 ? 14.203 -6.164 -16.484 1 95.5 90 TRP B N 1
ATOM 2670 C CA . TRP B 1 90 ? 15.109 -5.125 -16.953 1 95.5 90 TRP B CA 1
ATOM 2671 C C . TRP B 1 90 ? 16.453 -5.715 -17.359 1 95.5 90 TRP B C 1
ATOM 2673 O O . TRP B 1 90 ? 16.812 -6.805 -16.922 1 95.5 90 TRP B O 1
ATOM 2683 N N . ASN B 1 91 ? 17.031 -5.043 -18.25 1 96.25 91 ASN B N 1
ATOM 2684 C CA . ASN B 1 91 ? 18.422 -5.207 -18.703 1 96.25 91 ASN B CA 1
ATOM 2685 C C . ASN B 1 91 ? 19.234 -3.947 -18.453 1 96.25 91 ASN B C 1
ATOM 2687 O O . ASN B 1 91 ? 18.922 -2.879 -18.984 1 96.25 91 ASN B O 1
ATOM 2691 N N . GLY B 1 92 ? 20.281 -4.125 -17.656 1 95.69 92 GLY B N 1
ATOM 2692 C CA . GLY B 1 92 ? 21.094 -2.984 -17.266 1 95.69 92 GLY B CA 1
ATOM 2693 C C . GLY B 1 92 ? 21.625 -2.199 -18.453 1 95.69 92 GLY B C 1
ATOM 2694 O O . GLY B 1 92 ? 21.812 -0.983 -18.359 1 95.69 92 GLY B O 1
ATOM 2695 N N . GLU B 1 93 ? 21.781 -2.799 -19.547 1 94.44 93 GLU B N 1
ATOM 2696 C CA . GLU B 1 93 ? 22.344 -2.162 -20.719 1 94.44 93 GLU B CA 1
ATOM 2697 C C . GLU B 1 93 ? 21.328 -1.243 -21.391 1 94.44 93 GLU B C 1
ATOM 2699 O O . GLU B 1 93 ? 21.688 -0.391 -22.203 1 94.44 93 GLU B O 1
ATOM 2704 N N . ASP B 1 94 ? 20.109 -1.4 -21.047 1 93.88 94 ASP B N 1
ATOM 2705 C CA . ASP B 1 94 ? 19.047 -0.658 -21.719 1 93.88 94 ASP B CA 1
ATOM 2706 C C . ASP B 1 94 ? 18.891 0.736 -21.125 1 93.88 94 ASP B C 1
ATOM 2708 O O . ASP B 1 94 ? 18.25 1.604 -21.719 1 93.88 94 ASP B O 1
ATOM 2712 N N . PHE B 1 95 ? 19.484 0.947 -19.938 1 93.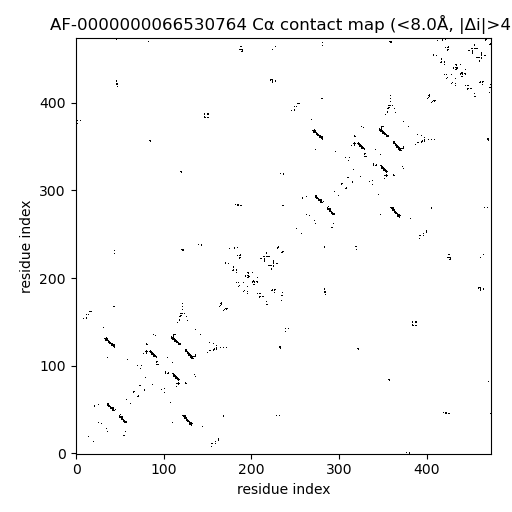38 95 PHE B N 1
ATOM 2713 C CA . PHE B 1 95 ? 19.281 2.227 -19.266 1 93.38 95 PHE B CA 1
ATOM 2714 C C . PHE B 1 95 ? 20.281 3.262 -19.766 1 93.38 95 PHE B C 1
ATOM 2716 O O . PHE B 1 95 ? 21.484 2.998 -19.828 1 93.38 95 PHE B O 1
ATOM 2723 N N . GLN B 1 96 ? 19.688 4.379 -20.109 1 91 96 GLN B N 1
ATOM 2724 C CA . GLN B 1 96 ? 20.5 5.426 -20.703 1 91 96 GLN B CA 1
ATOM 2725 C C . GLN B 1 96 ? 20.859 6.5 -19.688 1 91 96 GLN B C 1
ATOM 2727 O O . GLN B 1 96 ? 21.844 7.215 -19.844 1 91 96 GLN B O 1
ATOM 2732 N N . GLU B 1 97 ? 20.062 6.648 -18.75 1 91.19 97 GLU B N 1
ATOM 2733 C CA . GLU B 1 97 ? 20.344 7.609 -17.688 1 91.19 97 GLU B CA 1
ATOM 2734 C C . GLU B 1 97 ? 21.297 7.02 -16.641 1 91.19 97 GLU B C 1
ATOM 2736 O O . GLU B 1 97 ? 21.312 5.805 -16.422 1 91.19 97 GLU B O 1
ATOM 2741 N N . ASN B 1 98 ? 22.141 7.918 -16.031 1 91.25 98 ASN B N 1
ATOM 2742 C CA . ASN B 1 98 ? 23.078 7.488 -15 1 91.25 98 ASN B CA 1
ATOM 2743 C C . ASN B 1 98 ? 23.953 6.328 -15.469 1 91.25 98 ASN B C 1
ATOM 2745 O O . ASN B 1 98 ? 24.062 5.312 -14.781 1 91.25 98 ASN B O 1
ATOM 2749 N N . ARG B 1 99 ? 24.594 6.422 -16.562 1 92.62 99 ARG B N 1
ATOM 2750 C CA . ARG B 1 99 ? 25.375 5.355 -17.188 1 92.62 99 ARG B CA 1
ATOM 2751 C C . ARG B 1 99 ? 26.516 4.906 -16.297 1 92.62 99 ARG B C 1
ATOM 2753 O O . ARG B 1 99 ? 26.891 3.732 -16.281 1 92.62 99 ARG B O 1
ATOM 2760 N N . PHE B 1 100 ? 27.047 5.848 -15.578 1 93.62 100 PHE B N 1
ATOM 2761 C CA . PHE B 1 100 ? 28.141 5.496 -14.68 1 93.62 100 PHE B CA 1
ATOM 2762 C C . PHE B 1 100 ? 27.688 4.465 -13.656 1 93.62 100 PHE B C 1
ATOM 2764 O O . PHE B 1 100 ? 28.438 3.541 -13.32 1 93.62 100 PHE B O 1
ATOM 2771 N N . PHE B 1 101 ? 26.531 4.625 -13.125 1 96.31 101 PHE B N 1
ATOM 2772 C CA . PHE B 1 101 ? 25.938 3.666 -12.203 1 96.31 101 PHE B CA 1
ATOM 2773 C C . PHE B 1 101 ? 25.859 2.281 -12.828 1 96.31 101 PHE B C 1
ATOM 2775 O O . PHE B 1 101 ? 26.281 1.293 -12.227 1 96.31 101 PHE B O 1
ATOM 2782 N N . TRP B 1 102 ? 25.391 2.182 -14.023 1 96 102 TRP B N 1
ATOM 2783 C CA . TRP B 1 102 ? 25.156 0.893 -14.664 1 96 102 TRP B CA 1
ATOM 2784 C C . TRP B 1 102 ? 26.453 0.258 -15.117 1 96 102 TRP B C 1
ATOM 2786 O O . TRP B 1 102 ? 26.594 -0.967 -15.102 1 96 102 TRP B O 1
ATOM 2796 N N . GLU B 1 103 ? 27.391 1.073 -15.539 1 95.31 103 GLU B N 1
ATOM 2797 C CA . GLU B 1 103 ? 28.703 0.53 -15.859 1 95.31 103 GLU B CA 1
ATOM 2798 C C . GLU B 1 103 ? 29.297 -0.231 -14.672 1 95.31 103 GLU B C 1
ATOM 2800 O O . GLU B 1 103 ? 29.828 -1.328 -14.836 1 95.31 103 GLU B O 1
ATOM 2805 N N . GLU B 1 104 ? 29.125 0.34 -13.539 1 95.88 104 GLU B N 1
ATOM 2806 C CA . GLU B 1 104 ? 29.594 -0.324 -12.336 1 95.88 104 GLU B CA 1
ATOM 2807 C C . GLU B 1 104 ? 28.781 -1.575 -12.031 1 95.88 104 GLU B C 1
ATOM 2809 O O . GLU B 1 104 ? 29.344 -2.629 -11.719 1 95.88 104 GLU B O 1
ATOM 2814 N N . ALA B 1 105 ? 27.516 -1.434 -12.07 1 96.5 105 ALA B N 1
ATOM 2815 C CA . ALA B 1 105 ? 26.625 -2.568 -11.82 1 96.5 105 ALA B CA 1
ATOM 2816 C C . ALA B 1 105 ? 26.953 -3.732 -12.75 1 96.5 105 ALA B C 1
ATOM 2818 O O . ALA B 1 105 ? 27.094 -4.875 -12.305 1 96.5 105 ALA B O 1
ATOM 2819 N N . LEU B 1 106 ? 27.172 -3.43 -14.047 1 95.81 106 LEU B N 1
ATOM 2820 C CA . LEU B 1 106 ? 27.469 -4.438 -15.062 1 95.81 106 LEU B CA 1
ATOM 2821 C C . LEU B 1 106 ? 28.812 -5.105 -14.789 1 95.81 106 LEU B C 1
ATOM 2823 O O . LEU B 1 106 ? 28.969 -6.312 -14.992 1 95.81 106 LEU B O 1
ATOM 2827 N N . HIS B 1 107 ? 29.703 -4.312 -14.375 1 95.88 107 HIS B N 1
ATOM 2828 C CA . HIS B 1 107 ? 31.031 -4.828 -14.055 1 95.88 107 HIS B CA 1
ATOM 2829 C C . HIS B 1 107 ? 30.953 -5.887 -12.961 1 95.88 107 HIS B C 1
ATOM 2831 O O . HIS B 1 107 ? 31.766 -6.82 -12.945 1 95.88 107 HIS B O 1
ATOM 2837 N N . HIS B 1 108 ? 29.969 -5.762 -12.125 1 96.38 108 HIS B N 1
ATOM 2838 C CA . HIS B 1 108 ? 29.844 -6.691 -11.008 1 96.38 108 HIS B CA 1
ATOM 2839 C C . HIS B 1 108 ? 28.844 -7.797 -11.312 1 96.38 108 HIS B C 1
ATOM 2841 O O . HIS B 1 108 ? 28.438 -8.547 -10.422 1 96.38 108 HIS B O 1
ATOM 2847 N N . GLY B 1 109 ? 28.375 -7.836 -12.5 1 95.44 109 GLY B N 1
ATOM 2848 C CA . GLY B 1 109 ? 27.5 -8.93 -12.93 1 95.44 109 GLY B CA 1
ATOM 2849 C C . GLY B 1 109 ? 26.031 -8.625 -12.742 1 95.44 109 GLY B C 1
ATOM 2850 O O . GLY B 1 109 ? 25.188 -9.508 -12.906 1 95.44 109 GLY B O 1
ATOM 2851 N N . ILE B 1 110 ? 25.656 -7.438 -12.336 1 96.88 110 ILE B N 1
ATOM 2852 C CA . ILE B 1 110 ? 24.266 -7.008 -12.219 1 96.88 110 ILE B CA 1
ATOM 2853 C C . ILE B 1 110 ? 23.75 -6.551 -13.586 1 96.88 110 ILE B C 1
ATOM 2855 O O . ILE B 1 110 ? 23.844 -5.371 -13.93 1 96.88 110 ILE B O 1
ATOM 2859 N N . ARG B 1 111 ? 23.156 -7.516 -14.312 1 97 111 ARG B N 1
ATOM 2860 C CA . ARG B 1 111 ? 22.906 -7.238 -15.719 1 97 111 ARG B CA 1
ATOM 2861 C C . ARG B 1 111 ? 21.438 -7.395 -16.062 1 97 111 ARG B C 1
ATOM 2863 O O . ARG B 1 111 ? 20.844 -6.508 -16.672 1 97 111 ARG B O 1
ATOM 2870 N N . HIS B 1 112 ? 20.906 -8.609 -15.766 1 97.31 112 HIS B N 1
ATOM 2871 C CA . HIS B 1 112 ? 19.5 -8.922 -16.047 1 97.31 112 HIS B CA 1
ATOM 2872 C C . HIS B 1 112 ? 18.734 -9.18 -14.75 1 97.31 112 HIS B C 1
ATOM 2874 O O . HIS B 1 112 ? 19.188 -9.93 -13.891 1 97.31 112 HIS B O 1
ATOM 2880 N N . GLY B 1 113 ? 17.578 -8.484 -14.656 1 97.25 113 GLY B N 1
ATOM 2881 C CA . GLY B 1 113 ? 16.906 -8.656 -13.383 1 97.25 113 GLY B CA 1
ATOM 2882 C C . GLY B 1 113 ? 15.391 -8.594 -13.5 1 97.25 113 GLY B C 1
ATOM 2883 O O . GLY B 1 113 ? 14.859 -8.18 -14.531 1 97.25 113 GLY B O 1
ATOM 2884 N N . TRP B 1 114 ? 14.742 -9.141 -12.586 1 96.44 114 TRP B N 1
ATOM 2885 C CA . TRP B 1 114 ? 13.32 -9.031 -12.305 1 96.44 114 TRP B CA 1
ATOM 2886 C C . TRP B 1 114 ? 13.086 -8.422 -10.922 1 96.44 114 TRP B C 1
ATOM 2888 O O . TRP B 1 114 ? 13.633 -8.891 -9.93 1 96.44 114 TRP B O 1
ATOM 2898 N N . SER B 1 115 ? 12.406 -7.289 -10.922 1 96.62 115 SER B N 1
ATOM 2899 C CA . SER B 1 115 ? 12.148 -6.594 -9.664 1 96.62 115 SER B CA 1
ATOM 2900 C C . SER B 1 115 ? 10.656 -6.34 -9.469 1 96.62 115 SER B C 1
ATOM 2902 O O . SER B 1 115 ? 9.953 -5.992 -10.414 1 96.62 115 SER B O 1
ATOM 2904 N N . ILE B 1 116 ? 10.172 -6.539 -8.242 1 94.38 116 ILE B N 1
ATOM 2905 C CA . ILE B 1 116 ? 8.766 -6.301 -7.953 1 94.38 116 ILE B CA 1
ATOM 2906 C C . ILE B 1 116 ? 8.633 -5.547 -6.633 1 94.38 116 ILE B C 1
ATOM 2908 O O . ILE B 1 116 ? 9.18 -5.973 -5.613 1 94.38 116 ILE B O 1
ATOM 2912 N N . PRO B 1 117 ? 7.945 -4.445 -6.676 1 94 117 PRO B N 1
ATOM 2913 C CA . PRO B 1 117 ? 7.629 -3.76 -5.422 1 94 117 PRO B CA 1
ATOM 2914 C C . PRO B 1 117 ? 6.426 -4.367 -4.703 1 94 117 PRO B C 1
ATOM 2916 O O . PRO B 1 117 ? 5.52 -4.898 -5.348 1 94 117 PRO B O 1
ATOM 2919 N N . VAL B 1 118 ? 6.441 -4.25 -3.445 1 91.62 118 VAL B N 1
ATOM 2920 C CA . VAL B 1 118 ? 5.316 -4.715 -2.639 1 91.62 118 VAL B CA 1
ATOM 2921 C C . VAL B 1 118 ? 5.109 -3.775 -1.453 1 91.62 118 VAL B C 1
ATOM 2923 O O . VAL B 1 118 ? 6.074 -3.326 -0.83 1 91.62 118 VAL B O 1
ATOM 2926 N N . ARG B 1 119 ? 3.873 -3.438 -1.298 1 90.69 119 ARG B N 1
ATOM 2927 C CA . ARG B 1 119 ? 3.498 -2.66 -0.123 1 90.69 119 ARG B CA 1
ATOM 2928 C C . ARG B 1 119 ? 2.939 -3.559 0.975 1 90.69 119 ARG B C 1
ATOM 2930 O O . ARG B 1 119 ? 2.203 -4.508 0.693 1 90.69 119 ARG B O 1
ATOM 2937 N N . GLY B 1 120 ? 3.336 -3.264 2.174 1 88.12 120 GLY B N 1
ATOM 2938 C CA . GLY B 1 120 ? 2.889 -4.094 3.281 1 88.12 120 GLY B CA 1
ATOM 2939 C C . GLY B 1 120 ? 2.594 -3.303 4.543 1 88.12 120 GLY B C 1
ATOM 2940 O O . GLY B 1 120 ? 2.344 -2.098 4.477 1 88.12 120 GLY B O 1
ATOM 2941 N N . LYS B 1 121 ? 2.582 -4.016 5.621 1 88.69 121 LYS B N 1
ATOM 2942 C CA . LYS B 1 121 ? 2.248 -3.422 6.914 1 88.69 121 LYS B CA 1
ATOM 2943 C C . LYS B 1 121 ? 3.248 -2.334 7.293 1 88.69 121 LYS B C 1
ATOM 2945 O O . LYS B 1 121 ? 4.312 -2.223 6.684 1 88.69 121 LYS B O 1
ATOM 2950 N N . TYR B 1 122 ? 2.84 -1.457 8.125 1 92.88 122 TYR B N 1
ATOM 2951 C CA . TYR B 1 122 ? 3.658 -0.455 8.805 1 92.88 122 TYR B CA 1
ATOM 2952 C C . TYR B 1 122 ? 4.098 0.633 7.832 1 92.88 122 TYR B C 1
ATOM 2954 O O . TYR B 1 122 ? 5.082 1.336 8.078 1 92.88 122 TYR B O 1
ATOM 2962 N N . GLY B 1 123 ? 3.52 0.637 6.664 1 92.44 123 GLY B N 1
ATOM 2963 C CA . GLY B 1 123 ? 3.85 1.664 5.688 1 92.44 123 GLY B CA 1
ATOM 2964 C C . GLY B 1 123 ? 5.137 1.383 4.934 1 92.44 123 GLY B C 1
ATOM 2965 O O . GLY B 1 123 ? 5.68 2.268 4.273 1 92.44 123 GLY B O 1
ATOM 2966 N N . LEU B 1 124 ? 5.586 0.171 5.027 1 94.19 124 LEU B N 1
ATOM 2967 C CA . LEU B 1 124 ? 6.828 -0.196 4.348 1 94.19 124 LEU B CA 1
ATOM 2968 C C . LEU B 1 124 ? 6.605 -0.34 2.848 1 94.19 124 LEU B C 1
ATOM 2970 O O . LEU B 1 124 ? 5.578 -0.872 2.416 1 94.19 124 LEU B O 1
ATOM 2974 N N . ILE B 1 125 ? 7.469 0.202 2.055 1 94.94 125 ILE B N 1
ATOM 2975 C CA . ILE B 1 125 ? 7.582 -0.087 0.629 1 94.94 125 ILE B CA 1
ATOM 2976 C C . ILE B 1 125 ? 8.781 -1.004 0.383 1 94.94 125 ILE B C 1
ATOM 2978 O O . ILE B 1 125 ? 9.93 -0.593 0.552 1 94.94 125 ILE B O 1
ATOM 2982 N N . SER B 1 126 ? 8.492 -2.205 -0.04 1 95.81 126 SER B N 1
ATOM 2983 C CA . SER B 1 126 ? 9.539 -3.199 -0.219 1 95.81 126 SER B CA 1
ATOM 2984 C C . SER B 1 126 ? 9.688 -3.592 -1.686 1 95.81 126 SER B C 1
ATOM 2986 O O . SER B 1 126 ? 8.812 -3.301 -2.502 1 95.81 126 SER B O 1
ATOM 2988 N N . MET B 1 127 ? 10.805 -4.195 -1.947 1 96.69 127 MET B N 1
ATOM 2989 C CA . MET B 1 127 ? 11.062 -4.672 -3.303 1 96.69 127 MET B CA 1
ATOM 2990 C C . MET B 1 127 ? 11.977 -5.891 -3.287 1 96.69 127 MET B C 1
ATOM 2992 O O . MET B 1 127 ? 12.977 -5.914 -2.566 1 96.69 127 MET B O 1
ATOM 2996 N N . LEU B 1 128 ? 11.617 -6.867 -4.004 1 97.5 128 LEU B N 1
ATOM 2997 C CA . LEU B 1 128 ? 12.508 -7.98 -4.32 1 97.5 128 LEU B CA 1
ATOM 2998 C C . LEU B 1 128 ? 13.117 -7.812 -5.707 1 97.5 128 LEU B C 1
ATOM 3000 O O . LEU B 1 128 ? 12.406 -7.512 -6.668 1 97.5 128 LEU B O 1
ATOM 3004 N N . SER B 1 129 ? 14.383 -7.941 -5.801 1 97.94 129 SER B N 1
ATOM 3005 C CA . SER B 1 129 ? 15.086 -8.016 -7.078 1 97.94 129 SER B CA 1
ATOM 3006 C C . SER B 1 129 ? 15.859 -9.32 -7.211 1 97.94 129 SER B C 1
ATOM 3008 O O . SER B 1 129 ? 16.609 -9.695 -6.312 1 97.94 129 SER B O 1
ATOM 3010 N N . LEU B 1 130 ? 15.625 -10 -8.242 1 97.81 130 LEU B N 1
ATOM 3011 C CA . LEU B 1 130 ? 16.391 -11.172 -8.641 1 97.81 130 LEU B CA 1
ATOM 3012 C C . LEU B 1 130 ? 17.219 -10.883 -9.898 1 97.81 130 LEU B C 1
ATOM 3014 O O . LEU B 1 130 ? 16.688 -10.367 -10.883 1 97.81 130 LEU B O 1
ATOM 3018 N N . VAL B 1 131 ? 18.469 -11.234 -9.789 1 97.94 131 VAL B N 1
ATOM 3019 C CA . VAL B 1 131 ? 19.375 -10.75 -10.82 1 97.94 131 VAL B CA 1
ATOM 3020 C C . VAL B 1 131 ? 20.297 -11.883 -11.266 1 97.94 131 VAL B C 1
ATOM 3022 O O . VAL B 1 131 ? 20.641 -12.766 -10.469 1 97.94 131 VAL B O 1
ATOM 3025 N N . ARG B 1 132 ? 20.625 -11.867 -12.477 1 97.25 132 ARG B N 1
ATOM 3026 C CA . ARG B 1 132 ? 21.656 -12.773 -12.969 1 97.25 132 ARG B CA 1
ATOM 3027 C C . ARG B 1 132 ? 22.531 -12.102 -14.016 1 97.25 132 ARG B C 1
ATOM 3029 O O . ARG B 1 132 ? 22.156 -11.07 -14.586 1 97.25 132 ARG B O 1
ATOM 3036 N N . SER B 1 133 ? 23.703 -12.703 -14.281 1 95.38 133 SER B N 1
ATOM 3037 C CA . SER B 1 133 ? 24.766 -12.039 -15.047 1 95.38 133 SER B CA 1
ATOM 3038 C C . SER B 1 133 ? 24.797 -12.531 -16.484 1 95.38 133 SER B C 1
ATOM 3040 O O . SER B 1 133 ? 25.328 -11.852 -17.375 1 95.38 133 SER B O 1
ATOM 3042 N N . SER B 1 134 ? 24.328 -13.602 -16.766 1 89.56 134 SER B N 1
ATOM 3043 C CA . SER B 1 134 ? 24.656 -14.25 -18.031 1 89.56 134 SER B CA 1
ATOM 3044 C C . SER B 1 134 ? 23.531 -14.125 -19.031 1 89.56 134 SER B C 1
ATOM 3046 O O . SER B 1 134 ? 23.703 -13.539 -20.109 1 89.56 134 SER B O 1
ATOM 3048 N N . GLU B 1 135 ? 22.391 -14.656 -18.797 1 91.38 135 GLU B N 1
ATOM 3049 C CA . GLU B 1 135 ? 21.312 -14.742 -19.781 1 91.38 135 GLU B CA 1
ATOM 3050 C C . GLU B 1 135 ? 20.203 -13.75 -19.469 1 91.38 135 GLU B C 1
ATOM 3052 O O . GLU B 1 135 ? 19.875 -13.516 -18.297 1 91.38 135 GLU B O 1
ATOM 3057 N N . SER B 1 136 ? 19.75 -13.242 -20.594 1 93.5 136 SER B N 1
ATOM 3058 C CA . SER B 1 136 ? 18.562 -12.391 -20.469 1 93.5 136 SER B CA 1
ATOM 3059 C C . SER B 1 136 ? 17.375 -13.172 -19.938 1 93.5 136 SER B C 1
ATOM 3061 O O . SER B 1 136 ? 17.328 -14.398 -20.047 1 93.5 136 SER B O 1
ATOM 3063 N N . ILE B 1 137 ? 16.531 -12.438 -19.297 1 93.5 137 ILE B N 1
ATOM 3064 C CA . ILE B 1 137 ? 15.305 -13.047 -18.797 1 93.5 137 ILE B CA 1
ATOM 3065 C C . ILE B 1 137 ? 14.219 -12.961 -19.859 1 93.5 137 ILE B C 1
ATOM 3067 O O . ILE B 1 137 ? 13.719 -11.875 -20.172 1 93.5 137 ILE B O 1
ATOM 3071 N N . ALA B 1 138 ? 13.859 -14.086 -20.344 1 90.44 138 ALA B N 1
ATOM 3072 C CA . ALA B 1 138 ? 12.82 -14.117 -21.375 1 90.44 138 ALA B CA 1
ATOM 3073 C C . ALA B 1 138 ? 11.445 -13.875 -20.766 1 90.44 138 ALA B C 1
ATOM 3075 O O . ALA B 1 138 ? 11.148 -14.344 -19.656 1 90.44 138 ALA B O 1
ATOM 3076 N N . ALA B 1 139 ? 10.672 -13.172 -21.531 1 81.62 139 ALA B N 1
ATOM 3077 C CA . ALA B 1 139 ? 9.305 -12.898 -21.078 1 81.62 139 ALA B CA 1
ATOM 3078 C C . ALA B 1 139 ? 8.57 -14.195 -20.766 1 81.62 139 ALA B C 1
ATOM 3080 O O . ALA B 1 139 ? 7.824 -14.266 -19.781 1 81.62 139 ALA B O 1
ATOM 3081 N N . THR B 1 140 ? 8.805 -15.18 -21.562 1 82.25 140 THR B N 1
ATOM 3082 C CA . THR B 1 140 ? 8.148 -16.469 -21.375 1 82.25 140 THR B CA 1
ATOM 3083 C C . THR B 1 140 ? 8.625 -17.156 -20.094 1 82.25 140 THR B C 1
ATOM 3085 O O . THR B 1 140 ? 7.848 -17.812 -19.422 1 82.25 140 THR B O 1
ATOM 3088 N N . GLU B 1 141 ? 9.867 -16.938 -19.844 1 87.12 141 GLU B N 1
ATOM 3089 C CA . GLU B 1 141 ? 10.445 -17.516 -18.641 1 87.12 141 GLU B CA 1
ATOM 3090 C C . GLU B 1 141 ? 9.797 -16.938 -17.391 1 87.12 141 GLU B C 1
ATOM 3092 O O . GLU B 1 141 ? 9.391 -17.672 -16.484 1 87.12 141 GLU B O 1
ATOM 3097 N N . ILE B 1 142 ? 9.703 -15.656 -17.359 1 82.69 142 ILE B N 1
ATOM 3098 C CA . ILE B 1 142 ? 9.156 -14.984 -16.188 1 82.69 142 ILE B CA 1
ATOM 3099 C C . ILE B 1 142 ? 7.672 -15.289 -16.062 1 82.69 142 ILE B C 1
ATOM 3101 O O . ILE B 1 142 ? 7.164 -15.469 -14.953 1 82.69 142 ILE B O 1
ATOM 3105 N N . LEU B 1 143 ? 7.094 -15.344 -17.156 1 75.5 143 LEU B N 1
ATOM 3106 C CA . LEU B 1 143 ? 5.676 -15.672 -17.109 1 75.5 143 LEU B CA 1
ATOM 3107 C C . LEU B 1 143 ? 5.445 -16.984 -16.359 1 75.5 143 LEU B C 1
ATOM 3109 O O . LEU B 1 143 ? 4.492 -17.094 -15.586 1 75.5 143 LEU B O 1
ATOM 3113 N N . GLU B 1 144 ? 6.285 -17.859 -16.516 1 79.88 144 GLU B N 1
ATOM 3114 C CA . GLU B 1 144 ? 6.176 -19.172 -15.867 1 79.88 144 GLU B CA 1
ATOM 3115 C C . GLU B 1 144 ? 6.477 -19.078 -14.375 1 79.88 144 GLU B C 1
ATOM 3117 O O . GLU B 1 144 ? 5.875 -19.781 -13.57 1 79.88 144 GLU B O 1
ATOM 3122 N N . LYS B 1 145 ? 7.344 -18.188 -14 1 85.25 145 LYS B N 1
ATOM 3123 C CA . LYS B 1 145 ? 7.852 -18.125 -12.633 1 85.25 145 LYS B CA 1
ATOM 3124 C C . LYS B 1 145 ? 7.109 -17.078 -11.82 1 85.25 145 LYS B C 1
ATOM 3126 O O . LYS B 1 145 ? 7.152 -17.094 -10.586 1 85.25 145 LYS B O 1
ATOM 3131 N N . GLU B 1 146 ? 6.523 -16.219 -12.477 1 83.5 146 GLU B N 1
ATOM 3132 C CA . GLU B 1 146 ? 6.105 -14.953 -11.867 1 83.5 146 GLU B CA 1
ATOM 3133 C C . GLU B 1 146 ? 5 -15.172 -10.836 1 83.5 146 GLU B C 1
ATOM 3135 O O . GLU B 1 146 ? 4.941 -14.469 -9.828 1 83.5 146 GLU B O 1
ATOM 3140 N N . SER B 1 147 ? 4.094 -16.125 -11.172 1 78.31 147 SER B N 1
ATOM 3141 C CA . SER B 1 147 ? 3.021 -16.375 -10.211 1 78.31 147 SER B CA 1
ATOM 3142 C C . SER B 1 147 ? 3.578 -16.734 -8.836 1 78.31 147 SER B C 1
ATOM 3144 O O . SER B 1 147 ? 3.146 -16.172 -7.824 1 78.31 147 SER B O 1
ATOM 3146 N N . PHE B 1 148 ? 4.492 -17.625 -8.82 1 82.62 148 PHE B N 1
ATOM 3147 C CA . PHE B 1 148 ? 5.113 -18.016 -7.562 1 82.62 148 PHE B CA 1
ATOM 3148 C C . PHE B 1 148 ? 5.902 -16.844 -6.973 1 82.62 148 PHE B C 1
ATOM 3150 O O . PHE B 1 148 ? 5.836 -16.594 -5.77 1 82.62 148 PHE B O 1
ATOM 3157 N N . LEU B 1 149 ? 6.629 -16.156 -7.77 1 89.31 149 LEU B N 1
ATOM 3158 C CA . LEU B 1 149 ? 7.5 -15.094 -7.297 1 89.31 149 LEU B CA 1
ATOM 3159 C C . LEU B 1 149 ? 6.688 -13.961 -6.688 1 89.31 149 LEU B C 1
ATOM 3161 O O . LEU B 1 149 ? 7.102 -13.359 -5.691 1 89.31 149 LEU B O 1
ATOM 3165 N N . LEU B 1 150 ? 5.574 -13.703 -7.285 1 86.75 150 LEU B N 1
ATOM 3166 C CA . LEU B 1 150 ? 4.684 -12.703 -6.719 1 86.75 150 LEU B CA 1
ATOM 3167 C C . LEU B 1 150 ? 4.168 -13.141 -5.352 1 86.75 150 LEU B C 1
ATOM 3169 O O . LEU B 1 150 ? 4.176 -12.359 -4.398 1 86.75 150 LEU B O 1
ATOM 3173 N N . TRP B 1 151 ? 3.785 -14.328 -5.293 1 83.5 151 TRP B N 1
ATOM 3174 C CA . TRP B 1 151 ? 3.268 -14.867 -4.039 1 83.5 151 TRP B CA 1
ATOM 3175 C C . TRP B 1 151 ? 4.34 -14.859 -2.957 1 83.5 151 TRP B C 1
ATOM 3177 O O . TRP B 1 151 ? 4.121 -14.328 -1.864 1 83.5 151 TRP B O 1
ATOM 3187 N N . ILE B 1 152 ? 5.465 -15.453 -3.287 1 89.69 152 ILE B N 1
ATOM 3188 C CA . ILE B 1 152 ? 6.5 -15.609 -2.27 1 89.69 152 ILE B CA 1
ATOM 3189 C C . ILE B 1 152 ? 6.992 -14.234 -1.817 1 89.69 152 ILE B C 1
ATOM 3191 O O . ILE B 1 152 ? 7.324 -14.039 -0.645 1 89.69 152 ILE B O 1
ATOM 3195 N N . THR B 1 153 ? 7.059 -13.273 -2.746 1 92.62 153 THR B N 1
ATOM 3196 C CA . THR B 1 153 ? 7.488 -11.93 -2.387 1 92.62 153 THR B CA 1
ATOM 3197 C C . THR B 1 153 ? 6.535 -11.312 -1.365 1 92.62 153 THR B C 1
ATOM 3199 O O . THR B 1 153 ? 6.973 -10.633 -0.435 1 92.62 153 THR B O 1
ATOM 3202 N N . SER B 1 154 ? 5.285 -11.523 -1.587 1 87.94 154 SER B N 1
ATOM 3203 C CA . SER B 1 154 ? 4.309 -11.016 -0.628 1 87.94 154 SER B CA 1
ATOM 3204 C C . SER B 1 154 ? 4.527 -11.625 0.754 1 87.94 154 SER B C 1
ATOM 3206 O O . SER B 1 154 ? 4.41 -10.938 1.768 1 87.94 154 SER B O 1
ATOM 3208 N N . MET B 1 155 ? 4.836 -12.906 0.78 1 88.69 155 MET B N 1
ATOM 3209 C CA . MET B 1 155 ? 5.105 -13.562 2.053 1 88.69 155 MET B CA 1
ATOM 3210 C C . MET B 1 155 ? 6.402 -13.055 2.668 1 88.69 155 MET B C 1
ATOM 3212 O O . MET B 1 155 ? 6.477 -12.828 3.879 1 88.69 155 MET B O 1
ATOM 3216 N N . LEU B 1 156 ? 7.344 -12.898 1.864 1 94.62 156 LEU B N 1
ATOM 3217 C CA . LEU B 1 156 ? 8.625 -12.383 2.32 1 94.62 156 LEU B CA 1
ATOM 3218 C C . LEU B 1 156 ? 8.469 -10.984 2.91 1 94.62 156 LEU B C 1
ATOM 3220 O O . LEU B 1 156 ? 9.07 -10.664 3.938 1 94.62 156 LEU B O 1
ATOM 3224 N N . GLN B 1 157 ? 7.73 -10.203 2.219 1 93.44 157 GLN B N 1
ATOM 3225 C CA . GLN B 1 157 ? 7.5 -8.852 2.709 1 93.44 157 GLN B CA 1
ATOM 3226 C C . GLN B 1 157 ? 6.891 -8.867 4.105 1 93.44 157 GLN B C 1
ATOM 3228 O O . GLN B 1 157 ? 7.316 -8.109 4.984 1 93.44 157 GLN B O 1
ATOM 3233 N N . ALA B 1 158 ? 5.887 -9.648 4.293 1 91.12 158 ALA B N 1
ATOM 3234 C CA . ALA B 1 158 ? 5.246 -9.742 5.602 1 91.12 158 ALA B CA 1
ATOM 3235 C C . ALA B 1 158 ? 6.25 -10.148 6.676 1 91.12 158 ALA B C 1
ATOM 3237 O O . ALA B 1 158 ? 6.312 -9.531 7.738 1 91.12 158 ALA B O 1
ATOM 3238 N N . THR B 1 159 ? 6.996 -11.156 6.375 1 94 159 THR B N 1
ATOM 3239 C CA . THR B 1 159 ? 7.98 -11.672 7.316 1 94 159 THR B CA 1
ATOM 3240 C C . THR B 1 159 ? 9.07 -10.641 7.582 1 94 159 THR B C 1
ATOM 3242 O O . THR B 1 159 ? 9.43 -10.391 8.734 1 94 159 THR B O 1
ATOM 3245 N N . PHE B 1 160 ? 9.547 -10.055 6.535 1 94.62 160 PHE B N 1
ATOM 3246 C CA . PHE B 1 160 ? 10.594 -9.047 6.641 1 94.62 160 PHE B CA 1
ATOM 3247 C C . PHE B 1 160 ? 10.109 -7.836 7.426 1 94.62 160 PHE B C 1
ATOM 3249 O O . PHE B 1 160 ? 10.844 -7.281 8.25 1 94.62 160 PHE B O 1
ATOM 3256 N N . GLY B 1 161 ? 8.914 -7.43 7.121 1 93.25 161 GLY B N 1
ATOM 3257 C CA . GLY B 1 161 ? 8.312 -6.332 7.859 1 93.25 161 GLY B CA 1
ATOM 3258 C C . GLY B 1 161 ? 8.242 -6.582 9.352 1 93.25 161 GLY B C 1
ATOM 3259 O O . GLY B 1 161 ? 8.594 -5.707 10.148 1 93.25 161 GLY B O 1
ATOM 3260 N N . ASP B 1 162 ? 7.883 -7.719 9.695 1 92.75 162 ASP B N 1
ATOM 3261 C CA . ASP B 1 162 ? 7.773 -8.062 11.109 1 92.75 162 ASP B CA 1
ATOM 3262 C C . ASP B 1 162 ? 9.148 -8.07 11.781 1 92.75 162 ASP B C 1
ATOM 3264 O O . ASP B 1 162 ? 9.273 -7.707 12.953 1 92.75 162 ASP B O 1
ATOM 3268 N N . LEU B 1 163 ? 10.086 -8.508 11.039 1 94 163 LEU B N 1
ATOM 3269 C CA . LEU B 1 163 ? 11.438 -8.562 11.57 1 94 163 LEU B CA 1
ATOM 3270 C C . LEU B 1 163 ? 12 -7.156 11.781 1 94 163 LEU B C 1
ATOM 3272 O O . LEU B 1 163 ? 12.688 -6.898 12.766 1 94 163 LEU B O 1
ATOM 3276 N N . LEU B 1 164 ? 11.656 -6.227 10.898 1 93.31 164 LEU B N 1
ATOM 3277 C CA . LEU B 1 164 ? 12.305 -4.922 10.859 1 93.31 164 LEU B CA 1
ATOM 3278 C C . LEU B 1 164 ? 11.516 -3.896 11.664 1 93.31 164 LEU B C 1
ATOM 3280 O O . LEU B 1 164 ? 12.086 -2.975 12.242 1 93.31 164 LEU B O 1
ATOM 3284 N N . ALA B 1 165 ? 10.242 -4.039 11.648 1 92.06 165 ALA B N 1
ATOM 3285 C CA . ALA B 1 165 ? 9.32 -2.998 12.102 1 92.06 165 ALA B CA 1
ATOM 3286 C C . ALA B 1 165 ? 9.672 -2.529 13.508 1 92.06 165 ALA B C 1
ATOM 3288 O O . ALA B 1 165 ? 9.742 -1.326 13.773 1 92.06 165 ALA B O 1
ATOM 3289 N N . PRO B 1 166 ? 9.992 -3.418 14.438 1 90.81 166 PRO B N 1
ATOM 3290 C CA . PRO B 1 166 ? 10.297 -2.945 15.789 1 90.81 166 PRO B CA 1
ATOM 3291 C C . PRO B 1 166 ? 11.477 -1.971 15.812 1 90.81 166 PRO B C 1
ATOM 3293 O O . PRO B 1 166 ? 11.539 -1.102 16.688 1 90.81 166 PRO B O 1
ATOM 3296 N N . ARG B 1 167 ? 12.328 -2.068 14.844 1 91.94 167 ARG B N 1
ATOM 3297 C CA . ARG B 1 167 ? 13.539 -1.256 14.812 1 91.94 167 ARG B CA 1
ATOM 3298 C C . ARG B 1 167 ? 13.328 0.012 13.992 1 91.94 167 ARG B C 1
ATOM 3300 O O . ARG B 1 167 ? 13.828 1.08 14.352 1 91.94 167 ARG B O 1
ATOM 3307 N N . ILE B 1 168 ? 12.539 -0.081 12.953 1 92 168 ILE B N 1
ATOM 3308 C CA . ILE B 1 168 ? 12.57 1.024 12.008 1 92 168 ILE B CA 1
ATOM 3309 C C . ILE B 1 168 ? 11.242 1.774 12.039 1 92 168 ILE B C 1
ATOM 3311 O O . ILE B 1 168 ? 11.141 2.885 11.508 1 92 168 ILE B O 1
ATOM 3315 N N . VAL B 1 169 ? 10.289 1.165 12.586 1 94 169 VAL B N 1
ATOM 3316 C CA . VAL B 1 169 ? 8.992 1.796 12.82 1 94 169 VAL B CA 1
ATOM 3317 C C . VAL B 1 169 ? 8.586 1.61 14.281 1 94 169 VAL B C 1
ATOM 3319 O O . VAL B 1 169 ? 7.711 0.797 14.594 1 94 169 VAL B O 1
ATOM 3322 N N . PRO B 1 170 ? 9.125 2.418 15.102 1 92.31 170 PRO B N 1
ATOM 3323 C CA . PRO B 1 170 ? 8.867 2.234 16.531 1 92.31 170 PRO B CA 1
ATOM 3324 C C . PRO B 1 170 ? 7.383 2.279 16.875 1 92.31 170 PRO B C 1
ATOM 3326 O O . PRO B 1 170 ? 6.961 1.71 17.891 1 92.31 170 PRO B O 1
ATOM 3329 N N . GLU B 1 171 ? 6.605 2.852 16.062 1 94.38 171 GLU B N 1
ATOM 3330 C CA . GLU B 1 171 ? 5.176 3.008 16.328 1 94.38 171 GLU B CA 1
ATOM 3331 C C . GLU B 1 171 ? 4.379 1.827 15.789 1 94.38 171 GLU B C 1
ATOM 3333 O O . GLU B 1 171 ? 3.148 1.839 15.812 1 94.38 171 GLU B O 1
ATOM 3338 N N . SER B 1 172 ? 5.055 0.815 15.32 1 92 172 SER B N 1
ATOM 3339 C CA . SER B 1 172 ? 4.391 -0.292 14.641 1 92 172 SER B CA 1
ATOM 3340 C C . SER B 1 172 ? 3.416 -1.008 15.57 1 92 172 SER B C 1
ATOM 3342 O O . SER B 1 172 ? 2.455 -1.63 15.117 1 92 172 SER B O 1
ATOM 3344 N N . ASN B 1 173 ? 3.578 -0.9 16.891 1 92.25 173 ASN B N 1
ATOM 3345 C CA . ASN B 1 173 ? 2.725 -1.619 17.828 1 92.25 173 ASN B CA 1
ATOM 3346 C C . ASN B 1 173 ? 1.719 -0.688 18.5 1 92.25 173 ASN B C 1
ATOM 3348 O O . ASN B 1 173 ? 0.995 -1.099 19.406 1 92.25 173 ASN B O 1
ATOM 3352 N N . VAL B 1 174 ? 1.69 0.462 18.062 1 95.44 174 VAL B N 1
ATOM 3353 C CA . VAL B 1 174 ? 0.791 1.448 18.656 1 95.44 174 VAL B CA 1
ATOM 3354 C C . VAL B 1 174 ? -0.654 1.111 18.297 1 95.44 174 VAL B C 1
ATOM 3356 O O . VAL B 1 174 ? -0.931 0.658 17.188 1 95.44 174 VAL B O 1
ATOM 3359 N N . ARG B 1 175 ? -1.554 1.344 19.281 1 95.56 175 ARG B N 1
ATOM 3360 C CA . ARG B 1 175 ? -2.998 1.261 19.094 1 95.56 175 ARG B CA 1
ATOM 3361 C C . ARG B 1 175 ? -3.678 2.566 19.484 1 95.56 175 ARG B C 1
ATOM 3363 O O . ARG B 1 175 ? -3.369 3.143 20.531 1 95.56 175 ARG B O 1
ATOM 3370 N N . LEU B 1 176 ? -4.504 3.041 18.594 1 97.88 176 LEU B N 1
ATOM 3371 C CA . LEU B 1 176 ? -5.27 4.246 18.891 1 97.88 176 LEU B CA 1
ATOM 3372 C C . LEU B 1 176 ? -6.695 3.898 19.312 1 97.88 176 LEU B C 1
ATOM 3374 O O . LEU B 1 176 ? -7.277 2.938 18.812 1 97.88 176 LEU B O 1
ATOM 3378 N N . THR B 1 177 ? -7.227 4.66 20.203 1 97.56 177 THR B N 1
ATOM 3379 C CA . THR B 1 177 ? -8.648 4.539 20.516 1 97.56 177 THR B CA 1
ATOM 3380 C C . THR B 1 177 ? -9.492 5.102 19.375 1 97.56 177 THR B C 1
ATOM 3382 O O . THR B 1 177 ? -8.984 5.801 18.5 1 97.56 177 THR B O 1
ATOM 3385 N N . ALA B 1 178 ? -10.758 4.816 19.469 1 95.94 178 ALA B N 1
ATOM 3386 C CA . ALA B 1 178 ? -11.68 5.312 18.438 1 95.94 178 ALA B CA 1
ATOM 3387 C C . ALA B 1 178 ? -11.695 6.836 18.422 1 95.94 178 ALA B C 1
ATOM 3389 O O . ALA B 1 178 ? -11.727 7.445 17.344 1 95.94 178 ALA B O 1
ATOM 3390 N N . ARG B 1 179 ? -11.641 7.438 19.531 1 97.56 179 ARG B N 1
ATOM 3391 C CA . ARG B 1 179 ? -11.703 8.891 19.625 1 97.56 179 ARG B CA 1
ATOM 3392 C C . ARG B 1 179 ? -10.414 9.531 19.125 1 97.56 179 ARG B C 1
ATOM 3394 O O . ARG B 1 179 ? -10.453 10.547 18.422 1 97.56 179 ARG B O 1
ATOM 3401 N N . GLU B 1 180 ? -9.281 8.898 19.484 1 98.31 180 GLU B N 1
ATOM 3402 C CA . GLU B 1 180 ? -8.008 9.398 18.984 1 98.31 180 GLU B CA 1
ATOM 3403 C C . GLU B 1 180 ? -7.957 9.336 17.453 1 98.31 180 GLU B C 1
ATOM 3405 O O . GLU B 1 180 ? -7.523 10.289 16.812 1 98.31 180 GLU B O 1
ATOM 3410 N N . THR B 1 181 ? -8.438 8.234 16.953 1 97.88 181 THR B N 1
ATOM 3411 C CA . THR B 1 181 ? -8.492 8.047 15.5 1 97.88 181 THR B CA 1
ATOM 3412 C C . THR B 1 181 ? -9.391 9.102 14.859 1 97.88 181 THR B C 1
ATOM 3414 O O . THR B 1 181 ? -9.016 9.719 13.859 1 97.88 181 THR B O 1
ATOM 3417 N N . GLU B 1 182 ? -10.469 9.273 15.43 1 97.5 182 GLU B N 1
ATOM 3418 C CA . GLU B 1 182 ? -11.43 10.242 14.914 1 97.5 182 GLU B CA 1
ATOM 3419 C C . GLU B 1 182 ? -10.844 11.648 14.914 1 97.5 182 GLU B C 1
ATOM 3421 O O . GLU B 1 182 ? -10.992 12.391 13.938 1 97.5 182 GLU B O 1
ATOM 3426 N N . MET B 1 183 ? -10.188 12.039 15.992 1 98.38 183 MET B N 1
ATOM 3427 C CA . MET B 1 183 ? -9.539 13.352 16.078 1 98.38 183 MET B CA 1
ATOM 3428 C C . MET B 1 183 ? -8.516 13.523 14.969 1 98.38 183 MET B C 1
ATOM 3430 O O . MET B 1 183 ? -8.461 14.578 14.328 1 98.38 183 MET B O 1
ATOM 3434 N N . LEU B 1 184 ? -7.734 12.5 14.766 1 98.31 184 LEU B N 1
ATOM 3435 C CA . LEU B 1 184 ? -6.66 12.594 13.781 1 98.31 184 LEU B CA 1
ATOM 3436 C C . LEU B 1 184 ? -7.223 12.664 12.367 1 98.31 184 LEU B C 1
ATOM 3438 O O . LEU B 1 184 ? -6.648 13.328 11.5 1 98.31 184 LEU B O 1
ATOM 3442 N N . LYS B 1 185 ? -8.344 12.008 12.141 1 98.12 185 LYS B N 1
ATOM 3443 C CA . LYS B 1 185 ? -8.969 12.078 10.82 1 98.12 185 LYS B CA 1
ATOM 3444 C C . LYS B 1 185 ? -9.422 13.5 10.5 1 98.12 185 LYS B C 1
ATOM 3446 O O . LYS B 1 185 ? -9.227 13.984 9.383 1 98.12 185 LYS B O 1
ATOM 3451 N N . TRP B 1 186 ? -9.984 14.148 11.453 1 98.12 186 TRP B N 1
ATOM 3452 C CA . TRP B 1 186 ? -10.391 15.539 11.266 1 98.12 186 TRP B CA 1
ATOM 3453 C C . TRP B 1 186 ? -9.172 16.453 11.125 1 98.12 186 TRP B C 1
ATOM 3455 O O . TRP B 1 186 ? -9.188 17.391 10.336 1 98.12 186 TRP B O 1
ATOM 3465 N N . THR B 1 187 ? -8.117 16.141 11.898 1 97.75 187 THR B N 1
ATOM 3466 C CA . THR B 1 187 ? -6.871 16.891 11.789 1 97.75 187 THR B CA 1
ATOM 3467 C C . THR B 1 187 ? -6.281 16.766 10.391 1 97.75 187 THR B C 1
ATOM 3469 O O . THR B 1 187 ? -5.746 17.734 9.844 1 97.75 187 THR B O 1
ATOM 3472 N N . ALA B 1 188 ? -6.438 15.609 9.797 1 97.25 188 ALA B N 1
ATOM 3473 C CA . ALA B 1 188 ? -5.895 15.312 8.477 1 97.25 188 ALA B CA 1
ATOM 3474 C C . ALA B 1 188 ? -6.512 16.219 7.414 1 97.25 188 ALA B C 1
ATOM 3476 O O . ALA B 1 188 ? -5.879 16.5 6.395 1 97.25 188 ALA B O 1
ATOM 3477 N N . VAL B 1 189 ? -7.734 16.641 7.703 1 96.12 189 VAL B N 1
ATOM 3478 C CA . VAL B 1 189 ? -8.398 17.484 6.715 1 96.12 189 VAL B CA 1
ATOM 3479 C C . VAL B 1 189 ? -8.312 18.953 7.137 1 96.12 189 VAL B C 1
ATOM 3481 O O . VAL B 1 189 ? -9.047 19.797 6.625 1 96.12 189 VAL B O 1
ATOM 3484 N N . GLY B 1 190 ? -7.445 19.203 8.148 1 96.5 190 GLY B N 1
ATOM 3485 C CA . GLY B 1 190 ? -7.039 20.562 8.461 1 96.5 190 GLY B CA 1
ATOM 3486 C C . GLY B 1 190 ? -7.945 21.25 9.469 1 96.5 190 GLY B C 1
ATOM 3487 O O . GLY B 1 190 ? -7.926 22.469 9.602 1 96.5 190 GLY B O 1
ATOM 3488 N N . LYS B 1 191 ? -8.766 20.469 10.148 1 97.69 191 LYS B N 1
ATOM 3489 C CA . LYS B 1 191 ? -9.641 21.094 11.141 1 97.69 191 LYS B CA 1
ATOM 3490 C C . LYS B 1 191 ? -8.875 21.422 12.414 1 97.69 191 LYS B C 1
ATOM 3492 O O . LYS B 1 191 ? -8.023 20.641 12.852 1 97.69 191 LYS B O 1
ATOM 3497 N N . THR B 1 192 ? -9.172 22.594 12.984 1 96.88 192 THR B N 1
ATOM 3498 C CA . T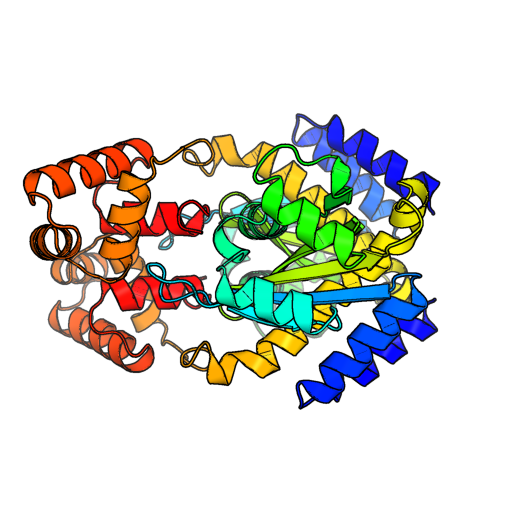HR B 1 192 ? -8.578 23.016 14.25 1 96.88 192 THR B CA 1
ATOM 3499 C C . THR B 1 192 ? -9.258 22.312 15.422 1 96.88 192 THR B C 1
ATOM 3501 O O . THR B 1 192 ? -10.32 21.703 15.258 1 96.88 192 THR B O 1
ATOM 3504 N N . TYR B 1 193 ? -8.625 22.5 16.594 1 97.69 193 TYR B N 1
ATOM 3505 C CA . TYR B 1 193 ? -9.227 21.938 17.797 1 97.69 193 TYR B CA 1
ATOM 3506 C C . TYR B 1 193 ? -10.648 22.453 17.984 1 97.69 193 TYR B C 1
ATOM 3508 O O . TYR B 1 193 ? -11.562 21.688 18.297 1 97.69 193 TYR B O 1
ATOM 3516 N N . GLY B 1 194 ? -10.75 23.719 17.797 1 98 194 GLY B N 1
ATOM 3517 C CA . GLY B 1 194 ? -12.055 24.328 17.953 1 98 194 GLY B CA 1
ATOM 3518 C C . GLY B 1 194 ? -13.086 23.812 16.953 1 98 194 GLY B C 1
ATOM 3519 O O . GLY B 1 194 ? -14.211 23.5 17.328 1 98 194 GLY B O 1
ATOM 3520 N N . GLU B 1 195 ? -12.742 23.703 15.727 1 98.25 195 GLU B N 1
ATOM 3521 C CA . GLU B 1 195 ? -13.633 23.203 14.68 1 98.25 195 GLU B CA 1
ATOM 3522 C C . GLU B 1 195 ? -14.031 21.766 14.938 1 98.25 195 GLU B C 1
ATOM 3524 O O . GLU B 1 195 ? -15.203 21.391 14.773 1 98.25 195 GLU B O 1
ATOM 3529 N N . ILE B 1 196 ? -13.102 20.984 15.391 1 98.25 196 ILE B N 1
ATOM 3530 C CA . ILE B 1 196 ? -13.375 19.594 15.688 1 98.25 196 ILE B CA 1
ATOM 3531 C C . ILE B 1 196 ? -14.367 19.484 16.844 1 98.25 196 ILE B C 1
ATOM 3533 O O . ILE B 1 196 ? -15.312 18.703 16.797 1 98.25 196 ILE B O 1
ATOM 3537 N N . GLY B 1 197 ? -14.125 20.312 17.812 1 98.44 197 GLY B N 1
ATOM 3538 C CA . GLY B 1 197 ? -15.07 20.375 18.922 1 98.44 197 GLY B CA 1
ATOM 3539 C C . GLY B 1 197 ? -16.5 20.656 18.484 1 98.44 197 GLY B C 1
ATOM 3540 O O . GLY B 1 197 ? -17.438 20 18.938 1 98.44 197 GLY B O 1
ATOM 3541 N N . LEU B 1 198 ? -16.625 21.578 17.609 1 98.25 198 LEU B N 1
ATOM 3542 C CA . LEU B 1 198 ? -17.938 21.953 17.094 1 98.25 198 LEU B CA 1
ATOM 3543 C C . LEU B 1 198 ? -18.562 20.797 16.297 1 98.25 198 LEU B C 1
ATOM 3545 O O . LEU B 1 198 ? -19.734 20.484 16.484 1 98.25 198 LEU B O 1
ATOM 3549 N N . ILE B 1 199 ? -17.797 20.188 15.508 1 97.69 199 ILE B N 1
ATOM 3550 C CA . ILE B 1 199 ? -18.25 19.109 14.641 1 97.69 199 ILE B CA 1
ATOM 3551 C C . ILE B 1 199 ? -18.75 17.953 15.484 1 97.69 199 ILE B C 1
ATOM 3553 O O . ILE B 1 199 ? -19.797 17.344 15.18 1 97.69 199 ILE B O 1
ATOM 3557 N N . LEU B 1 200 ? -18 17.672 16.547 1 97.31 200 LEU B N 1
ATOM 3558 C CA . LEU B 1 200 ? -18.281 16.469 17.312 1 97.31 200 LEU B CA 1
ATOM 3559 C C . LEU B 1 200 ? -19.062 16.797 18.578 1 97.31 200 LEU B C 1
ATOM 3561 O O . LEU B 1 200 ? -19.375 15.906 19.375 1 97.31 200 LEU B O 1
ATOM 3565 N N . SER B 1 201 ? -19.359 17.984 18.734 1 98 201 SER B N 1
ATOM 3566 C CA . SER B 1 201 ? -20.125 18.469 19.875 1 98 201 SER B CA 1
ATOM 3567 C C . SER B 1 201 ? -19.453 18.109 21.188 1 98 201 SER B C 1
ATOM 3569 O O . SER B 1 201 ? -20.078 17.547 22.094 1 98 201 SER B O 1
ATOM 3571 N N . ILE B 1 202 ? -18.141 18.391 21.234 1 97.88 202 ILE B N 1
ATOM 3572 C CA . ILE B 1 202 ? -17.375 18.234 22.453 1 97.88 202 ILE B CA 1
ATOM 3573 C C . ILE B 1 202 ? -16.484 19.453 22.656 1 97.88 202 ILE B C 1
ATOM 3575 O O . ILE B 1 202 ? -16.312 20.266 21.75 1 97.88 202 ILE B O 1
ATOM 3579 N N . ASP B 1 203 ? -15.984 19.562 23.844 1 97.81 203 ASP B N 1
ATOM 3580 C CA . ASP B 1 203 ? -15.141 20.719 24.188 1 97.81 203 ASP B CA 1
ATOM 3581 C C . ASP B 1 203 ? -13.789 20.625 23.484 1 97.81 203 ASP B C 1
ATOM 3583 O O . ASP B 1 203 ? -13.211 19.547 23.375 1 97.81 203 ASP B O 1
ATOM 3587 N N . GLN B 1 204 ? -13.328 21.766 23.141 1 97.69 204 GLN B N 1
ATOM 3588 C CA . GLN B 1 204 ? -12.023 21.812 22.469 1 97.69 204 GLN B CA 1
ATOM 3589 C C . GLN B 1 204 ? -10.93 21.25 23.359 1 97.69 204 GLN B C 1
ATOM 3591 O O . GLN B 1 204 ? -9.977 20.641 22.859 1 97.69 204 GLN B O 1
ATOM 3596 N N . ARG B 1 205 ? -11.086 21.391 24.656 1 98 205 ARG B N 1
ATOM 3597 C CA . ARG B 1 205 ? -10.117 20.828 25.594 1 98 205 ARG B CA 1
ATOM 3598 C C . ARG B 1 205 ? -10.086 19.312 25.5 1 98 205 ARG B C 1
ATOM 3600 O O . ARG B 1 205 ? -9.023 18.703 25.625 1 98 205 ARG B O 1
ATOM 3607 N N . THR B 1 206 ? -11.195 18.75 25.312 1 98.12 206 THR B N 1
ATOM 3608 C CA . THR B 1 206 ? -11.297 17.297 25.141 1 98.12 206 THR B CA 1
ATOM 3609 C C . THR B 1 206 ? -10.648 16.859 23.844 1 98.12 206 THR B C 1
ATOM 3611 O O . THR B 1 206 ? -9.961 15.836 23.797 1 98.12 206 THR B O 1
ATOM 3614 N N . VAL B 1 207 ? -10.891 17.641 22.828 1 98.44 207 VAL B N 1
ATOM 3615 C CA . VAL B 1 207 ? -10.25 17.359 21.547 1 98.44 207 VAL B CA 1
ATOM 3616 C C . VAL B 1 207 ? -8.734 17.359 21.719 1 98.44 207 VAL B C 1
ATOM 3618 O O . VAL B 1 207 ? -8.062 16.406 21.312 1 98.44 207 VAL B O 1
ATOM 3621 N N . LYS B 1 208 ? -8.242 18.391 22.328 1 98.31 208 LYS B N 1
ATOM 3622 C CA . LYS B 1 208 ? -6.805 18.516 22.547 1 98.31 208 LYS B CA 1
ATOM 3623 C C . LYS B 1 208 ? -6.273 17.328 23.359 1 98.31 208 LYS B C 1
ATOM 3625 O O . LYS B 1 208 ? -5.191 16.812 23.078 1 98.31 208 LYS B O 1
ATOM 3630 N N . PHE B 1 209 ? -7.055 16.953 24.312 1 98.44 209 PHE B N 1
ATOM 3631 C CA . PHE B 1 209 ? -6.668 15.82 25.156 1 98.44 209 PHE B CA 1
ATOM 3632 C C . PHE B 1 209 ? -6.434 14.578 24.312 1 98.44 209 PHE B C 1
ATOM 3634 O O . PHE B 1 209 ? -5.395 13.922 24.438 1 98.44 209 PHE B O 1
ATOM 3641 N N . HIS B 1 210 ? -7.348 14.242 23.422 1 98.62 210 HIS B N 1
ATOM 3642 C CA . HIS B 1 210 ? -7.238 13.047 22.578 1 98.62 210 HIS B CA 1
ATOM 3643 C C . HIS B 1 210 ? -6.09 13.172 21.594 1 98.62 210 HIS B C 1
ATOM 3645 O O . HIS B 1 210 ? -5.375 12.203 21.344 1 98.62 210 HIS B O 1
ATOM 3651 N N . ILE B 1 211 ? -5.922 14.32 21.062 1 98.5 211 ILE B N 1
ATOM 3652 C CA . ILE B 1 211 ? -4.867 14.523 20.078 1 98.5 211 ILE B CA 1
ATOM 3653 C C . ILE B 1 211 ? -3.5 14.43 20.75 1 98.5 211 ILE B C 1
ATOM 3655 O O . ILE B 1 211 ? -2.582 13.797 20.219 1 98.5 211 ILE B O 1
ATOM 3659 N N . VAL B 1 212 ? -3.352 15.016 21.875 1 98.56 212 VAL B N 1
ATOM 3660 C CA . VAL B 1 212 ? -2.09 14.969 22.609 1 98.56 212 VAL B CA 1
ATOM 3661 C C . VAL B 1 212 ? -1.774 13.523 23 1 98.56 212 VAL B C 1
ATOM 3663 O O . VAL B 1 212 ? -0.622 13.094 22.922 1 98.56 212 VAL B O 1
ATOM 3666 N N . ASN B 1 213 ? -2.791 12.805 23.422 1 98.5 213 ASN B N 1
ATOM 3667 C CA . ASN B 1 213 ? -2.598 11.391 23.719 1 98.5 213 ASN B CA 1
ATOM 3668 C C . ASN B 1 213 ? -2.096 10.625 22.5 1 98.5 213 ASN B C 1
ATOM 3670 O O . ASN B 1 213 ? -1.174 9.812 22.609 1 98.5 213 ASN B O 1
ATOM 3674 N N . ALA B 1 214 ? -2.701 10.867 21.375 1 98.5 214 ALA B N 1
ATOM 3675 C CA . ALA B 1 214 ? -2.273 10.234 20.125 1 98.5 214 ALA B CA 1
ATOM 3676 C C . ALA B 1 214 ? -0.834 10.609 19.797 1 98.5 214 ALA B C 1
ATOM 3678 O O . ALA B 1 214 ? -0.05 9.758 19.359 1 98.5 214 ALA B O 1
ATOM 3679 N N . MET B 1 215 ? -0.519 11.883 19.984 1 98.38 215 MET B N 1
ATOM 3680 C CA . MET B 1 215 ? 0.842 12.352 19.734 1 98.38 215 MET B CA 1
ATOM 3681 C C . MET B 1 215 ? 1.844 11.594 20.594 1 98.38 215 MET B C 1
ATOM 3683 O O . MET B 1 215 ? 2.891 11.156 20.109 1 98.38 215 MET B O 1
ATOM 3687 N N . ARG B 1 216 ? 1.523 11.406 21.781 1 98.12 216 ARG B N 1
ATOM 3688 C CA . ARG B 1 216 ? 2.396 10.688 22.703 1 98.12 216 ARG B CA 1
ATOM 3689 C C . ARG B 1 216 ? 2.574 9.234 22.266 1 98.12 216 ARG B C 1
ATOM 3691 O O . ARG B 1 216 ? 3.701 8.742 22.203 1 98.12 216 ARG B O 1
ATOM 3698 N N . LYS B 1 217 ? 1.494 8.578 21.906 1 98.06 217 LYS B N 1
ATOM 3699 C CA . LYS B 1 217 ? 1.541 7.191 21.469 1 98.06 217 LYS B CA 1
ATOM 3700 C C . LYS B 1 217 ? 2.379 7.039 20.203 1 98.06 217 LYS B C 1
ATOM 3702 O O . LYS B 1 217 ? 3.078 6.035 20.031 1 98.06 217 LYS B O 1
ATOM 3707 N N . LEU B 1 218 ? 2.35 8.07 19.375 1 97.62 218 LEU B N 1
ATOM 3708 C CA . LEU B 1 218 ? 3.004 8 18.078 1 97.62 218 LEU B CA 1
ATOM 3709 C C . LEU B 1 218 ? 4.363 8.688 18.109 1 97.62 218 LEU B C 1
ATOM 3711 O O . LEU B 1 218 ? 4.992 8.883 17.078 1 97.62 218 LEU B O 1
ATOM 3715 N N . ASN B 1 219 ? 4.785 9.125 19.312 1 96 219 ASN B N 1
ATOM 3716 C CA . ASN B 1 219 ? 6.066 9.797 19.484 1 96 219 ASN B CA 1
ATOM 3717 C C . ASN B 1 219 ? 6.238 10.953 18.5 1 96 219 ASN B C 1
ATOM 3719 O O . ASN B 1 219 ? 7.234 11.008 17.781 1 96 219 ASN B O 1
ATOM 3723 N N . SER B 1 220 ? 5.219 11.781 18.484 1 97.12 220 SER B N 1
ATOM 3724 C CA . SER B 1 220 ? 5.223 12.906 17.562 1 97.12 220 SER B CA 1
ATOM 3725 C C . SER B 1 220 ? 5.254 14.234 18.312 1 97.12 220 SER B C 1
ATOM 3727 O O . SER B 1 220 ? 4.652 14.367 19.375 1 97.12 220 SER B O 1
ATOM 3729 N N . SER B 1 221 ? 5.855 15.188 17.703 1 95.94 221 SER B N 1
ATOM 3730 C CA . SER B 1 221 ? 6.047 16.484 18.359 1 95.94 221 SER B CA 1
ATOM 3731 C C . SER B 1 221 ? 4.871 17.406 18.094 1 95.94 221 SER B C 1
ATOM 3733 O O . SER B 1 221 ? 4.719 18.438 18.766 1 95.94 221 SER B O 1
ATOM 3735 N N . ASN B 1 222 ? 4.105 17.109 17.125 1 97.06 222 ASN B N 1
ATOM 3736 C CA . ASN B 1 222 ? 2.947 17.922 16.781 1 97.06 222 ASN B CA 1
ATOM 3737 C C . ASN B 1 222 ? 1.863 17.094 16.094 1 97.06 222 ASN B C 1
ATOM 3739 O O . ASN B 1 222 ? 2.082 15.93 15.773 1 97.06 222 ASN B O 1
ATOM 3743 N N . LYS B 1 223 ? 0.688 17.719 15.945 1 97.31 223 LYS B N 1
ATOM 3744 C CA . LYS B 1 223 ? -0.469 16.953 15.484 1 97.31 223 LYS B CA 1
ATOM 3745 C C . LYS B 1 223 ? -0.341 16.594 14.008 1 97.31 223 LYS B C 1
ATOM 3747 O O . LYS B 1 223 ? -0.85 15.562 13.562 1 97.31 223 LYS B O 1
ATOM 3752 N N . ALA B 1 224 ? 0.369 17.438 13.234 1 96.81 224 ALA B N 1
ATOM 3753 C CA . ALA B 1 224 ? 0.568 17.125 11.82 1 96.81 224 ALA B CA 1
ATOM 3754 C C . ALA B 1 224 ? 1.393 15.852 11.656 1 96.81 224 ALA B C 1
ATOM 3756 O O . ALA B 1 224 ? 1.008 14.953 10.906 1 96.81 224 ALA B O 1
ATOM 3757 N N . GLU B 1 225 ? 2.482 15.805 12.352 1 97.19 225 GLU B N 1
ATOM 3758 C CA . GLU B 1 225 ? 3.342 14.625 12.312 1 97.19 225 GLU B CA 1
ATOM 3759 C C . GLU B 1 225 ? 2.604 13.383 12.812 1 97.19 225 GLU B C 1
ATOM 3761 O O . GLU B 1 225 ? 2.723 12.305 12.227 1 97.19 225 GLU B O 1
ATOM 3766 N N . ALA B 1 226 ? 1.87 13.5 13.859 1 98.06 226 ALA B N 1
ATOM 3767 C CA . ALA B 1 226 ? 1.106 12.383 14.414 1 98.06 226 ALA B CA 1
ATOM 3768 C C . ALA B 1 226 ? 0.103 11.844 13.391 1 98.06 226 ALA B C 1
ATOM 3770 O O . ALA B 1 226 ? -0.026 10.633 13.211 1 98.06 226 ALA B O 1
ATOM 3771 N N . THR B 1 227 ? -0.576 12.781 12.758 1 98.06 227 THR B N 1
ATOM 3772 C CA . THR B 1 227 ? -1.574 12.414 11.758 1 98.06 227 THR B CA 1
ATOM 3773 C C . THR B 1 227 ? -0.926 11.688 10.586 1 98.06 227 THR B C 1
ATOM 3775 O O . THR B 1 227 ? -1.415 10.641 10.148 1 98.06 227 THR B O 1
ATOM 3778 N N . MET B 1 228 ? 0.185 12.164 10.133 1 96.81 228 MET B N 1
ATOM 3779 C CA . MET B 1 228 ? 0.902 11.555 9.016 1 96.81 228 MET B CA 1
ATOM 3780 C C . MET B 1 228 ? 1.399 10.164 9.383 1 96.81 228 MET B C 1
ATOM 3782 O O . MET B 1 228 ? 1.244 9.219 8.602 1 96.81 228 MET B O 1
ATOM 3786 N N . LYS B 1 229 ? 1.969 10.07 10.547 1 96.56 229 LYS B N 1
ATOM 3787 C CA . LYS B 1 229 ? 2.469 8.773 11 1 96.56 229 LYS B CA 1
ATOM 3788 C C . LYS B 1 229 ? 1.334 7.762 11.125 1 96.56 229 LYS B C 1
ATOM 3790 O O . LYS B 1 229 ? 1.459 6.621 10.664 1 96.56 229 LYS B O 1
ATOM 3795 N N . ALA B 1 230 ? 0.256 8.172 11.711 1 97.56 230 ALA B N 1
ATOM 3796 C CA . ALA B 1 230 ? -0.894 7.293 11.891 1 97.56 230 ALA B CA 1
ATOM 3797 C C . ALA B 1 230 ? -1.413 6.793 10.539 1 97.56 230 ALA B C 1
ATOM 3799 O O . ALA B 1 230 ? -1.7 5.602 10.383 1 97.56 230 ALA B O 1
ATOM 3800 N N . TYR B 1 231 ? -1.49 7.703 9.633 1 96.25 231 TYR B N 1
ATOM 3801 C CA . TYR B 1 231 ? -1.963 7.324 8.305 1 96.25 231 TYR B CA 1
ATOM 3802 C C . TYR B 1 231 ? -1 6.344 7.645 1 96.25 231 TYR B C 1
ATOM 3804 O O . TYR B 1 231 ? -1.422 5.324 7.098 1 96.25 231 TYR B O 1
ATOM 3812 N N . ALA B 1 232 ? 0.215 6.668 7.688 1 94.56 232 ALA B N 1
ATOM 3813 C CA . ALA B 1 232 ? 1.25 5.902 7 1 94.56 232 ALA B CA 1
ATOM 3814 C C . ALA B 1 232 ? 1.282 4.457 7.488 1 94.56 232 ALA B C 1
ATOM 3816 O O . ALA B 1 232 ? 1.495 3.531 6.703 1 94.56 232 ALA B O 1
ATOM 3817 N N . ILE B 1 233 ? 1.027 4.277 8.766 1 93.88 233 ILE B N 1
ATOM 3818 C CA . ILE B 1 233 ? 1.179 2.926 9.289 1 93.88 233 ILE B CA 1
ATOM 3819 C C . ILE B 1 233 ? -0.19 2.256 9.391 1 93.88 233 ILE B C 1
ATOM 3821 O O . ILE B 1 233 ? -0.34 1.232 10.062 1 93.88 233 ILE B O 1
ATOM 3825 N N . GLY B 1 234 ? -1.227 2.889 8.828 1 93.38 234 GLY B N 1
ATOM 3826 C CA . GLY B 1 234 ? -2.502 2.227 8.609 1 93.38 234 GLY B CA 1
ATOM 3827 C C . GLY B 1 234 ? -3.469 2.387 9.766 1 93.38 234 GLY B C 1
ATOM 3828 O O . GLY B 1 234 ? -4.457 1.658 9.859 1 93.38 234 GLY B O 1
ATOM 3829 N N . LEU B 1 235 ? -3.236 3.316 10.625 1 95.12 235 LEU B N 1
ATOM 3830 C CA . LEU B 1 235 ? -4.07 3.443 11.82 1 95.12 235 LEU B CA 1
ATOM 3831 C C . LEU B 1 235 ? -5.309 4.281 11.531 1 95.12 235 LEU B C 1
ATOM 3833 O O . LEU B 1 235 ? -6.238 4.328 12.344 1 95.12 235 LEU B O 1
ATOM 3837 N N . LEU B 1 236 ? -5.355 4.887 10.336 1 94.94 236 LEU B N 1
ATOM 3838 C CA . LEU B 1 236 ? -6.496 5.746 10.031 1 94.94 236 LEU B CA 1
ATOM 3839 C C . LEU B 1 236 ? -7.379 5.121 8.953 1 94.94 236 LEU B C 1
ATOM 3841 O O . LEU B 1 236 ? -8.195 5.809 8.344 1 94.94 236 LEU B O 1
ATOM 3845 N N . ASN B 1 237 ? -7.121 3.838 8.641 1 85.44 237 ASN B N 1
ATOM 3846 C CA . ASN B 1 237 ? -7.922 3.148 7.637 1 85.44 237 ASN B CA 1
ATOM 3847 C C . ASN B 1 237 ? -9.328 2.859 8.148 1 85.44 237 ASN B C 1
ATOM 3849 O O . ASN B 1 237 ? -9.539 2.715 9.352 1 85.44 237 ASN B O 1
#

Solvent-accessible surface area (backbone atoms only — not comparable to full-atom values): 25445 Å² total; per-residue (Å²): 116,64,70,52,52,55,52,50,52,54,54,56,74,66,55,84,48,70,65,56,47,48,53,51,52,51,50,51,32,49,77,72,73,27,75,27,38,38,42,33,34,32,41,58,55,50,65,80,60,67,44,76,50,70,49,64,68,56,56,66,68,57,53,52,48,40,59,76,66,49,39,72,82,70,36,66,68,53,51,43,36,66,74,45,74,59,71,43,78,47,50,46,84,74,52,76,69,67,47,70,61,41,53,54,37,43,72,70,38,50,34,21,35,43,34,35,30,45,78,52,74,58,31,29,45,24,32,44,34,41,24,23,60,79,64,77,77,48,72,68,56,43,57,63,45,41,32,56,50,53,47,52,48,55,52,46,48,55,51,50,41,64,70,42,30,73,76,65,34,75,51,66,80,59,82,76,52,72,64,31,38,52,49,35,36,44,40,40,64,50,48,47,51,61,54,47,11,62,75,68,73,47,54,37,68,56,43,46,50,36,47,51,52,44,14,59,63,53,75,32,93,38,69,48,26,24,33,48,52,36,47,50,46,53,64,60,104,115,64,68,52,51,56,51,49,50,54,54,56,75,67,54,85,47,71,65,56,47,48,52,50,52,50,49,51,32,49,77,71,73,27,75,28,39,37,42,34,33,33,40,60,55,49,64,81,59,67,43,76,48,69,49,62,68,57,56,67,67,56,52,53,47,40,58,78,66,49,38,71,82,70,35,65,68,52,50,42,37,67,74,44,75,59,72,42,79,49,50,44,83,74,53,76,70,66,47,70,60,39,56,52,37,42,74,71,37,49,34,19,36,44,34,36,30,46,78,52,74,57,31,29,45,24,34,44,32,41,23,24,59,81,62,77,79,47,69,69,56,44,58,64,46,41,32,54,51,55,47,50,48,55,51,47,48,56,51,50,43,65,70,42,30,72,76,64,34,75,48,64,78,58,81,75,53,72,64,31,39,51,50,35,36,44,39,40,65,51,46,47,51,61,54,47,10,63,75,68,71,46,55,37,68,58,43,47,50,37,44,52,52,46,12,60,64,50,74,31,94,38,69,47,27,23,34,48,51,36,47,49,45,54,65,59,104

Organism: Pseudomonas aeruginosa (strain ATCC 15692 / DSM 22644 / CIP 104116 / JCM 14847 / LMG 12228 / 1C / PRS 101 / PAO1) (NCBI:txid208964)

Secondary structure (DSSP, 8-state):
-HHHHHHHHHHHHH--SHHHHHHHHHHHHHHTT-SEEEEEEE-S--SSS--EEEEE-S-HHHHHHHHHTTGGGT-HHHHHHHH--S-EEEEGGG--SSHHHHHHHHHTT--EEEEEEEE-GGG-EEEEEEEESSS---HHHHHHHHHHHHHHHHHHHHHHHHHHHHHH-GGGG----HHHHHHHHHHHTT--HHHHHHHHTS-HHHHHHHHHHHHHHTT-SSHHHHHHHHHHTTTT-/-HHHHHHHHHHHHT--SHHHHHHHHHHHHHHTT-SEEEEEEE-S--SSS--EEEEE-S-HHHHHHHHHTTGGGT-HHHHHHHH--S-EEEEGGG--SSHHHHHHHHHTT--EEEEEEEE-GGG-EEEEEEEESSS---HHHHHHHHHHHHHHHHHHHHHHHHHHHHHH-GGGG----HHHHHHHHHHHTT--HHHHHHHHTS-HHHHHHHHHHHHHHTT-SSHHHHHHHHHHTTTT-

Foldseek 3Di:
DVVVVVVLVVQLVPDQDVVSLLVSVCVVLVVLPFDKKKKKKWALPDPVDIDMDMDMPFDPVLVVVCVVVVCCVVDVLNVCLVPHAAKDWDFLVVDDPPVVNSVVCLVRQFGTKIKGWDADAQLMIMMMITGGRDDHDDPVSCVVVVVVVVVVVHSSCVSVCVNCCVPRPVLSPFAADPLLLVLLVCVQVPDALVRVCVVVVHDSVVSVVSQVVLCVSRVHPDSVVSSSSCVSRPVND/DVVVVVVLVVQLVPDQDVVSLLVSVCVVLVVLPFDKKKKKKWALPDPVDIDMDMDMPFDPVLVVVCVVVVCCVVDVLNVCLVPHAAKDWDFLVPDDPPVVNSVVCLVRQFGTKIKGWDADAQLMIMMMITGGRDDHDDPVSCVVVVVVVVVVVHSSCVSVCVNCCVPRPVLRPFAADPLLLVLLVCVQVPDQLCRSCVVVVHDSVVSVVSQVVLCVSRVHPDSVVSSSSCVSRPVND

GO terms:
  GO:0000976 transcription cis-regulatory region binding (F, IPI)
  GO:0001216 DNA-binding transcription activator activity (F, IPI)
  GO:0032993 protein-DNA complex (C, IPI)
  GO:0000976 transcription cis-regulatory region binding (F, IMP)
  GO:0001216 DNA-binding transcription activator activity (F, IMP)
  GO:0032993 protein-DNA complex (C, IMP)
  GO:0009372 quorum sensing (P, IDA)
  GO:1900377 negative regulation of secondary metabolite biosynthetic process (P, IMP)

Radius of gyration: 23.11 Å; Cα contacts (8 Å, |Δi|>4): 735; chains: 2; bounding box: 64×63×49 Å

Nearest PDB structures (foldseek):
  6cbq-assembly1_A  TM=9.920E-01  e=1.933E-42  Pseudomonas aeruginosa
  7r3e-assembly1_B  TM=8.306E-01  e=2.065E-19  Pseudomonas aeruginosa PAO1
  4y13-assembly1_A  TM=8.070E-01  e=7.952E-18  Escherichia coli O157:H7
  5l10-assembly1_B  TM=8.528E-01  e=3.547E-14  Burkholderia cenocepacia J2315
  2avx-assembly1_A  TM=8.279E-01  e=5.998E-10  Escherichia coli